Protein AF-A0A7S2C158-F1 (afdb_monomer)

Radius of gyration: 73.84 Å; Cα contacts (8 Å, |Δi|>4): 51; chains: 1; bounding box: 158×81×239 Å

Solvent-accessible surface area (backbone atoms only — not comparable to full-atom values): 31435 Å² total; per-residue (Å²): 136,88,86,86,84,84,80,86,82,83,84,83,87,81,88,75,91,80,86,89,76,99,82,52,76,75,61,51,54,55,52,48,54,51,48,52,54,52,51,57,58,69,71,45,57,68,70,58,49,53,53,50,50,56,47,52,50,51,49,51,52,46,53,51,48,55,53,49,50,53,52,50,47,51,55,48,37,72,73,76,29,61,84,88,45,93,80,37,72,59,42,53,48,46,47,50,54,54,54,54,58,72,64,54,92,64,86,88,48,71,68,57,53,54,50,52,52,52,53,46,51,50,57,47,49,60,71,69,54,87,76,81,83,88,78,93,83,82,88,82,88,82,89,89,88,81,89,84,88,86,88,82,85,91,81,91,81,83,91,73,93,68,91,77,54,72,67,59,52,51,51,49,48,53,48,48,53,52,49,50,49,51,48,51,51,50,52,51,53,52,49,53,50,50,52,51,47,55,52,48,53,50,50,51,51,52,53,51,51,50,56,51,51,53,50,50,52,50,50,52,51,52,51,51,51,51,50,54,50,50,53,49,50,53,49,51,50,51,52,50,50,53,53,49,49,53,51,52,52,52,49,51,52,51,52,49,54,52,50,51,52,51,48,54,50,51,51,51,52,50,50,51,51,52,50,53,50,52,53,51,50,53,51,49,51,52,51,52,50,51,52,50,54,50,51,51,49,52,51,52,50,51,51,52,52,50,49,52,51,54,49,52,50,51,51,50,51,51,51,50,50,48,52,53,48,51,51,51,50,49,50,50,50,50,49,52,49,48,50,48,49,51,47,51,47,49,48,43,49,49,46,45,47,46,45,47,62,33,48,74,62,40,85,72,70,88,77,90,86,87,92,78,68,72,66,62,62,52,53,57,54,51,54,58,50,52,56,55,51,50,54,53,49,54,55,53,51,52,55,46,52,52,50,52,55,49,50,51,54,49,52,52,50,50,54,53,52,52,52,49,52,51,51,54,49,51,52,50,50,51,53,50,50,52,52,49,51,50,50,51,54,50,51,52,49,52,53,53,51,50,52,51,51,50,53,51,49,51,52,51,50,51,49,52,51,50,51,52,51,49,50,53,49,51,50,51,50,48,53,60,63,68,52,52,90,82,58,72,50,76,65,55,45,58,73,41,37,71,59,51,51,49,51,69,73,32,67,73,58,45,54,55,48,51,53,59,72,69,45,79,77,85,83,75,89,81,83,82,87,79,80,83,85,88,81,92,79,133

pLDDT: mean 77.03, std 19.14, range [30.69, 97.31]

Foldseek 3Di:
DDDDDDDDDDDDDDDDDDDDDPDCPVVVVVVVVVVVVVVVQVPDDPVVVVVVVVVVVVVVVVVVLVVVLVVQLVVLCVVQNDPVDPDPPLSVQLSVLSVVLSPDPDDDDPVSVVVSSVVSVVSSVVVVDPDDDDDDDDDDDDDDDDDDDDDDDDDDDDDDDDDDDVVVVVVVVVVVVVVVVVVVVVVVVVVVVVVVVVVVVVVVVVVVVVVVVVVVVVVVVVVVVVVVVVVVVVVVVVVVVVVVVVVVVVVVVVVVVVVVVVVVVVVVVVVVVVVVVVVVVVVVVVVVVVVVVVVVVVVVVVVVVVVVVVVVVVVVVVVVVVVVVVVVVVVVVVVVVVVVVVVVVVVVVVVVVVVVVVVVVPVPDDDDDDDDDVVVVVVVVVVVVVVVVVVVVVVVVVVVVVVVVVVVVVVVVVVVVVVVVVVVVVVVVVVVVVVVVVVVVVVVVVVVVVVVVVVVVVVVVVVVVVVVVVVVVVVVVVVVVVPPPPDDDPVRCVVCVVVVVVCVVDVVVVVVVVVVVPPPDPPPPPDDDDDDDDDDDD

Secondary structure (DSSP, 8-state):
----PPPPPPPP---------TT-HHHHHHHHHHHHHHHHHHSS-HHHHHHHHHHHHHHHHHHHHHHHHHHHHHHHHHHHS-SSSTT-HHHHHHHHHHHHHHTS-S---HHHHHHHHHHHHHHHHHHH----------------------------------PPPHHHHHHHHHHHHHHHHHHHHHHHHHHHHHHHHHHHHHHHHHHHHHHHHHHHHHHHHHHHHHHHHHHHHHHHHHHHHHHHHHHHHHHHHHHHHHHHHHHHHHHHHHHHHHHHHHHHHHHHHHHHHHHHHHHHHHHHHHHHHHHHHHHHHHHHHHHHHHHHHHHHHHHHHHHHHHHHHHHHHHHHHHHHHHHHHHHHH-TT--------SHHHHHHHHHHHHHHHHHHHHHHHHHHHHHHHHHHHHHHHHHHHHHHHHHHHHHHHHHHHHHHHHHHHHHHHHHHHHHHHHHHHHHHHHHHHHHHHHHHHHHHHHHHHHHS-TTSPPHHHHHHTHHHHHHHHH-HHHHHHHHHHHHS--TT--SS-----------

Mean predicted aligned error: 23.45 Å

Structure (mmCIF, N/CA/C/O backbone):
data_AF-A0A7S2C158-F1
#
_entry.id   AF-A0A7S2C158-F1
#
loop_
_atom_site.group_PDB
_atom_site.id
_atom_site.type_symbol
_atom_site.label_atom_id
_atom_site.label_alt_id
_atom_site.label_comp_id
_atom_site.label_asym_id
_atom_site.label_entity_id
_atom_site.label_seq_id
_atom_site.pdbx_PDB_ins_code
_atom_site.Cartn_x
_atom_site.Cartn_y
_atom_site.Cartn_z
_atom_site.occupancy
_atom_site.B_iso_or_equiv
_atom_site.auth_seq_id
_atom_site.auth_comp_id
_atom_site.auth_asym_id
_atom_site.auth_atom_id
_atom_site.pdbx_PDB_model_num
ATOM 1 N N . GLU A 1 1 ? -0.853 4.130 -54.832 1.00 50.16 1 GLU A N 1
ATOM 2 C CA . GLU A 1 1 ? 0.503 3.689 -55.224 1.00 50.16 1 GLU A CA 1
ATOM 3 C C . GLU A 1 1 ? 1.506 4.782 -54.865 1.00 50.16 1 GLU A C 1
ATOM 5 O O . GLU A 1 1 ? 1.085 5.917 -54.698 1.00 50.16 1 GLU A O 1
ATOM 10 N N . THR A 1 2 ? 2.777 4.411 -54.680 1.00 40.62 2 THR A N 1
ATOM 11 C CA . THR A 1 2 ? 3.942 5.224 -54.252 1.00 40.62 2 THR A CA 1
ATOM 12 C C . THR A 1 2 ? 3.972 5.701 -52.792 1.00 40.62 2 THR A C 1
ATOM 14 O O . THR A 1 2 ? 3.671 6.849 -52.480 1.00 40.62 2 THR A O 1
ATOM 17 N N . GLY A 1 3 ? 4.413 4.810 -51.895 1.00 40.56 3 GLY A N 1
ATOM 18 C CA . GLY A 1 3 ? 4.965 5.160 -50.584 1.00 40.56 3 GLY A CA 1
ATOM 19 C C . GLY A 1 3 ? 6.494 5.165 -50.651 1.00 40.56 3 GLY A C 1
ATOM 20 O O . GLY A 1 3 ? 7.101 4.127 -50.903 1.00 40.56 3 GLY A O 1
ATOM 21 N N . LEU A 1 4 ? 7.110 6.333 -50.456 1.00 42.53 4 LEU A N 1
ATOM 22 C CA . LEU A 1 4 ? 8.562 6.508 -50.395 1.00 42.53 4 LEU A CA 1
ATOM 23 C C . LEU A 1 4 ? 9.000 6.602 -48.932 1.00 42.53 4 LEU A C 1
ATOM 25 O O . LEU A 1 4 ? 8.804 7.603 -48.249 1.00 42.53 4 LEU A O 1
ATOM 29 N N . SER A 1 5 ? 9.573 5.499 -48.468 1.00 41.38 5 SER A N 1
ATOM 30 C CA . SER A 1 5 ? 10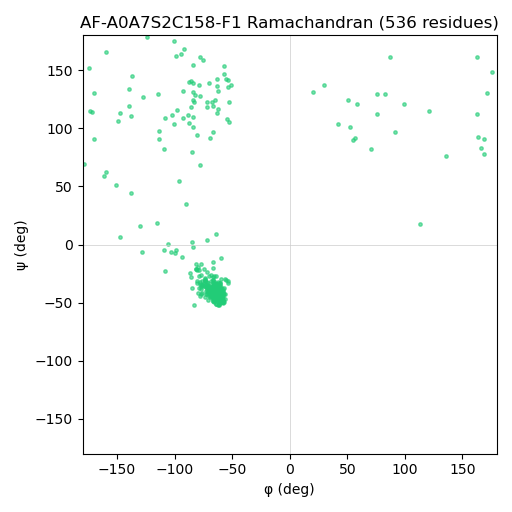.218 5.306 -47.176 1.00 41.38 5 SER A CA 1
ATOM 31 C C . SER A 1 5 ? 11.554 6.052 -47.106 1.00 41.38 5 SER A C 1
ATOM 33 O O . SER A 1 5 ? 12.481 5.747 -47.859 1.00 41.38 5 SER A O 1
ATOM 35 N N . ALA A 1 6 ? 11.657 6.999 -46.174 1.00 42.31 6 ALA A N 1
ATOM 36 C CA . ALA A 1 6 ? 12.897 7.671 -45.807 1.00 42.31 6 ALA A CA 1
ATOM 37 C C . ALA A 1 6 ? 13.753 6.772 -44.893 1.00 42.31 6 ALA A C 1
ATOM 39 O O . ALA A 1 6 ? 13.278 6.265 -43.877 1.00 42.31 6 ALA A O 1
ATOM 40 N N . LEU A 1 7 ? 15.018 6.577 -45.270 1.00 42.84 7 LEU A N 1
ATOM 41 C CA . LEU A 1 7 ? 16.047 5.876 -44.495 1.00 42.84 7 LEU A CA 1
ATOM 42 C C . LEU A 1 7 ? 16.704 6.831 -43.480 1.00 42.84 7 LEU A C 1
ATOM 44 O O . LEU A 1 7 ? 17.030 7.957 -43.860 1.00 42.84 7 LEU A O 1
ATOM 48 N N . PRO A 1 8 ? 16.992 6.402 -42.238 1.00 53.72 8 PRO A N 1
ATOM 49 C CA . PRO A 1 8 ? 17.850 7.154 -41.330 1.00 53.72 8 PRO A CA 1
ATOM 50 C C . PRO A 1 8 ? 19.341 6.809 -41.510 1.00 53.72 8 PRO A C 1
ATOM 52 O O . PRO A 1 8 ? 19.724 5.650 -41.685 1.00 53.72 8 PRO A O 1
ATOM 55 N N . ALA A 1 9 ? 20.172 7.853 -41.444 1.00 43.84 9 ALA A N 1
ATOM 56 C CA . ALA A 1 9 ? 21.632 7.814 -41.345 1.00 43.84 9 ALA A CA 1
ATOM 57 C C . ALA A 1 9 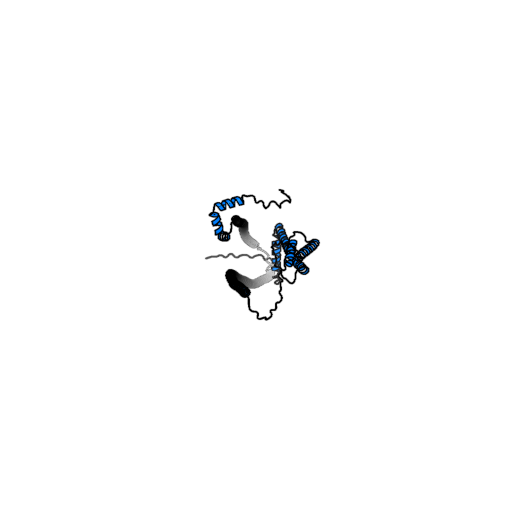? 22.088 7.486 -39.894 1.00 43.84 9 ALA A C 1
ATOM 59 O O . ALA A 1 9 ? 21.283 7.602 -38.968 1.00 43.84 9 ALA A O 1
ATOM 60 N N . PRO A 1 10 ? 23.344 7.040 -39.684 1.00 52.00 10 PRO A N 1
ATOM 61 C CA . PRO A 1 10 ? 23.775 6.306 -38.491 1.00 52.00 10 PRO A CA 1
ATOM 62 C C . PRO A 1 10 ? 24.141 7.224 -37.310 1.00 52.00 10 PRO A C 1
ATOM 64 O O . PRO A 1 10 ? 24.576 8.352 -37.538 1.00 52.00 10 PRO A O 1
ATOM 67 N N . PRO A 1 11 ? 24.043 6.747 -36.054 1.00 53.16 11 PRO A N 1
ATOM 68 C CA . PRO A 1 11 ? 24.626 7.438 -34.914 1.00 53.16 11 PRO A CA 1
ATOM 69 C C . PRO A 1 11 ? 26.101 7.063 -34.701 1.00 53.16 11 PRO A C 1
ATOM 71 O O . PRO A 1 11 ? 26.502 5.903 -34.828 1.00 53.16 11 PRO A O 1
ATOM 74 N N . ASP A 1 12 ? 26.874 8.086 -34.341 1.00 39.44 12 ASP A N 1
ATOM 75 C CA . ASP A 1 12 ? 28.268 8.042 -33.915 1.00 39.44 12 ASP A CA 1
ATOM 76 C C . ASP A 1 12 ? 28.529 7.028 -32.794 1.00 39.44 12 ASP A C 1
ATOM 78 O O . ASP A 1 12 ? 27.804 6.918 -31.802 1.00 39.44 12 ASP A O 1
ATOM 82 N N . VAL A 1 13 ? 29.636 6.308 -32.957 1.00 45.41 13 VAL A N 1
ATOM 83 C CA . VAL A 1 13 ? 30.137 5.282 -32.046 1.00 45.41 13 VAL A CA 1
ATOM 84 C C . VAL A 1 13 ? 30.870 5.956 -30.884 1.00 45.41 13 VAL A C 1
ATOM 86 O O . VAL A 1 13 ? 32.063 6.237 -30.963 1.00 45.41 13 VAL A O 1
ATOM 89 N N . ALA A 1 14 ? 30.167 6.186 -29.775 1.00 40.03 14 ALA A N 1
ATOM 90 C CA . ALA A 1 14 ? 30.796 6.488 -28.492 1.00 40.03 14 ALA A CA 1
ATOM 91 C C . ALA A 1 14 ? 31.186 5.179 -27.788 1.00 40.03 14 ALA A C 1
ATOM 93 O O . ALA A 1 14 ? 30.374 4.470 -27.193 1.00 40.03 14 ALA A O 1
ATOM 94 N N . PHE A 1 15 ? 32.472 4.864 -27.885 1.00 46.97 15 PHE A N 1
ATOM 95 C CA . PHE A 1 15 ? 33.157 3.772 -27.210 1.00 46.97 15 PHE A CA 1
ATOM 96 C C . PHE A 1 15 ? 33.124 3.980 -25.685 1.00 46.97 15 PHE A C 1
ATOM 98 O O . PHE A 1 15 ? 33.775 4.883 -25.169 1.00 46.97 15 PHE A O 1
ATOM 105 N N . THR A 1 16 ? 32.416 3.129 -24.937 1.00 39.41 16 THR A N 1
ATOM 106 C CA . THR A 1 16 ? 32.723 2.893 -23.516 1.00 39.41 16 THR A CA 1
ATOM 107 C C . THR A 1 16 ? 32.619 1.407 -23.198 1.00 39.41 16 THR A C 1
ATOM 109 O O . THR A 1 16 ? 31.556 0.793 -23.205 1.00 39.41 16 THR A O 1
ATOM 112 N N . ALA A 1 17 ? 33.783 0.824 -22.930 1.00 51.47 17 ALA A N 1
ATOM 113 C CA . ALA A 1 17 ? 33.934 -0.497 -22.357 1.00 51.47 17 ALA A CA 1
ATOM 114 C C . ALA A 1 17 ? 33.331 -0.544 -20.946 1.00 51.47 17 ALA A C 1
ATOM 116 O O . ALA A 1 17 ? 33.605 0.341 -20.135 1.00 51.47 17 ALA A O 1
ATOM 117 N N . ARG A 1 18 ? 32.585 -1.613 -20.637 1.00 39.53 18 ARG A N 1
ATOM 118 C CA . ARG A 1 18 ? 32.518 -2.240 -19.303 1.00 39.53 18 ARG A CA 1
ATOM 119 C C . ARG A 1 18 ? 31.767 -3.571 -19.380 1.00 39.53 18 ARG A C 1
ATOM 121 O O . ARG A 1 18 ? 30.556 -3.649 -19.207 1.00 39.53 18 ARG A O 1
ATOM 128 N N . CYS A 1 19 ? 32.530 -4.634 -19.613 1.00 39.84 19 CYS A N 1
ATOM 129 C CA . CYS A 1 19 ? 32.200 -5.951 -19.080 1.00 39.84 19 CYS A CA 1
ATOM 130 C C . CYS A 1 19 ? 32.531 -5.995 -17.578 1.00 39.84 19 CYS A C 1
ATOM 132 O O . CYS A 1 19 ? 33.379 -5.239 -17.107 1.00 39.84 19 CYS A O 1
ATOM 134 N N . CYS A 1 20 ? 31.889 -6.945 -16.891 1.00 43.38 20 CYS A N 1
ATOM 135 C CA . CYS A 1 20 ? 32.029 -7.340 -15.482 1.00 43.38 20 CYS A CA 1
ATOM 136 C C . CYS A 1 20 ? 31.098 -6.620 -14.492 1.00 43.38 20 CYS A C 1
ATOM 138 O O . CYS A 1 20 ? 31.419 -5.557 -13.976 1.00 43.38 20 CYS A O 1
ATOM 140 N N . SER A 1 21 ? 29.972 -7.261 -14.145 1.00 42.16 21 SER A N 1
ATOM 141 C CA . SER A 1 21 ? 29.730 -7.770 -12.778 1.00 42.16 21 SER A CA 1
ATOM 142 C C . SER A 1 21 ? 28.263 -8.198 -12.597 1.00 42.16 21 SER A C 1
ATOM 144 O O . SER A 1 21 ? 27.404 -7.421 -12.189 1.00 42.16 21 SER A O 1
ATOM 146 N N . ALA A 1 22 ? 27.963 -9.469 -12.873 1.00 47.53 22 ALA A N 1
ATOM 147 C CA . ALA A 1 22 ? 26.644 -10.073 -12.649 1.00 47.53 22 ALA A CA 1
ATOM 148 C C . ALA A 1 22 ? 26.499 -10.696 -11.239 1.00 47.53 22 ALA A C 1
ATOM 150 O O . ALA A 1 22 ? 25.841 -11.719 -11.069 1.00 47.53 22 ALA A O 1
ATOM 151 N N . ARG A 1 23 ? 27.123 -10.101 -10.209 1.00 47.44 23 ARG A N 1
ATOM 152 C CA . ARG A 1 23 ? 26.997 -10.536 -8.797 1.00 47.44 23 ARG A CA 1
ATOM 153 C C . ARG A 1 23 ? 26.658 -9.410 -7.802 1.00 47.44 23 ARG A C 1
ATOM 155 O O . ARG A 1 23 ? 26.786 -9.608 -6.602 1.00 47.44 23 ARG A O 1
ATOM 162 N N . GLY A 1 24 ? 26.191 -8.247 -8.273 1.00 45.47 24 GLY A N 1
ATOM 163 C CA . GLY A 1 24 ? 25.880 -7.081 -7.420 1.00 45.47 24 GLY A CA 1
ATOM 164 C C . GLY A 1 24 ? 24.395 -6.729 -7.232 1.00 45.47 24 GLY A C 1
ATOM 165 O O . GLY A 1 24 ? 24.081 -5.817 -6.471 1.00 45.47 24 GLY A O 1
ATOM 166 N N . ALA A 1 25 ? 23.465 -7.415 -7.905 1.00 48.97 25 ALA A N 1
ATOM 167 C CA . ALA A 1 25 ? 22.077 -6.944 -8.008 1.00 48.97 25 ALA A CA 1
ATOM 168 C C . ALA A 1 25 ? 21.251 -7.061 -6.709 1.00 48.97 25 ALA A C 1
ATOM 170 O O . ALA A 1 25 ? 20.304 -6.304 -6.527 1.00 48.97 25 ALA A O 1
ATOM 171 N N . VAL A 1 26 ? 21.619 -7.953 -5.781 1.00 50.72 26 VAL A N 1
ATOM 172 C CA . VAL A 1 26 ? 20.872 -8.132 -4.518 1.00 50.72 26 VAL A CA 1
ATOM 173 C C . VAL A 1 26 ? 21.334 -7.148 -3.432 1.00 50.72 26 VAL A C 1
ATOM 175 O O . VAL A 1 26 ? 20.529 -6.721 -2.614 1.00 50.72 26 VAL A O 1
ATOM 178 N N . VAL A 1 27 ? 22.594 -6.697 -3.464 1.00 50.47 27 VAL A N 1
ATOM 179 C CA . VAL A 1 27 ? 23.130 -5.727 -2.485 1.00 50.47 27 VAL A CA 1
ATOM 180 C C . VAL A 1 27 ? 22.722 -4.286 -2.834 1.00 50.47 27 VAL A C 1
ATOM 182 O O . VAL A 1 27 ? 22.424 -3.491 -1.944 1.00 50.47 27 VAL A O 1
ATOM 185 N N . GLN A 1 28 ? 22.593 -3.956 -4.126 1.00 50.84 28 GLN A N 1
ATOM 186 C CA . GLN A 1 28 ? 22.182 -2.614 -4.563 1.00 50.84 28 GLN A CA 1
ATOM 187 C C . GLN A 1 28 ? 20.726 -2.256 -4.235 1.00 50.84 28 GLN A C 1
ATOM 189 O O . GLN A 1 28 ? 20.417 -1.072 -4.097 1.00 50.84 28 GLN A O 1
ATOM 194 N N . GLU A 1 29 ? 19.814 -3.225 -4.106 1.00 52.69 29 GLU A N 1
ATOM 195 C CA . GLU A 1 29 ? 18.436 -2.917 -3.700 1.00 52.69 29 GLU A CA 1
ATOM 196 C C . GLU A 1 29 ? 18.337 -2.516 -2.228 1.00 52.69 29 GLU A C 1
ATOM 198 O O . GLU A 1 29 ? 17.562 -1.614 -1.896 1.00 52.69 29 GLU A O 1
ATOM 203 N N . ASP A 1 30 ? 19.137 -3.124 -1.354 1.00 52.56 30 ASP A N 1
ATOM 204 C CA . ASP A 1 30 ? 19.142 -2.784 0.068 1.00 52.56 30 ASP A CA 1
ATOM 205 C C . ASP A 1 30 ? 19.923 -1.490 0.341 1.00 52.56 30 ASP A C 1
ATOM 207 O O . ASP A 1 30 ? 19.462 -0.660 1.131 1.00 52.56 30 ASP A O 1
ATOM 211 N N . GLU A 1 31 ? 20.991 -1.209 -0.415 1.00 53.66 31 GLU A N 1
ATOM 212 C CA . GLU A 1 31 ? 21.645 0.108 -0.412 1.00 53.66 31 GLU A CA 1
ATOM 213 C C . GLU A 1 31 ? 20.742 1.212 -0.985 1.00 53.66 31 GLU A C 1
ATOM 215 O O . GLU A 1 31 ? 20.692 2.314 -0.436 1.00 53.66 31 GLU A O 1
ATOM 220 N N . ARG A 1 32 ? 19.947 0.935 -2.032 1.00 57.16 32 ARG A N 1
ATOM 221 C CA . ARG A 1 32 ? 18.949 1.891 -2.551 1.00 57.16 32 ARG A CA 1
ATOM 222 C C . ARG A 1 32 ? 17.812 2.136 -1.564 1.00 57.16 32 ARG A C 1
ATOM 224 O O . ARG A 1 32 ? 17.364 3.276 -1.453 1.00 57.16 32 ARG A O 1
ATOM 231 N N . LYS A 1 33 ? 17.351 1.122 -0.821 1.00 55.66 33 LYS A N 1
ATOM 232 C CA . LYS A 1 33 ? 16.330 1.285 0.233 1.00 55.66 33 LYS A CA 1
ATOM 233 C C . LYS A 1 33 ? 16.873 2.049 1.443 1.00 55.66 33 LYS A C 1
ATOM 235 O O . LYS A 1 33 ? 16.155 2.900 1.974 1.00 55.66 33 LYS A O 1
ATOM 240 N N . MET A 1 34 ? 18.126 1.812 1.845 1.00 53.53 34 MET A N 1
ATOM 241 C CA . MET A 1 34 ? 18.790 2.631 2.865 1.00 53.53 34 MET A CA 1
ATOM 242 C C . MET A 1 34 ? 18.963 4.079 2.391 1.00 53.53 34 MET A C 1
ATOM 244 O O . MET A 1 34 ? 18.558 4.983 3.121 1.00 53.53 34 MET A O 1
ATOM 248 N N . ASN A 1 35 ? 19.422 4.304 1.152 1.00 54.97 35 ASN A N 1
ATOM 249 C CA . ASN A 1 35 ? 19.587 5.646 0.581 1.00 54.97 35 ASN A CA 1
ATOM 250 C C . ASN A 1 35 ? 18.262 6.402 0.394 1.00 54.97 35 ASN A C 1
ATOM 252 O O . ASN A 1 35 ? 18.192 7.605 0.629 1.00 54.97 35 ASN A O 1
ATOM 256 N N . MET A 1 36 ? 17.167 5.721 0.051 1.00 52.84 36 MET A N 1
ATOM 257 C CA . MET A 1 36 ? 15.836 6.340 -0.012 1.00 52.84 36 MET A CA 1
ATOM 258 C C . MET A 1 36 ? 15.327 6.782 1.366 1.00 52.84 36 MET A C 1
ATOM 260 O O . MET A 1 36 ? 14.625 7.789 1.468 1.00 52.84 36 MET A O 1
ATOM 264 N N . ASN A 1 37 ? 15.681 6.065 2.435 1.00 54.00 37 ASN A N 1
ATOM 265 C CA . ASN A 1 37 ? 15.313 6.440 3.799 1.00 54.00 37 ASN A CA 1
ATOM 266 C C . ASN A 1 37 ? 16.172 7.594 4.340 1.00 54.00 37 ASN A C 1
ATOM 268 O O . ASN A 1 37 ? 15.635 8.459 5.035 1.00 54.00 37 ASN A O 1
ATOM 272 N N . THR A 1 38 ? 17.456 7.678 3.977 1.00 53.84 38 THR A N 1
ATOM 273 C CA . THR A 1 38 ? 18.308 8.842 4.288 1.00 53.84 38 THR A CA 1
ATOM 274 C C . THR A 1 38 ? 17.919 10.077 3.476 1.00 53.84 38 THR A C 1
ATOM 276 O O . THR A 1 38 ? 17.818 11.153 4.060 1.00 53.84 38 THR A O 1
ATOM 279 N N . ILE A 1 39 ? 17.571 9.941 2.190 1.00 55.06 39 ILE A N 1
ATOM 280 C CA . ILE A 1 39 ? 17.100 11.062 1.350 1.00 55.06 39 ILE A CA 1
ATOM 281 C C . ILE A 1 39 ? 15.727 11.582 1.817 1.00 55.06 39 ILE A C 1
ATOM 283 O O . ILE A 1 39 ? 15.486 12.789 1.869 1.00 55.06 39 ILE A O 1
ATOM 287 N N . LYS A 1 40 ? 14.818 10.698 2.253 1.00 55.66 40 LYS A N 1
ATOM 288 C CA . LYS A 1 40 ? 13.553 11.112 2.892 1.00 55.66 40 LYS A CA 1
ATOM 289 C C . LYS A 1 40 ? 13.771 11.799 4.241 1.00 55.66 40 LYS A C 1
ATOM 291 O O . LYS A 1 40 ? 12.961 12.639 4.627 1.00 55.66 40 LYS A O 1
ATOM 296 N N . ALA A 1 41 ? 14.849 11.472 4.954 1.00 51.72 41 ALA A N 1
ATOM 297 C CA . ALA A 1 41 ? 15.211 12.143 6.197 1.00 51.72 41 ALA A CA 1
ATOM 298 C C . ALA A 1 41 ? 15.841 13.526 5.957 1.00 51.72 41 ALA A C 1
ATOM 300 O O . ALA A 1 41 ? 15.649 14.411 6.793 1.00 51.72 41 ALA A O 1
ATOM 301 N N . THR A 1 42 ? 16.566 13.743 4.854 1.00 56.16 42 THR A N 1
ATOM 302 C CA . THR A 1 42 ? 17.133 15.056 4.473 1.00 56.16 42 THR A CA 1
ATOM 303 C C . THR A 1 42 ? 16.120 15.978 3.789 1.00 56.16 42 THR A C 1
ATOM 305 O O . THR A 1 42 ? 16.288 17.189 3.830 1.00 56.16 42 THR A O 1
ATOM 308 N N . ALA A 1 43 ? 15.034 15.438 3.225 1.00 55.03 43 ALA A N 1
ATOM 309 C CA . ALA A 1 43 ? 13.947 16.218 2.620 1.00 55.03 43 ALA A CA 1
ATOM 310 C C . ALA A 1 43 ? 12.882 16.724 3.622 1.00 55.03 43 ALA A C 1
ATOM 312 O O . ALA A 1 43 ? 11.930 17.402 3.232 1.00 55.03 43 ALA A O 1
ATOM 313 N N . MET A 1 44 ? 12.990 16.390 4.914 1.00 58.62 44 MET A N 1
ATOM 314 C CA . MET A 1 44 ? 12.110 16.941 5.949 1.00 58.62 44 MET A CA 1
ATOM 315 C C . MET A 1 44 ? 12.743 18.179 6.579 1.00 58.62 44 MET A C 1
ATOM 317 O O . MET A 1 44 ? 13.893 18.127 6.996 1.00 58.62 44 MET A O 1
ATOM 321 N N . SER A 1 45 ? 11.972 19.266 6.710 1.00 73.06 45 SER A N 1
ATOM 322 C CA . SER A 1 45 ? 12.429 20.476 7.401 1.00 73.06 45 SER A CA 1
ATOM 323 C C . SER A 1 45 ? 12.942 20.154 8.810 1.00 73.06 45 SER A C 1
ATOM 325 O O . SER A 1 45 ? 12.342 19.339 9.520 1.00 73.06 45 SER A O 1
ATOM 327 N N . ASP A 1 46 ? 14.016 20.818 9.245 1.00 70.81 46 ASP A N 1
ATOM 328 C CA . ASP A 1 46 ? 14.648 20.582 10.555 1.00 70.81 46 ASP A CA 1
ATOM 329 C C . ASP A 1 46 ? 13.657 20.679 11.723 1.00 70.81 46 ASP A C 1
ATOM 331 O O . ASP A 1 46 ? 13.744 19.936 12.701 1.00 70.81 46 ASP A O 1
ATOM 335 N N . SER A 1 47 ? 12.636 21.529 11.589 1.00 72.19 47 SER A N 1
ATOM 336 C CA . SER A 1 47 ? 11.529 21.643 12.545 1.00 72.19 47 SER A CA 1
ATOM 337 C C . SER A 1 47 ? 10.708 20.349 12.658 1.00 72.19 47 SER A C 1
ATOM 339 O O . SER A 1 47 ? 10.371 19.898 13.757 1.00 72.19 47 SER A O 1
ATOM 341 N N . ARG A 1 48 ? 10.426 19.686 11.529 1.00 75.19 48 ARG A N 1
ATOM 342 C CA . ARG A 1 48 ? 9.728 18.394 11.506 1.00 75.19 48 ARG A CA 1
ATOM 343 C C . ARG A 1 48 ? 10.619 17.271 12.035 1.00 75.19 48 ARG A C 1
ATOM 345 O O . ARG A 1 48 ? 10.110 16.418 12.762 1.00 75.19 48 ARG A O 1
ATOM 352 N N . ARG A 1 49 ? 11.923 17.296 11.734 1.00 77.12 49 ARG A N 1
ATOM 353 C CA . ARG A 1 49 ? 12.898 16.333 12.269 1.00 77.12 49 ARG A CA 1
ATOM 354 C C . ARG A 1 49 ? 12.985 16.421 13.797 1.00 77.12 49 ARG A C 1
ATOM 356 O O . ARG A 1 49 ? 12.702 15.425 14.459 1.00 77.12 49 ARG A O 1
ATOM 363 N N . ARG A 1 50 ? 13.201 17.619 14.356 1.00 81.12 50 ARG A N 1
ATOM 364 C CA . ARG A 1 50 ? 13.207 17.858 15.815 1.00 81.12 50 ARG A CA 1
ATOM 365 C C . ARG A 1 50 ? 11.895 17.445 16.483 1.00 81.12 50 ARG A C 1
ATOM 367 O O . ARG A 1 50 ? 11.898 16.894 17.580 1.00 81.12 50 ARG A O 1
ATOM 374 N N . LYS A 1 51 ? 10.750 17.662 15.824 1.00 83.75 51 LYS A N 1
ATOM 375 C CA . LYS A 1 51 ? 9.441 17.250 16.358 1.00 83.75 51 LYS A CA 1
ATOM 376 C C . LYS A 1 51 ? 9.277 15.729 16.410 1.00 83.75 51 LYS A C 1
ATOM 378 O O . LYS A 1 51 ? 8.682 15.228 17.361 1.00 83.75 51 LYS A O 1
ATOM 383 N N . ILE A 1 52 ? 9.780 15.003 15.410 1.00 78.31 52 ILE A N 1
ATOM 384 C CA . ILE A 1 52 ? 9.752 13.533 15.379 1.00 78.31 52 ILE A CA 1
ATOM 385 C C . ILE A 1 52 ? 10.742 12.956 16.392 1.00 78.31 52 ILE A C 1
ATOM 387 O O . ILE A 1 52 ? 10.381 12.040 17.127 1.00 78.31 52 ILE A O 1
ATOM 391 N N . GLU A 1 53 ? 11.947 13.513 16.488 1.00 83.19 53 GLU A N 1
ATOM 392 C CA . GLU A 1 53 ? 12.933 13.129 17.505 1.00 83.19 53 GLU A CA 1
ATOM 393 C C . GLU A 1 53 ? 12.391 13.370 18.917 1.00 83.19 53 GLU A C 1
ATOM 395 O O . GLU A 1 53 ? 12.375 12.445 19.723 1.00 83.19 53 GLU A O 1
ATOM 400 N N . GLY A 1 54 ? 11.786 14.531 19.179 1.00 84.94 54 GLY A N 1
ATOM 401 C CA . GLY A 1 54 ? 11.139 14.813 20.462 1.00 84.94 54 GLY A CA 1
ATOM 402 C C . GLY A 1 54 ? 9.892 13.961 20.744 1.00 84.94 54 GLY A C 1
ATOM 403 O O . GLY A 1 54 ? 9.472 13.840 21.894 1.00 84.94 54 GLY A O 1
ATOM 404 N N . LEU A 1 55 ? 9.247 13.367 19.733 1.00 81.75 55 LEU A N 1
ATOM 405 C CA . LEU A 1 55 ? 8.198 12.358 19.947 1.00 81.75 55 LEU A CA 1
ATOM 406 C C . LEU A 1 55 ? 8.803 10.995 20.290 1.00 81.75 55 LEU A C 1
ATOM 408 O O . LEU A 1 55 ? 8.367 10.384 21.262 1.00 81.75 55 LEU A O 1
ATOM 412 N N . ARG A 1 56 ? 9.846 10.570 19.568 1.00 82.19 56 ARG A N 1
ATOM 413 C CA . ARG A 1 56 ? 10.582 9.328 19.847 1.00 82.19 56 ARG A CA 1
ATOM 414 C C . ARG A 1 56 ? 11.223 9.338 21.230 1.00 82.19 56 ARG A C 1
ATOM 416 O O . ARG A 1 56 ? 11.182 8.337 21.933 1.00 82.19 56 ARG A O 1
ATOM 423 N N . GLU A 1 57 ? 11.783 10.465 21.649 1.00 83.69 57 GLU A N 1
ATOM 424 C CA . GLU A 1 57 ? 12.367 10.620 22.979 1.00 83.69 57 GLU A CA 1
ATOM 425 C C . GLU A 1 57 ? 11.295 10.566 24.076 1.00 83.69 57 GLU A C 1
ATOM 427 O O . GLU A 1 57 ? 11.469 9.883 25.084 1.00 83.69 57 GLU A O 1
ATOM 432 N N . ARG A 1 58 ? 10.122 11.172 23.844 1.00 81.81 58 ARG A N 1
ATOM 433 C CA . ARG A 1 58 ? 8.967 11.035 24.747 1.00 81.81 58 ARG A CA 1
ATOM 434 C C . ARG A 1 58 ? 8.442 9.602 24.824 1.00 81.81 58 ARG A C 1
ATOM 436 O O . ARG A 1 58 ? 8.042 9.180 25.906 1.00 81.81 58 ARG A O 1
ATOM 443 N N . GLU A 1 59 ? 8.437 8.860 23.721 1.00 84.06 59 GLU A N 1
ATOM 444 C CA . GLU A 1 59 ? 8.073 7.437 23.707 1.00 84.06 59 GLU A CA 1
ATOM 445 C C . GLU A 1 59 ? 9.095 6.588 24.464 1.00 84.06 59 GLU A C 1
ATOM 447 O O . GLU A 1 59 ? 8.701 5.845 25.360 1.00 84.06 59 GLU A O 1
ATOM 452 N N . ARG A 1 60 ? 10.398 6.785 24.224 1.00 84.56 60 ARG A N 1
ATOM 453 C CA . ARG A 1 60 ? 11.468 6.117 24.983 1.00 84.56 60 ARG A CA 1
ATOM 454 C C . ARG A 1 60 ? 11.372 6.396 26.482 1.00 84.56 60 ARG A C 1
ATOM 456 O O . ARG A 1 60 ? 11.497 5.478 27.286 1.00 84.56 60 ARG A O 1
ATOM 463 N N . LEU A 1 61 ? 11.097 7.641 26.875 1.00 84.75 61 LEU A N 1
ATOM 464 C CA . LEU A 1 61 ? 10.898 8.004 28.281 1.00 84.75 61 LEU A CA 1
ATOM 465 C C . LEU A 1 61 ? 9.631 7.373 28.871 1.00 84.75 61 LEU A C 1
ATOM 467 O O . LEU A 1 61 ? 9.630 7.002 30.045 1.00 84.75 61 LEU A O 1
ATOM 471 N N . ARG A 1 62 ? 8.557 7.221 28.084 1.00 86.44 62 ARG A N 1
ATOM 472 C CA . ARG A 1 62 ? 7.351 6.498 28.517 1.00 86.44 62 ARG A CA 1
ATOM 473 C C . ARG A 1 62 ? 7.645 5.022 28.729 1.00 86.44 62 ARG A C 1
ATOM 475 O O . ARG A 1 62 ? 7.326 4.533 29.804 1.00 86.44 62 ARG A O 1
ATOM 482 N N . GLU A 1 63 ? 8.281 4.357 27.767 1.00 88.12 63 GLU A N 1
ATOM 483 C CA . GLU A 1 63 ? 8.676 2.945 27.859 1.00 88.12 63 GLU A CA 1
ATOM 484 C C . GLU A 1 63 ? 9.613 2.687 29.041 1.00 88.12 63 GLU A C 1
ATOM 486 O O . GLU A 1 63 ? 9.412 1.749 29.815 1.00 88.12 63 GLU A O 1
ATOM 491 N N . TYR A 1 64 ? 10.607 3.559 29.228 1.00 89.25 64 TYR A N 1
ATOM 492 C CA . TYR A 1 64 ? 11.500 3.513 30.378 1.00 89.25 64 TYR A CA 1
ATOM 493 C C . TYR A 1 64 ? 10.724 3.642 31.696 1.00 89.25 64 TYR A C 1
ATOM 495 O O . TYR A 1 64 ? 10.933 2.848 32.615 1.00 89.25 64 TYR A O 1
ATOM 503 N N . ARG A 1 65 ? 9.765 4.577 31.781 1.00 88.81 65 ARG A N 1
ATOM 504 C CA . ARG A 1 65 ? 8.907 4.743 32.965 1.00 88.81 65 ARG A CA 1
ATOM 505 C C . ARG A 1 65 ? 8.015 3.528 33.220 1.00 88.81 65 ARG A C 1
ATOM 507 O O . ARG A 1 65 ? 7.939 3.096 34.365 1.00 88.81 65 ARG A O 1
ATOM 514 N N . THR A 1 66 ? 7.377 2.937 32.209 1.00 90.06 66 THR A N 1
ATOM 515 C CA . THR A 1 66 ? 6.571 1.715 32.404 1.00 90.06 66 THR A CA 1
ATOM 516 C C . THR A 1 66 ? 7.432 0.537 32.847 1.00 90.06 66 THR A C 1
ATOM 518 O O . THR A 1 66 ? 7.030 -0.212 33.741 1.00 90.06 66 THR A O 1
ATOM 521 N N . ARG A 1 67 ? 8.639 0.386 32.285 1.00 92.75 67 ARG A N 1
ATOM 522 C CA . ARG A 1 67 ? 9.583 -0.662 32.697 1.00 92.75 67 ARG A CA 1
ATOM 523 C C . ARG A 1 67 ? 10.039 -0.472 34.144 1.00 92.75 67 ARG A C 1
ATOM 525 O O . ARG A 1 67 ? 10.023 -1.430 34.916 1.00 92.75 67 ARG A O 1
ATOM 532 N N . LEU A 1 68 ? 10.381 0.758 34.528 1.00 91.69 68 LEU A N 1
ATOM 533 C CA . LEU A 1 68 ? 10.756 1.105 35.898 1.00 91.69 68 LEU A CA 1
ATOM 534 C C . LEU A 1 68 ? 9.598 0.868 36.878 1.00 91.69 68 LEU A C 1
ATOM 536 O O . LEU A 1 68 ? 9.801 0.261 37.925 1.00 91.69 68 LEU A O 1
ATOM 540 N N . GLN A 1 69 ? 8.374 1.256 36.513 1.00 94.31 69 GLN A N 1
ATOM 541 C CA . GLN A 1 69 ? 7.174 1.002 37.311 1.00 94.31 69 GLN A CA 1
ATOM 542 C C . GLN A 1 69 ? 6.964 -0.498 37.554 1.00 94.31 69 GLN A C 1
ATOM 544 O O . GLN A 1 69 ? 6.679 -0.911 38.677 1.00 94.31 69 GLN A O 1
ATOM 549 N N . SER A 1 70 ? 7.120 -1.324 36.515 1.00 94.19 70 SER A N 1
ATOM 550 C CA . SER A 1 70 ? 7.019 -2.781 36.638 1.00 94.19 70 SER A CA 1
ATOM 551 C C . SER A 1 70 ? 8.090 -3.344 37.575 1.00 94.19 70 SER A C 1
ATOM 553 O O . SER A 1 70 ? 7.780 -4.171 38.431 1.00 94.19 70 SER A O 1
ATOM 555 N N . MET A 1 71 ? 9.333 -2.870 37.450 1.00 96.12 71 MET A N 1
ATOM 556 C CA . MET A 1 71 ? 10.450 -3.304 38.292 1.00 96.12 71 MET A CA 1
ATOM 557 C C . MET A 1 71 ? 10.251 -2.912 39.765 1.00 96.12 71 MET A C 1
ATOM 559 O O . MET A 1 71 ? 10.449 -3.742 40.652 1.00 96.12 71 MET A O 1
ATOM 563 N N . LEU A 1 72 ? 9.813 -1.677 40.035 1.00 94.50 72 LEU A N 1
ATOM 564 C CA . LEU A 1 72 ? 9.523 -1.197 41.389 1.00 94.50 72 LEU A CA 1
ATOM 565 C C . LEU A 1 72 ? 8.359 -1.961 42.017 1.00 94.50 72 LEU A C 1
ATOM 567 O O . LEU A 1 72 ? 8.472 -2.404 43.158 1.00 94.50 72 LEU A O 1
ATOM 571 N N . ASN A 1 73 ? 7.279 -2.186 41.261 1.00 95.44 73 ASN A N 1
ATOM 572 C CA . ASN A 1 73 ? 6.167 -3.019 41.711 1.00 95.44 73 ASN A CA 1
ATOM 573 C C . ASN A 1 73 ? 6.649 -4.419 42.091 1.00 95.44 73 ASN A C 1
ATOM 575 O O . ASN A 1 73 ? 6.298 -4.906 43.157 1.00 95.44 73 ASN A O 1
ATOM 579 N N . GLN A 1 74 ? 7.475 -5.055 41.258 1.00 95.94 74 GLN A N 1
ATOM 580 C CA . GLN A 1 74 ? 8.003 -6.383 41.553 1.00 95.94 74 GLN A CA 1
ATOM 581 C C . GLN A 1 74 ? 8.847 -6.381 42.834 1.00 95.94 74 GLN A C 1
ATOM 583 O O . GLN A 1 74 ? 8.572 -7.166 43.735 1.00 95.94 74 GLN A O 1
ATOM 588 N N . LYS A 1 75 ? 9.826 -5.474 42.963 1.00 96.12 75 LYS A N 1
ATOM 589 C CA . LYS A 1 75 ? 10.707 -5.422 44.142 1.00 96.12 75 LYS A CA 1
ATOM 590 C C . LYS A 1 75 ? 9.949 -5.114 45.437 1.00 96.12 75 LYS A C 1
ATOM 592 O O . LYS A 1 75 ? 10.193 -5.765 46.450 1.00 96.12 75 LYS A O 1
ATOM 597 N N . LEU A 1 76 ? 9.024 -4.154 45.414 1.00 95.69 76 LEU A N 1
ATOM 598 C CA . LEU A 1 76 ? 8.271 -3.742 46.603 1.00 95.69 76 LEU A CA 1
ATOM 599 C C . LEU A 1 76 ? 7.192 -4.757 46.991 1.00 95.69 76 LEU A C 1
ATOM 601 O O . LEU A 1 76 ? 6.988 -4.983 48.181 1.00 95.69 76 LEU A O 1
ATOM 605 N N . LEU A 1 77 ? 6.550 -5.420 46.022 1.00 95.12 77 LEU A N 1
ATOM 606 C CA . LEU A 1 77 ? 5.627 -6.523 46.308 1.00 95.12 77 LEU A CA 1
ATOM 607 C C . LEU A 1 77 ? 6.359 -7.737 46.881 1.00 95.12 77 LEU A C 1
ATOM 609 O O . LEU A 1 77 ? 5.843 -8.353 47.804 1.00 95.12 77 LEU A O 1
ATOM 613 N N . THR A 1 78 ? 7.560 -8.057 46.392 1.00 94.75 78 THR A N 1
ATOM 614 C CA . THR A 1 78 ? 8.371 -9.140 46.969 1.00 94.75 78 THR A CA 1
ATOM 615 C C . THR A 1 78 ? 8.827 -8.815 48.394 1.00 94.75 78 THR A C 1
ATOM 617 O O . THR A 1 78 ? 8.904 -9.717 49.221 1.00 94.75 78 THR A O 1
ATOM 620 N N . LYS A 1 79 ? 9.124 -7.542 48.698 1.00 95.88 79 LYS A N 1
ATOM 621 C CA . LYS A 1 79 ? 9.660 -7.126 50.005 1.00 95.88 79 LYS A CA 1
ATOM 622 C C . LYS A 1 79 ? 8.586 -6.868 51.071 1.00 95.88 79 LYS A C 1
ATOM 624 O O . LYS A 1 79 ? 8.819 -7.177 52.233 1.00 95.88 79 LYS A O 1
ATOM 629 N N . TYR A 1 80 ? 7.439 -6.296 50.695 1.00 95.19 80 TYR A N 1
ATOM 630 C CA . TYR A 1 80 ? 6.397 -5.839 51.634 1.00 95.19 80 TYR A CA 1
ATOM 631 C C . TYR A 1 80 ? 4.984 -6.361 51.323 1.00 95.19 80 TYR A C 1
ATOM 633 O O . TYR A 1 80 ? 4.055 -6.098 52.086 1.00 95.19 80 TYR A O 1
ATOM 641 N N . GLY A 1 81 ? 4.790 -7.044 50.193 1.00 90.50 81 GLY A N 1
ATOM 642 C CA . GLY A 1 81 ? 3.490 -7.558 49.763 1.00 90.50 81 GLY A CA 1
ATOM 643 C C . GLY A 1 81 ? 3.213 -8.993 50.217 1.00 90.50 81 GLY A C 1
ATOM 644 O O . GLY A 1 81 ? 4.102 -9.726 50.643 1.00 90.50 81 GLY A O 1
ATOM 645 N N . ASP A 1 82 ? 1.959 -9.421 50.067 1.00 89.44 82 ASP A N 1
ATOM 646 C CA . ASP A 1 82 ? 1.552 -10.808 50.303 1.00 89.44 82 ASP A CA 1
ATOM 647 C C . ASP A 1 82 ? 1.741 -11.633 49.023 1.00 89.44 82 ASP A C 1
ATOM 649 O O . ASP A 1 82 ? 0.936 -11.545 48.089 1.00 89.44 82 ASP A O 1
ATOM 653 N N . ILE A 1 83 ? 2.787 -12.463 48.983 1.00 85.38 83 ILE A N 1
ATOM 654 C CA . ILE A 1 83 ? 3.132 -13.305 47.819 1.00 85.38 83 ILE A CA 1
ATOM 655 C C . ILE A 1 83 ? 2.044 -14.358 47.535 1.00 85.38 83 ILE A C 1
ATOM 657 O O . ILE A 1 83 ? 1.795 -14.703 46.381 1.00 85.38 83 ILE A O 1
ATOM 661 N N . LYS A 1 84 ? 1.360 -14.851 48.577 1.00 85.00 84 LYS A N 1
ATOM 662 C CA . LYS A 1 84 ? 0.397 -15.965 48.476 1.00 85.00 84 LYS A CA 1
ATOM 663 C C . LYS A 1 84 ? -0.970 -15.557 47.918 1.00 85.00 84 LYS A C 1
ATOM 665 O O . LYS A 1 84 ? -1.659 -16.377 47.321 1.00 85.00 84 LYS A O 1
ATOM 670 N N . THR A 1 85 ? -1.369 -14.299 48.085 1.00 84.38 85 THR A N 1
ATOM 671 C CA . THR A 1 85 ? -2.703 -13.808 47.704 1.00 84.38 85 THR A CA 1
ATOM 672 C C . THR A 1 85 ? -2.606 -12.806 46.563 1.00 84.38 85 THR A C 1
ATOM 674 O O . THR A 1 85 ? -2.363 -11.608 46.754 1.00 84.38 85 THR A O 1
ATOM 677 N N . ARG A 1 86 ? -2.825 -13.305 45.343 1.00 78.75 86 ARG A N 1
ATOM 678 C CA . ARG A 1 86 ? -2.883 -12.497 44.121 1.00 78.75 86 ARG A CA 1
ATOM 679 C C . ARG A 1 86 ? -4.118 -11.581 44.201 1.00 78.75 86 ARG A C 1
ATOM 681 O O . ARG A 1 86 ? -5.226 -12.020 43.935 1.00 78.75 86 ARG A O 1
ATOM 688 N N . GLY A 1 87 ? -3.920 -10.327 44.622 1.00 82.94 87 GLY A N 1
ATOM 689 C CA . GLY A 1 87 ? -4.998 -9.344 44.842 1.00 82.94 87 GLY A CA 1
ATOM 690 C C . GLY A 1 87 ? -5.236 -8.922 46.301 1.00 82.94 87 GLY A C 1
ATOM 691 O O . GLY A 1 87 ? -6.295 -8.386 46.606 1.00 82.94 87 GLY A O 1
ATOM 692 N N . SER A 1 88 ? -4.288 -9.157 47.221 1.00 91.19 88 SER A N 1
ATOM 693 C CA . SER A 1 88 ? -4.364 -8.591 48.582 1.00 91.19 88 SER A CA 1
ATOM 694 C C . SER A 1 88 ? -4.517 -7.064 48.544 1.00 91.19 88 SER A C 1
ATOM 696 O O . SER A 1 88 ? -3.860 -6.386 47.748 1.00 91.19 88 SER A O 1
ATOM 698 N N . ARG A 1 89 ? -5.324 -6.508 49.462 1.00 91.44 89 ARG A N 1
ATOM 699 C CA . ARG A 1 89 ? -5.476 -5.050 49.640 1.00 91.44 89 ARG A CA 1
ATOM 700 C C . ARG A 1 89 ? -4.124 -4.356 49.841 1.00 91.44 89 ARG A C 1
ATOM 702 O O . ARG A 1 89 ? -3.942 -3.244 49.352 1.00 91.44 89 ARG A O 1
ATOM 709 N N . LYS A 1 90 ? -3.164 -5.030 50.490 1.00 92.25 90 LYS A N 1
ATOM 710 C CA . LYS A 1 90 ? -1.781 -4.552 50.645 1.00 92.25 90 LYS A CA 1
ATOM 711 C C . LYS A 1 90 ? -1.071 -4.434 49.296 1.00 92.25 90 LYS A C 1
ATOM 713 O O . LYS A 1 90 ? -0.493 -3.396 48.993 1.00 92.25 90 LYS A O 1
ATOM 718 N N . ASN A 1 91 ? -1.185 -5.454 48.445 1.00 94.44 91 ASN A N 1
ATOM 719 C CA . ASN A 1 91 ? -0.568 -5.464 47.116 1.00 94.44 91 ASN A CA 1
ATOM 720 C C . ASN A 1 91 ? -1.135 -4.356 46.216 1.00 94.44 91 ASN A C 1
ATOM 722 O O . ASN A 1 91 ? -0.393 -3.731 45.458 1.00 94.44 91 ASN A O 1
ATOM 726 N N . ASP A 1 92 ? -2.436 -4.083 46.315 1.00 94.44 92 ASP A N 1
ATOM 727 C CA . ASP A 1 92 ? -3.072 -3.003 45.558 1.00 94.44 92 ASP A CA 1
ATOM 728 C C . ASP A 1 92 ? -2.698 -1.616 46.087 1.00 94.44 92 ASP A C 1
ATOM 730 O O . ASP A 1 92 ? -2.499 -0.693 45.293 1.00 94.44 92 ASP A O 1
ATOM 734 N N . ALA A 1 93 ? -2.546 -1.463 47.404 1.00 93.75 93 ALA A N 1
ATOM 735 C CA . ALA A 1 93 ? -2.057 -0.228 48.007 1.00 93.75 93 ALA A CA 1
ATOM 736 C C . ALA A 1 93 ? -0.614 0.079 47.568 1.00 93.75 93 ALA A C 1
ATOM 738 O O . ALA A 1 93 ? -0.351 1.183 47.098 1.00 93.75 93 ALA A O 1
ATOM 739 N N . ILE A 1 94 ? 0.283 -0.918 47.583 1.00 94.19 94 ILE A N 1
ATOM 740 C CA . ILE A 1 94 ? 1.669 -0.788 47.093 1.00 94.19 94 ILE A CA 1
ATOM 741 C C . ILE A 1 94 ? 1.688 -0.334 45.626 1.00 94.19 94 ILE A C 1
ATOM 743 O O . ILE A 1 94 ? 2.344 0.652 45.286 1.00 94.19 94 ILE A O 1
ATOM 747 N N . LYS A 1 95 ? 0.919 -0.998 44.751 1.00 96.00 95 LYS A N 1
ATOM 748 C CA . LYS A 1 95 ? 0.834 -0.629 43.326 1.00 96.00 95 LYS A CA 1
ATOM 749 C C . LYS A 1 95 ? 0.313 0.794 43.118 1.00 96.00 95 LYS A C 1
ATOM 751 O O . LYS A 1 95 ? 0.783 1.482 42.212 1.00 96.00 95 LYS A O 1
ATOM 756 N N . LYS A 1 96 ? -0.654 1.243 43.929 1.00 96.06 96 LYS A N 1
ATOM 757 C CA . LYS A 1 96 ? -1.187 2.615 43.873 1.00 96.06 96 LYS A CA 1
ATOM 758 C C . LYS A 1 96 ? -0.133 3.644 44.275 1.00 96.06 96 LYS A C 1
ATOM 760 O O . LYS A 1 96 ? 0.012 4.632 43.560 1.00 96.06 96 LYS A O 1
ATOM 765 N N . THR A 1 97 ? 0.626 3.397 45.342 1.00 95.62 97 THR A N 1
ATOM 766 C CA . THR A 1 97 ? 1.706 4.294 45.786 1.00 95.62 97 THR A CA 1
ATOM 767 C C . THR A 1 97 ? 2.807 4.399 44.729 1.00 95.62 97 THR A C 1
ATOM 769 O O . THR A 1 97 ? 3.192 5.503 44.350 1.00 95.62 97 THR A O 1
ATOM 772 N N . VAL A 1 98 ? 3.229 3.272 44.140 1.00 95.75 98 VAL A N 1
ATOM 773 C CA . VAL A 1 98 ? 4.200 3.262 43.029 1.00 95.75 98 VAL A CA 1
ATOM 774 C C . VAL A 1 98 ? 3.646 3.986 41.794 1.00 95.75 98 VAL A C 1
ATOM 776 O O . VAL A 1 98 ? 4.353 4.764 41.159 1.00 95.75 98 VAL A O 1
ATOM 779 N N . ALA A 1 99 ? 2.370 3.794 41.446 1.00 95.12 99 ALA A N 1
ATOM 780 C CA . ALA A 1 99 ? 1.749 4.502 40.324 1.00 95.12 99 ALA A CA 1
ATOM 781 C C . ALA A 1 99 ? 1.631 6.019 40.562 1.00 95.12 99 ALA A C 1
ATOM 783 O O . ALA A 1 99 ? 1.765 6.792 39.614 1.00 95.12 99 ALA A O 1
ATOM 784 N N . ALA A 1 100 ? 1.380 6.453 41.801 1.00 93.75 100 ALA A N 1
ATOM 785 C CA . ALA A 1 100 ? 1.356 7.866 42.175 1.00 93.75 100 ALA A CA 1
ATOM 786 C C . ALA A 1 100 ? 2.755 8.493 42.092 1.00 93.75 100 ALA A C 1
ATOM 788 O O . ALA A 1 100 ? 2.904 9.574 41.526 1.00 93.75 100 ALA A O 1
ATOM 789 N N . PHE A 1 101 ? 3.781 7.775 42.550 1.00 95.44 101 PHE A N 1
ATOM 790 C CA . PHE A 1 101 ? 5.179 8.183 42.429 1.00 95.44 101 PHE A CA 1
ATOM 791 C C . PHE A 1 101 ? 5.606 8.375 40.968 1.00 95.44 101 PHE A C 1
ATOM 793 O O . PHE A 1 101 ? 6.136 9.419 40.603 1.00 95.44 101 PHE A O 1
ATOM 800 N N . MET A 1 102 ? 5.267 7.431 40.083 1.00 93.62 102 MET A N 1
ATOM 801 C CA . M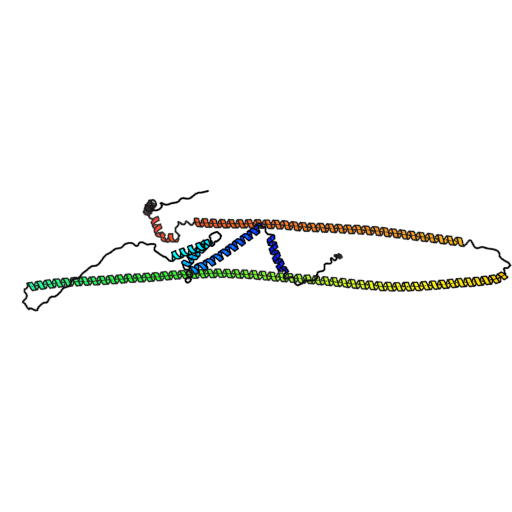ET A 1 102 ? 5.610 7.517 38.654 1.00 93.62 102 MET A CA 1
ATOM 802 C C . MET A 1 102 ? 4.894 8.653 37.898 1.00 93.62 102 MET A C 1
ATOM 804 O O . MET A 1 102 ? 5.295 8.994 36.781 1.00 93.62 102 MET A O 1
ATOM 808 N N . LYS A 1 103 ? 3.834 9.240 38.476 1.00 91.12 103 LYS A N 1
ATOM 809 C CA . LYS A 1 103 ? 3.148 10.420 37.925 1.00 91.12 103 LYS A CA 1
ATOM 810 C C . LYS A 1 103 ? 3.856 11.734 38.258 1.00 91.12 103 LYS A C 1
ATOM 812 O O . LYS A 1 103 ? 3.565 12.727 37.595 1.00 91.12 103 LYS A O 1
ATOM 817 N N . GLN A 1 104 ? 4.768 11.759 39.232 1.00 89.38 104 GLN A N 1
ATOM 818 C CA . GLN A 1 104 ? 5.527 12.966 39.553 1.00 89.38 104 GLN A CA 1
ATOM 819 C C . GLN A 1 104 ? 6.434 13.339 38.369 1.00 89.38 104 GLN A C 1
ATOM 821 O O . GLN A 1 104 ? 7.207 12.531 37.849 1.00 89.38 104 GLN A O 1
ATOM 826 N N . THR A 1 105 ? 6.296 14.570 37.879 1.00 69.75 105 THR A N 1
ATOM 827 C CA . THR A 1 105 ? 7.043 15.087 36.728 1.00 69.75 105 THR A CA 1
ATOM 828 C C . THR A 1 105 ? 8.394 15.632 37.180 1.00 69.75 105 THR A C 1
ATOM 830 O O . THR A 1 105 ? 8.556 16.837 37.324 1.00 69.75 105 THR A O 1
ATOM 833 N N . GLY A 1 106 ? 9.365 14.742 37.399 1.00 81.88 106 GLY A N 1
ATOM 834 C CA . GLY A 1 106 ? 10.749 15.112 37.707 1.00 81.88 106 GLY A CA 1
ATOM 835 C C . GLY A 1 106 ? 11.747 13.981 37.424 1.00 81.88 106 GLY A C 1
ATOM 836 O O . GLY A 1 106 ? 11.327 12.839 37.204 1.00 81.88 106 GLY A O 1
ATOM 837 N N . PRO A 1 107 ? 13.060 14.277 37.376 1.00 85.00 107 PRO A N 1
ATOM 838 C CA . PRO A 1 107 ? 14.097 13.250 37.382 1.00 85.00 107 PRO A CA 1
ATOM 839 C C . PRO A 1 107 ? 14.023 12.452 38.693 1.00 85.00 107 PRO A C 1
ATOM 841 O O . PRO A 1 107 ? 13.895 13.016 39.780 1.00 85.00 107 PRO A O 1
ATOM 844 N N . ILE A 1 108 ? 14.054 11.125 38.587 1.00 88.62 108 ILE A N 1
ATOM 845 C CA . ILE A 1 108 ? 13.992 10.224 39.743 1.00 88.62 108 ILE A CA 1
ATOM 846 C C . ILE A 1 108 ? 15.412 10.097 40.295 1.00 88.62 108 ILE A C 1
ATOM 848 O O . ILE A 1 108 ? 16.270 9.518 39.635 1.00 88.62 108 ILE A O 1
ATOM 852 N N . THR A 1 109 ? 15.654 10.667 41.473 1.00 92.94 109 THR A N 1
ATOM 853 C CA . THR A 1 109 ? 16.915 10.539 42.212 1.00 92.94 109 THR A CA 1
ATOM 854 C C . THR A 1 109 ? 16.825 9.393 43.220 1.00 92.94 109 THR A C 1
ATOM 856 O O . THR A 1 109 ? 15.729 8.948 43.577 1.00 92.94 109 THR A O 1
ATOM 859 N N . ASP A 1 110 ? 17.965 8.935 43.733 1.00 90.12 110 ASP A N 1
ATOM 860 C CA . ASP A 1 110 ? 18.000 7.870 44.745 1.00 90.12 110 ASP A CA 1
ATOM 861 C C . ASP A 1 110 ? 17.250 8.258 46.029 1.00 90.12 110 ASP A C 1
ATOM 863 O O . ASP A 1 110 ? 16.576 7.427 46.637 1.00 90.12 110 ASP A O 1
ATOM 867 N N . GLN A 1 111 ? 17.260 9.544 46.396 1.00 91.62 111 GLN A N 1
ATOM 868 C CA . GLN A 1 111 ? 16.484 10.057 47.529 1.00 91.62 111 GLN A CA 1
ATOM 869 C C . GLN A 1 111 ? 14.976 9.841 47.345 1.00 91.62 111 GLN A C 1
ATOM 871 O O . GLN A 1 111 ? 14.285 9.459 48.290 1.00 91.62 111 GLN A O 1
ATOM 876 N N . HIS A 1 112 ? 14.460 10.019 46.125 1.00 92.12 112 HIS A N 1
ATOM 877 C CA . HIS A 1 112 ? 13.049 9.778 45.821 1.00 92.12 112 HIS A CA 1
ATOM 878 C C . HIS A 1 112 ? 12.683 8.291 45.959 1.00 92.12 112 HIS A C 1
ATOM 880 O O . HIS A 1 112 ? 11.582 7.965 46.401 1.00 92.12 112 HIS A O 1
ATOM 886 N N . LEU A 1 113 ? 13.606 7.376 45.637 1.00 93.25 113 LEU A N 1
ATOM 887 C CA . LEU A 1 113 ? 13.397 5.936 45.822 1.00 93.25 113 LEU A CA 1
ATOM 888 C C . LEU A 1 113 ? 13.352 5.545 47.306 1.00 93.25 113 LEU A C 1
ATOM 890 O O . LEU A 1 113 ? 12.516 4.729 47.695 1.00 93.25 113 LEU A O 1
ATOM 894 N N . VAL A 1 114 ? 14.192 6.164 48.142 1.00 93.56 114 VAL A N 1
ATOM 895 C CA . VAL A 1 114 ? 14.162 5.970 49.602 1.00 93.56 114 VAL A CA 1
ATOM 896 C C . VAL A 1 114 ? 12.845 6.481 50.195 1.00 93.56 114 VAL A C 1
ATOM 898 O O . VAL A 1 114 ? 12.220 5.789 51.001 1.00 93.56 114 VAL A O 1
ATOM 901 N N . GLN A 1 115 ? 12.373 7.653 49.760 1.00 94.31 115 GLN A N 1
ATOM 902 C CA . GLN A 1 115 ? 11.081 8.201 50.188 1.00 94.31 115 GLN A CA 1
ATOM 903 C C . GLN A 1 115 ? 9.908 7.311 49.760 1.00 94.31 115 GLN A C 1
ATOM 905 O O . GLN A 1 115 ? 9.003 7.062 50.558 1.00 94.31 115 GLN A O 1
ATOM 910 N N . LEU A 1 116 ? 9.933 6.781 48.532 1.00 95.94 116 LEU A N 1
ATOM 911 C CA . LEU A 1 116 ? 8.931 5.825 48.059 1.00 95.94 116 LEU A CA 1
ATOM 912 C C . LEU A 1 116 ? 8.892 4.575 48.946 1.00 95.94 116 LEU A C 1
ATOM 914 O O . LEU A 1 116 ? 7.813 4.108 49.311 1.00 95.94 116 LEU A O 1
ATOM 918 N N . GLU A 1 117 ? 10.054 4.034 49.312 1.00 95.88 117 GLU A N 1
ATOM 919 C CA . GLU A 1 117 ? 10.122 2.873 50.197 1.00 95.88 117 GLU A CA 1
ATOM 920 C C . GLU A 1 117 ? 9.537 3.177 51.586 1.00 95.88 117 GLU A C 1
ATOM 922 O O . GLU A 1 117 ? 8.781 2.363 52.118 1.00 95.88 117 GLU A O 1
ATOM 927 N N . GLN A 1 118 ? 9.818 4.352 52.155 1.00 96.06 118 GLN A N 1
ATOM 928 C CA . GLN A 1 118 ? 9.231 4.787 53.428 1.00 96.06 118 GLN A CA 1
ATOM 929 C C . GLN A 1 118 ? 7.707 4.946 53.341 1.00 96.06 118 GLN A C 1
ATOM 931 O O . GLN A 1 118 ? 6.991 4.455 54.213 1.00 96.06 118 GLN A O 1
ATOM 936 N N . GLN A 1 119 ? 7.193 5.553 52.267 1.00 94.81 119 GLN A N 1
ATOM 937 C CA . GLN A 1 119 ? 5.750 5.682 52.035 1.00 94.81 119 GLN A CA 1
ATOM 938 C C . GLN A 1 119 ? 5.070 4.317 51.913 1.00 94.81 119 GLN A C 1
ATOM 940 O O . GLN A 1 119 ? 3.990 4.103 52.460 1.00 94.81 119 GLN A O 1
ATOM 945 N N . VAL A 1 120 ? 5.707 3.368 51.224 1.00 96.25 120 VAL A N 1
ATOM 946 C CA . VAL A 1 120 ? 5.199 1.998 51.112 1.00 96.25 120 VAL A CA 1
ATOM 947 C C . VAL A 1 120 ? 5.192 1.297 52.470 1.00 96.25 120 VAL A C 1
ATOM 949 O O . VAL A 1 120 ? 4.190 0.667 52.804 1.00 96.25 120 VAL A O 1
ATOM 952 N N . LYS A 1 121 ? 6.248 1.445 53.282 1.00 95.50 121 LYS A N 1
ATOM 953 C CA . LYS A 1 121 ? 6.279 0.912 54.655 1.00 95.50 121 LYS A CA 1
ATOM 954 C C . LYS A 1 121 ? 5.143 1.469 55.511 1.00 95.50 121 LYS A C 1
ATOM 956 O O . LYS A 1 121 ? 4.474 0.685 56.176 1.00 95.50 121 LYS A O 1
ATOM 961 N N . GLN A 1 122 ? 4.899 2.780 55.454 1.00 94.44 122 GLN A N 1
ATOM 962 C CA . GLN A 1 122 ? 3.825 3.425 56.213 1.00 94.44 122 GLN A CA 1
ATOM 963 C C . GLN A 1 122 ? 2.453 2.876 55.811 1.00 94.44 122 GLN A C 1
ATOM 965 O O . GLN A 1 122 ? 1.711 2.391 56.656 1.00 94.44 122 GLN A O 1
ATOM 970 N N . VAL A 1 123 ? 2.153 2.846 54.509 1.00 93.69 123 VAL A N 1
ATOM 971 C CA . VAL A 1 123 ? 0.863 2.353 53.997 1.00 93.69 123 VAL A CA 1
ATOM 972 C C . VAL A 1 123 ? 0.638 0.877 54.344 1.00 93.69 123 VAL A C 1
ATOM 974 O O . VAL A 1 123 ? -0.484 0.466 54.637 1.00 93.69 123 VAL A O 1
ATOM 977 N N . VAL A 1 124 ? 1.691 0.056 54.317 1.00 93.88 124 VAL A N 1
ATOM 978 C CA . VAL A 1 124 ? 1.597 -1.356 54.713 1.00 93.88 124 VAL A CA 1
ATOM 979 C C . VAL A 1 124 ? 1.396 -1.501 56.226 1.00 93.88 124 VAL A C 1
ATOM 981 O O . VAL A 1 124 ? 0.617 -2.363 56.633 1.00 93.88 124 VAL A O 1
ATOM 984 N N . ALA A 1 125 ? 2.039 -0.662 57.045 1.00 91.94 125 ALA A N 1
ATOM 985 C CA . ALA A 1 125 ? 1.862 -0.639 58.498 1.00 91.94 125 ALA A CA 1
ATOM 986 C C . ALA A 1 125 ? 0.444 -0.198 58.901 1.00 91.94 125 ALA A C 1
ATOM 988 O O . ALA A 1 125 ? -0.189 -0.868 59.717 1.00 91.94 125 ALA A O 1
ATOM 989 N N . ASP A 1 126 ? -0.096 0.839 58.256 1.00 89.00 126 ASP A N 1
ATOM 990 C CA . ASP A 1 126 ? -1.466 1.323 58.474 1.00 89.00 126 ASP A CA 1
ATOM 991 C C . ASP A 1 126 ? -2.508 0.234 58.152 1.00 89.00 126 ASP A C 1
ATOM 993 O O . ASP A 1 126 ? -3.526 0.100 58.827 1.00 89.00 126 ASP A O 1
ATOM 997 N N . LEU A 1 127 ? -2.239 -0.600 57.139 1.00 87.88 127 LEU A N 1
ATOM 998 C CA . LEU A 1 127 ? -3.088 -1.744 56.785 1.00 87.88 127 LEU A CA 1
ATOM 999 C C . LEU A 1 127 ? -2.878 -2.972 57.685 1.00 87.88 127 LEU A C 1
ATOM 1001 O O . LEU A 1 127 ? -3.727 -3.864 57.692 1.00 87.88 127 LEU A O 1
ATOM 1005 N N . ALA A 1 128 ? -1.749 -3.061 58.390 1.00 84.06 128 ALA A N 1
ATOM 1006 C CA . ALA A 1 128 ? -1.443 -4.153 59.311 1.00 84.06 128 ALA A CA 1
ATOM 1007 C C . ALA A 1 128 ? -2.003 -3.913 60.724 1.00 84.06 128 ALA A C 1
ATOM 1009 O O . ALA A 1 128 ? -2.278 -4.891 61.416 1.00 84.06 128 ALA A O 1
ATOM 1010 N N . ASN A 1 129 ? -2.230 -2.654 61.118 1.00 76.00 129 ASN A N 1
ATOM 1011 C CA . ASN A 1 129 ? -2.821 -2.268 62.402 1.00 76.00 129 ASN A CA 1
ATOM 1012 C C . ASN A 1 129 ? -4.254 -1.719 62.237 1.00 76.00 129 ASN A C 1
ATOM 1014 O O . ASN A 1 129 ? -4.464 -0.506 62.244 1.00 76.00 129 ASN A O 1
ATOM 1018 N N . PRO A 1 130 ? -5.284 -2.581 62.143 1.00 57.91 130 PRO A N 1
ATOM 1019 C CA . PRO A 1 130 ? -6.672 -2.145 62.222 1.00 57.91 130 PRO A CA 1
ATOM 1020 C C . PRO A 1 130 ? -7.066 -1.871 63.687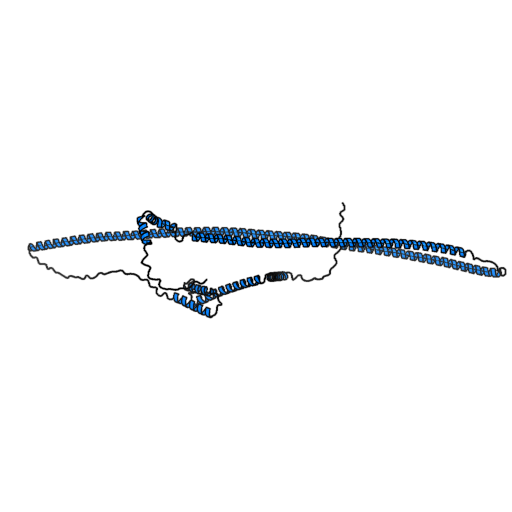 1.00 57.91 130 PRO A C 1
ATOM 1022 O O . PRO A 1 130 ? -7.865 -2.606 64.264 1.00 57.91 130 PRO A O 1
ATOM 1025 N N . GLN A 1 131 ? -6.516 -0.830 64.322 1.00 46.62 131 GLN A N 1
ATOM 1026 C CA . GLN A 1 131 ? -7.002 -0.368 65.629 1.00 46.62 131 GLN A CA 1
ATOM 1027 C C . GLN A 1 131 ? -8.053 0.745 65.481 1.00 46.62 131 GLN A C 1
ATOM 1029 O O . GLN A 1 131 ? -7.764 1.882 65.127 1.00 46.62 131 GLN A O 1
ATOM 1034 N N . THR A 1 132 ? -9.293 0.354 65.800 1.00 46.03 132 THR A N 1
ATOM 1035 C CA . THR A 1 132 ? -10.321 1.128 66.521 1.00 46.03 132 THR A CA 1
ATOM 1036 C C . THR A 1 132 ? -10.721 2.505 65.974 1.00 46.03 132 THR A C 1
ATOM 1038 O O . THR A 1 132 ? -10.273 3.536 66.465 1.00 46.03 132 THR A O 1
ATOM 1041 N N . SER A 1 133 ? -11.732 2.532 65.096 1.00 42.22 133 SER A N 1
ATOM 1042 C CA . SER A 1 133 ? -12.712 3.629 65.095 1.00 42.22 133 SER A CA 1
ATOM 1043 C C . SER A 1 133 ? -13.999 3.146 65.768 1.00 42.22 133 SER A C 1
ATOM 1045 O O . SER A 1 133 ? -14.694 2.269 65.251 1.00 42.22 133 SER A O 1
ATOM 1047 N N . ALA A 1 134 ? -14.269 3.704 66.944 1.00 40.66 134 ALA A N 1
ATOM 1048 C CA . ALA A 1 134 ? -15.404 3.421 67.807 1.00 40.66 134 ALA A CA 1
ATOM 1049 C C . ALA A 1 134 ? -16.767 3.629 67.123 1.00 40.66 134 ALA A C 1
ATOM 1051 O O . ALA A 1 134 ? -16.961 4.552 66.331 1.00 40.66 134 ALA A O 1
ATOM 1052 N N . ARG A 1 135 ? -17.738 2.798 67.511 1.00 34.16 135 ARG A N 1
ATOM 1053 C CA . ARG A 1 135 ? -19.166 2.962 67.223 1.00 34.16 135 ARG A CA 1
ATOM 1054 C C . ARG A 1 135 ? -19.912 2.866 68.565 1.00 34.16 135 ARG A C 1
ATOM 1056 O O . ARG A 1 135 ? -19.665 1.898 69.282 1.00 34.16 135 ARG A O 1
ATOM 1063 N N . PRO A 1 136 ? -20.768 3.832 68.950 1.00 43.34 136 PRO A N 1
ATOM 1064 C CA . PRO A 1 136 ? -21.499 3.767 70.210 1.00 43.34 136 PRO A CA 1
ATOM 1065 C C . PRO A 1 136 ? -22.759 2.914 70.021 1.00 43.34 136 PRO A C 1
ATOM 1067 O O . PRO A 1 136 ? -23.504 3.116 69.061 1.00 43.34 136 PRO A O 1
ATOM 1070 N N . ALA A 1 137 ? -22.996 1.964 70.924 1.00 39.31 137 ALA A N 1
ATOM 1071 C CA . ALA A 1 137 ? -24.251 1.226 71.010 1.00 39.31 137 ALA A CA 1
ATOM 1072 C C . ALA A 1 137 ? -24.948 1.572 72.330 1.00 39.31 137 ALA A C 1
ATOM 1074 O O . ALA A 1 137 ? -24.345 1.574 73.401 1.00 39.31 137 ALA A O 1
ATOM 1075 N N . SER A 1 138 ? -26.217 1.929 72.193 1.00 34.97 138 SER A N 1
ATOM 1076 C CA . SER A 1 138 ? -27.133 2.417 73.211 1.00 34.97 138 SER A CA 1
ATOM 1077 C C . SER A 1 138 ? -27.711 1.305 74.095 1.00 34.97 138 SER A C 1
ATOM 1079 O O . SER A 1 138 ? -28.156 0.285 73.583 1.00 34.97 138 SER A O 1
ATOM 1081 N N . SER A 1 139 ? -27.755 1.583 75.400 1.00 36.56 139 SER A N 1
ATOM 1082 C CA . SER A 1 139 ? -28.852 1.395 76.375 1.00 36.56 139 SER A CA 1
ATOM 1083 C C . SER A 1 139 ? -30.016 0.413 76.101 1.00 36.56 139 SER A C 1
ATOM 1085 O O . SER A 1 139 ? -30.727 0.543 75.106 1.00 36.56 139 SER A O 1
ATOM 1087 N N . GLY A 1 140 ? -30.299 -0.423 77.117 1.00 33.16 140 GLY A N 1
ATOM 1088 C CA . GLY A 1 140 ? -31.594 -1.061 77.448 1.00 33.16 140 GLY A CA 1
ATOM 1089 C C . GLY A 1 140 ? -31.386 -2.242 78.421 1.00 33.16 140 GLY A C 1
ATOM 1090 O O . GLY A 1 140 ? -30.877 -3.268 77.993 1.00 33.16 140 GLY A O 1
ATOM 1091 N N . SER A 1 141 ? -31.466 -2.089 79.757 1.00 37.00 141 SER A N 1
ATOM 1092 C CA . SER A 1 141 ? -32.658 -2.192 80.646 1.00 37.00 141 SER A CA 1
ATOM 1093 C C . SER A 1 141 ? -33.474 -3.486 80.427 1.00 37.00 141 SER A C 1
ATOM 1095 O O . SER A 1 141 ? -33.889 -3.720 79.303 1.00 37.00 141 SER A O 1
ATOM 1097 N N . GLY A 1 142 ? -33.781 -4.372 81.388 1.00 32.06 142 GLY A N 1
ATOM 1098 C CA . GLY A 1 142 ? -33.608 -4.411 82.845 1.00 32.06 142 GLY A CA 1
ATOM 1099 C C . GLY A 1 142 ? -34.039 -5.790 83.416 1.00 32.06 142 GLY A C 1
ATOM 1100 O O . GLY A 1 142 ? -34.806 -6.506 82.785 1.00 32.06 142 GLY A O 1
ATOM 1101 N N . MET A 1 143 ? -33.449 -6.206 84.545 1.00 41.84 143 MET A N 1
ATOM 1102 C CA . MET A 1 143 ? -34.111 -6.497 85.841 1.00 41.84 143 MET A CA 1
ATOM 1103 C C . MET A 1 143 ? -34.672 -7.940 86.054 1.00 41.84 143 MET A C 1
ATOM 1105 O O . MET A 1 143 ? -34.692 -8.714 85.103 1.00 41.84 143 MET A O 1
ATOM 1109 N N . PRO A 1 144 ? -34.946 -8.387 87.309 1.00 51.56 144 PRO A N 1
ATOM 1110 C CA . PRO A 1 144 ? -34.379 -9.622 87.878 1.00 51.56 144 PRO A CA 1
ATOM 1111 C C . PRO A 1 144 ? -35.448 -10.623 88.369 1.00 51.56 144 PRO A C 1
ATOM 1113 O O . PRO A 1 144 ? -36.638 -10.329 88.366 1.00 51.56 144 PRO A O 1
ATOM 1116 N N . SER A 1 145 ? -35.040 -11.794 88.870 1.00 36.59 145 SER A N 1
ATOM 1117 C CA . SER A 1 145 ? -35.942 -12.652 89.653 1.00 36.59 145 SER A CA 1
ATOM 1118 C C . SER A 1 145 ? -35.207 -13.269 90.838 1.00 36.59 145 SER A C 1
ATOM 1120 O O . SER A 1 145 ? -34.208 -13.966 90.667 1.00 36.59 145 SER A O 1
ATOM 1122 N N . GLY A 1 146 ? -35.695 -12.959 92.040 1.00 35.09 146 GLY A N 1
ATOM 1123 C CA . GLY A 1 146 ? -35.178 -13.429 93.320 1.00 35.09 146 GLY A CA 1
ATOM 1124 C C . GLY A 1 146 ? -35.960 -14.606 93.914 1.00 35.09 146 GLY A C 1
ATOM 1125 O O . GLY A 1 146 ? -37.094 -14.869 93.530 1.00 35.09 146 GLY A O 1
ATOM 1126 N N . ASN A 1 147 ? -35.278 -15.268 94.855 1.00 36.38 147 ASN A N 1
ATOM 1127 C CA . ASN A 1 147 ? -35.701 -15.958 96.083 1.00 36.38 147 ASN A CA 1
ATOM 1128 C C . ASN A 1 147 ? -37.088 -16.616 96.224 1.00 36.38 147 ASN A C 1
ATOM 1130 O O . ASN A 1 147 ? -38.127 -15.994 96.045 1.00 36.38 147 ASN A O 1
ATOM 1134 N N . GLY A 1 148 ? -37.070 -17.821 96.814 1.00 30.69 148 GLY A N 1
ATOM 1135 C CA . GLY A 1 148 ? -38.238 -18.430 97.461 1.00 30.69 148 GLY A CA 1
ATOM 1136 C C . GLY A 1 148 ? -37.982 -19.805 98.092 1.00 30.69 148 GLY A C 1
ATOM 1137 O O . GLY A 1 148 ? -38.485 -20.809 97.606 1.00 30.69 148 GLY A O 1
ATOM 1138 N N . MET A 1 149 ? -37.199 -19.848 99.174 1.00 37.62 149 MET A N 1
ATOM 1139 C CA . MET A 1 149 ? -37.182 -20.916 100.192 1.00 37.62 149 MET A CA 1
ATOM 1140 C C . MET A 1 149 ? -38.552 -20.974 100.899 1.00 37.62 149 MET A C 1
ATOM 1142 O O . MET A 1 149 ? -39.048 -19.895 101.182 1.00 37.62 149 MET A O 1
ATOM 1146 N N . VAL A 1 150 ? -39.099 -22.150 101.257 1.00 37.47 150 VAL A N 1
ATOM 1147 C CA . VAL A 1 150 ? -39.791 -22.468 102.542 1.00 37.47 150 VAL A CA 1
ATOM 1148 C C . VAL A 1 150 ? -40.032 -23.990 102.606 1.00 37.47 150 VAL A C 1
ATOM 1150 O O . VAL A 1 150 ? -40.565 -24.578 101.668 1.00 37.47 150 VAL A O 1
ATOM 1153 N N . GLY A 1 151 ? -39.656 -24.624 103.724 1.00 36.25 151 GLY A N 1
ATOM 1154 C CA . GLY A 1 151 ? -39.981 -26.015 104.065 1.00 36.25 151 GLY A CA 1
ATOM 1155 C C . GLY A 1 151 ? -41.146 -26.167 105.058 1.00 36.25 151 GLY A C 1
ATOM 1156 O O . GLY A 1 151 ? -41.641 -25.185 105.600 1.00 36.25 151 GLY A O 1
ATOM 1157 N N . LYS A 1 152 ? -41.549 -27.419 105.321 1.00 38.12 152 LYS A N 1
ATOM 1158 C CA . LYS A 1 152 ? -42.290 -27.910 106.512 1.00 38.12 152 LYS A CA 1
ATOM 1159 C C . LYS A 1 152 ? -42.317 -29.449 106.419 1.00 38.12 152 LYS A C 1
ATOM 1161 O O . LYS A 1 152 ? -42.710 -29.963 105.382 1.00 38.12 152 LYS A O 1
ATOM 1166 N N . LEU A 1 153 ? -41.695 -30.254 107.290 1.00 32.44 153 LEU A N 1
ATOM 1167 C CA . LEU A 1 153 ? -41.964 -30.564 108.709 1.00 32.44 153 LEU A CA 1
ATOM 1168 C C . LEU A 1 153 ? -43.410 -31.016 109.022 1.00 32.44 153 LEU A C 1
ATOM 1170 O O . LEU A 1 153 ? -44.299 -30.191 109.175 1.00 32.44 153 LEU A O 1
ATOM 1174 N N . ARG A 1 154 ? -43.548 -32.347 109.179 1.00 36.97 154 ARG A N 1
ATOM 1175 C CA . ARG A 1 154 ? -44.024 -33.093 110.373 1.00 36.97 154 ARG A CA 1
ATOM 1176 C C . ARG A 1 154 ? -45.430 -32.821 110.951 1.00 36.97 154 ARG A C 1
ATOM 1178 O O . ARG A 1 154 ? -45.649 -31.774 111.538 1.00 36.97 154 ARG A O 1
ATOM 1185 N N . ALA A 1 155 ? -46.257 -33.877 110.986 1.00 34.75 155 ALA A N 1
ATOM 1186 C CA . ALA A 1 155 ? -47.148 -34.323 112.089 1.00 34.75 155 ALA A CA 1
ATOM 1187 C C . ALA A 1 155 ? -47.763 -35.682 111.658 1.00 34.75 155 ALA A C 1
ATOM 1189 O O . ALA A 1 155 ? -48.281 -35.768 110.555 1.00 34.75 155 ALA A O 1
ATOM 1190 N N . GLN A 1 156 ? -47.515 -36.843 112.280 1.00 43.22 156 GLN A N 1
ATOM 1191 C CA . GLN A 1 156 ? -48.043 -37.366 113.555 1.00 43.22 156 GLN A CA 1
ATOM 1192 C C . GLN A 1 156 ? -49.544 -37.131 113.801 1.00 43.22 156 GLN A C 1
ATOM 1194 O O . GLN A 1 156 ? -49.910 -36.062 114.267 1.00 43.22 156 GLN A O 1
ATOM 1199 N N . THR A 1 157 ? -50.347 -38.188 113.630 1.00 35.81 157 THR A N 1
ATOM 1200 C CA . THR A 1 157 ? -51.544 -38.537 114.430 1.00 35.81 157 THR A CA 1
ATOM 1201 C C . THR A 1 157 ? -51.640 -40.078 114.412 1.00 35.81 157 THR A C 1
ATOM 1203 O O . THR A 1 157 ? -51.686 -40.689 113.353 1.00 35.81 157 THR A O 1
ATOM 1206 N N . ALA A 1 158 ? -51.330 -40.814 115.484 1.00 34.84 158 ALA A N 1
ATOM 1207 C CA . ALA A 1 158 ? -52.047 -40.964 116.754 1.00 34.84 158 ALA A CA 1
ATOM 1208 C C . ALA A 1 158 ? -53.490 -41.455 116.551 1.00 34.84 158 ALA A C 1
ATOM 1210 O O . ALA A 1 158 ? -54.414 -40.668 116.377 1.00 34.84 158 ALA A O 1
ATOM 1211 N N . GLY A 1 159 ? -53.659 -42.779 116.586 1.00 47.31 159 GLY A N 1
ATOM 1212 C CA . GLY A 1 159 ? -54.956 -43.410 116.764 1.00 47.31 159 GLY A CA 1
ATOM 1213 C C . GLY A 1 159 ? -55.436 -43.221 118.198 1.00 47.31 159 GLY A C 1
ATOM 1214 O O . GLY A 1 159 ? -54.756 -43.632 119.131 1.00 47.31 159 GLY A O 1
ATOM 1215 N N . VAL A 1 160 ? -56.612 -42.621 118.359 1.00 39.28 160 VAL A N 1
ATOM 1216 C CA . VAL A 1 160 ? -57.427 -42.677 119.576 1.00 39.28 160 VAL A CA 1
ATOM 1217 C C . VAL A 1 160 ? -58.884 -42.614 119.120 1.00 39.28 160 VAL A C 1
ATOM 1219 O O . VAL A 1 160 ? -59.319 -41.604 118.574 1.00 39.28 160 VAL A O 1
ATOM 1222 N N . LYS A 1 161 ? -59.636 -43.700 119.321 1.00 47.72 161 LYS A N 1
ATOM 1223 C CA . LYS A 1 161 ? -61.102 -43.678 119.248 1.00 47.72 161 LYS A CA 1
ATOM 1224 C C . LYS A 1 161 ? -61.605 -42.819 120.411 1.00 47.72 161 LYS A C 1
ATOM 1226 O O . LYS A 1 161 ? -61.332 -43.153 121.562 1.00 47.72 161 LYS A O 1
ATOM 1231 N N . LYS A 1 162 ? -62.301 -41.724 120.116 1.00 45.47 162 LYS A N 1
ATOM 1232 C CA . LYS A 1 162 ? -63.044 -40.918 121.089 1.00 45.47 162 LYS A CA 1
ATOM 1233 C C . LYS A 1 162 ? -64.358 -40.495 120.455 1.00 45.47 162 LYS A C 1
ATOM 1235 O O . LYS A 1 162 ? -64.360 -40.053 119.310 1.00 45.47 162 LYS A O 1
ATOM 1240 N N . ASP A 1 163 ? -65.433 -40.655 121.211 1.00 54.03 163 ASP A N 1
ATOM 1241 C CA . ASP A 1 163 ? -66.768 -40.188 120.862 1.00 54.03 163 ASP A CA 1
ATOM 1242 C C . ASP A 1 163 ? -66.713 -38.693 120.517 1.00 54.03 163 ASP A C 1
ATOM 1244 O O . ASP A 1 163 ? -66.194 -37.877 121.285 1.00 54.03 163 ASP A O 1
ATOM 1248 N N . TYR A 1 164 ? -67.151 -38.357 119.303 1.00 45.75 164 TYR A N 1
ATOM 1249 C CA . TYR A 1 164 ? -67.008 -37.020 118.736 1.00 45.75 164 TYR A CA 1
ATOM 1250 C C . TYR A 1 164 ? -68.117 -36.096 119.243 1.00 45.75 164 TYR A C 1
ATOM 1252 O O . TYR A 1 164 ? -69.300 -36.410 119.149 1.00 45.75 164 TYR A O 1
ATOM 1260 N N . ASN A 1 165 ? -67.712 -34.932 119.749 1.00 55.06 165 ASN A N 1
ATOM 1261 C CA . ASN A 1 165 ? -68.590 -33.809 120.062 1.00 55.06 165 ASN A CA 1
ATOM 1262 C C . ASN A 1 165 ? -69.115 -33.195 118.746 1.00 55.06 165 ASN A C 1
ATOM 1264 O O . ASN A 1 165 ? -68.345 -33.048 117.794 1.00 55.06 165 ASN A O 1
ATOM 1268 N N . GLU A 1 166 ? -70.394 -32.818 118.680 1.00 55.69 166 GLU A N 1
ATOM 1269 C CA . GLU A 1 166 ? -71.072 -32.304 117.471 1.00 55.69 166 GLU A CA 1
ATOM 1270 C C . GLU A 1 166 ? -70.353 -31.087 116.854 1.00 55.69 166 GLU A C 1
ATOM 1272 O O . GLU A 1 166 ? -70.290 -30.934 115.635 1.00 55.69 166 GLU A O 1
ATOM 1277 N N . TRP A 1 167 ? -69.693 -30.279 117.686 1.00 57.81 167 TRP A N 1
ATOM 1278 C CA . TRP A 1 167 ? -68.843 -29.165 117.252 1.00 57.81 167 TRP A CA 1
ATOM 1279 C C . TRP A 1 167 ? -67.580 -29.600 116.500 1.00 57.81 167 TRP A C 1
ATOM 1281 O O . TRP A 1 167 ? -67.152 -28.926 115.571 1.00 57.81 167 TRP A O 1
ATOM 1291 N N . THR A 1 168 ? -66.995 -30.747 116.846 1.00 62.25 168 THR A N 1
ATOM 1292 C CA . THR A 1 168 ? -65.827 -31.305 116.144 1.00 62.25 168 THR A CA 1
ATOM 1293 C C . THR A 1 168 ? -66.218 -31.884 114.783 1.00 62.25 168 THR A C 1
ATOM 1295 O O . THR A 1 168 ? -65.414 -31.870 113.855 1.00 62.25 168 THR A O 1
ATOM 1298 N N . ILE A 1 169 ? -67.461 -32.357 114.645 1.00 64.25 169 ILE A N 1
ATOM 1299 C CA . ILE A 1 169 ? -68.027 -32.802 113.365 1.00 64.25 169 ILE A CA 1
ATOM 1300 C C . ILE A 1 169 ? -68.287 -31.594 112.455 1.00 64.25 169 ILE A C 1
ATOM 1302 O O . ILE A 1 169 ? -67.959 -31.659 111.274 1.00 64.25 169 ILE A O 1
ATOM 1306 N N . LEU A 1 170 ? -68.797 -30.481 112.994 1.00 67.38 170 LEU A N 1
ATOM 1307 C CA . LEU A 1 170 ? -68.965 -29.228 112.244 1.00 67.38 170 LEU A CA 1
ATOM 1308 C C . LEU A 1 170 ? -67.626 -28.606 111.819 1.00 67.38 170 LEU A C 1
ATOM 1310 O O . LEU A 1 170 ? -67.504 -28.165 110.680 1.00 67.38 170 LEU A O 1
ATOM 1314 N N . ASP A 1 171 ? -66.603 -28.624 112.677 1.00 68.56 171 ASP A N 1
ATOM 1315 C CA . ASP A 1 171 ? -65.254 -28.175 112.301 1.00 68.56 171 ASP A CA 1
ATOM 1316 C C . ASP A 1 171 ? -64.622 -29.083 111.238 1.00 68.56 171 ASP A C 1
ATOM 1318 O O . ASP A 1 171 ? -64.005 -28.590 110.296 1.00 68.56 171 ASP A O 1
ATOM 1322 N N . ALA A 1 172 ? -64.811 -30.404 111.338 1.00 72.62 172 ALA A N 1
ATOM 1323 C CA . ALA A 1 172 ? -64.376 -31.338 110.304 1.00 72.62 172 ALA A CA 1
ATOM 1324 C C . ALA A 1 172 ? -65.133 -31.115 108.985 1.00 72.62 172 ALA A C 1
ATOM 1326 O O . ALA A 1 172 ? -64.521 -31.159 107.924 1.00 72.62 172 ALA A O 1
ATOM 1327 N N . TYR A 1 173 ? -66.435 -30.822 109.040 1.00 75.75 173 TYR A N 1
ATOM 1328 C CA . TYR A 1 173 ? -67.239 -30.494 107.865 1.00 75.75 173 TYR A CA 1
ATOM 1329 C C . TYR A 1 173 ? -66.777 -29.187 107.206 1.00 75.75 173 TYR A C 1
ATOM 1331 O O . TYR A 1 173 ? -66.516 -29.179 106.008 1.00 75.75 173 TYR A O 1
ATOM 1339 N N . ASN A 1 174 ? -66.570 -28.115 107.977 1.00 79.62 174 ASN A N 1
ATOM 1340 C CA . ASN A 1 174 ? -66.038 -26.845 107.468 1.00 79.62 174 ASN A CA 1
ATOM 1341 C C . ASN A 1 174 ? -64.611 -26.999 106.918 1.00 79.62 174 ASN A C 1
ATOM 1343 O O . ASN A 1 174 ? -64.255 -26.366 105.924 1.00 79.62 174 ASN A O 1
ATOM 1347 N N . ALA A 1 175 ? -63.786 -27.849 107.539 1.00 78.12 175 ALA A N 1
ATOM 1348 C CA . ALA A 1 175 ? -62.456 -28.176 107.037 1.00 78.12 175 ALA A CA 1
ATOM 1349 C C . ALA A 1 175 ? -62.525 -28.942 105.708 1.00 78.12 175 ALA A C 1
ATOM 1351 O O . ALA A 1 175 ? -61.778 -28.608 104.792 1.00 78.12 175 ALA A O 1
ATOM 1352 N N . ILE A 1 176 ? -63.447 -29.903 105.574 1.00 78.62 176 ILE A N 1
ATOM 1353 C CA . ILE A 1 176 ? -63.695 -30.629 104.321 1.00 78.62 176 ILE A CA 1
ATOM 1354 C C . ILE A 1 176 ? -64.225 -29.674 103.248 1.00 78.62 176 ILE A C 1
ATOM 1356 O O . ILE A 1 176 ? -63.713 -29.686 102.136 1.00 78.62 176 ILE A O 1
ATOM 1360 N N . GLU A 1 177 ? -65.175 -28.793 103.562 1.00 79.81 177 GLU A N 1
ATOM 1361 C CA . GLU A 1 177 ? -65.724 -27.825 102.603 1.00 79.81 177 GLU A CA 1
ATOM 1362 C C . GLU A 1 177 ? -64.655 -26.816 102.142 1.00 79.81 177 GLU A C 1
ATOM 1364 O O . GLU A 1 177 ? -64.545 -26.503 100.952 1.00 79.81 177 GLU A O 1
ATOM 1369 N N . ALA A 1 178 ? -63.790 -26.360 103.053 1.00 80.62 178 ALA A N 1
ATOM 1370 C CA . ALA A 1 178 ? -62.641 -25.525 102.713 1.00 80.62 178 ALA A CA 1
ATOM 1371 C C . ALA A 1 178 ? -61.603 -26.281 101.863 1.00 80.62 178 ALA A C 1
ATOM 1373 O O . ALA A 1 178 ? -61.037 -25.708 100.927 1.00 80.62 178 ALA A O 1
ATOM 1374 N N . GLU A 1 179 ? -61.363 -27.562 102.147 1.00 80.25 179 GLU A N 1
ATOM 1375 C CA . GLU A 1 179 ? -60.439 -28.415 101.398 1.00 80.25 179 GLU A CA 1
ATOM 1376 C C . GLU A 1 179 ? -60.984 -28.749 99.999 1.00 80.25 179 GLU A C 1
ATOM 1378 O O . GLU A 1 179 ? -60.249 -28.674 99.012 1.00 80.25 179 GLU A O 1
ATOM 1383 N N . GLU A 1 180 ? -62.285 -29.006 99.868 1.00 82.44 180 GLU A N 1
ATOM 1384 C CA . GLU A 1 180 ? -62.978 -29.178 98.591 1.00 82.44 180 GLU A CA 1
ATOM 1385 C C . GLU A 1 180 ? -63.013 -27.874 97.785 1.00 82.44 180 GLU A C 1
ATOM 1387 O O . GLU A 1 180 ? -62.744 -27.887 96.579 1.00 82.44 180 GLU A O 1
ATOM 1392 N N . GLY A 1 181 ? -63.237 -26.729 98.435 1.00 82.94 181 GLY A N 1
ATOM 1393 C CA . GLY A 1 181 ? -63.119 -25.402 97.828 1.00 82.94 181 GLY A CA 1
ATOM 1394 C C . GLY A 1 181 ? -61.698 -25.107 97.329 1.00 82.94 181 GLY A C 1
ATOM 1395 O O . GLY A 1 181 ? -61.504 -24.632 96.201 1.00 82.94 181 GLY A O 1
ATOM 1396 N N . ALA A 1 182 ? -60.675 -25.458 98.113 1.00 82.25 182 ALA A N 1
ATOM 1397 C CA . ALA A 1 182 ? -59.268 -25.357 97.726 1.00 82.25 182 ALA A CA 1
ATOM 1398 C C . ALA A 1 182 ? -58.919 -26.316 96.571 1.00 82.25 182 ALA A C 1
ATOM 1400 O O . ALA A 1 182 ? -58.237 -25.934 95.615 1.00 82.25 182 ALA A O 1
ATOM 1401 N N . GLN A 1 183 ? -59.447 -27.542 96.580 1.00 85.25 183 GLN A N 1
ATOM 1402 C CA . GLN A 1 183 ? -59.281 -28.481 95.472 1.00 85.25 183 GLN A CA 1
ATOM 1403 C C . GLN A 1 183 ? -59.991 -28.004 94.203 1.00 85.25 183 GLN A C 1
ATOM 1405 O O . GLN A 1 183 ? -59.441 -28.139 93.107 1.00 85.25 183 GLN A O 1
ATOM 1410 N N . ALA A 1 184 ? -61.191 -27.437 94.313 1.00 84.50 184 ALA A N 1
ATOM 1411 C CA . ALA A 1 184 ? -61.945 -26.911 93.182 1.00 84.50 184 ALA A CA 1
ATOM 1412 C C . ALA A 1 184 ? -61.239 -25.700 92.554 1.00 84.50 184 ALA A C 1
ATOM 1414 O O . ALA A 1 184 ? -61.121 -25.620 91.327 1.00 84.50 184 ALA A O 1
ATOM 1415 N N . THR A 1 185 ? -60.714 -24.781 93.370 1.00 83.12 185 THR A N 1
ATOM 1416 C CA . THR A 1 185 ? -59.918 -23.638 92.890 1.00 83.12 185 THR A CA 1
ATOM 1417 C C . THR A 1 185 ? -58.600 -24.090 92.258 1.00 83.12 185 THR A C 1
ATOM 1419 O O . THR A 1 185 ? -58.269 -23.617 91.169 1.00 83.12 185 THR A O 1
ATOM 1422 N N . TYR A 1 186 ? -57.906 -25.076 92.837 1.00 86.88 186 TYR A N 1
ATOM 1423 C CA . TYR A 1 186 ? -56.706 -25.678 92.245 1.00 86.88 186 TYR A CA 1
ATOM 1424 C C . TYR A 1 186 ? -56.998 -26.384 90.910 1.00 86.88 186 TYR A C 1
ATOM 1426 O O . TYR A 1 186 ? -56.289 -26.167 89.926 1.00 86.88 186 TYR A O 1
ATOM 1434 N N . LYS A 1 187 ? -58.071 -27.185 90.825 1.00 88.44 187 LYS A N 1
ATOM 1435 C CA . LYS A 1 187 ? -58.508 -27.841 89.577 1.00 88.44 187 LYS A CA 1
ATOM 1436 C C . LYS A 1 187 ? -58.853 -26.808 88.500 1.00 88.44 187 LYS A C 1
ATOM 1438 O O . LYS A 1 187 ? -58.406 -26.957 87.363 1.00 88.44 187 LYS A O 1
ATOM 1443 N N . LYS A 1 188 ? -59.562 -25.727 88.854 1.00 87.88 188 LYS A N 1
ATOM 1444 C CA . LYS A 1 188 ? -59.852 -24.603 87.944 1.00 87.88 188 LYS A CA 1
ATOM 1445 C C . LYS A 1 188 ? -58.575 -23.893 87.485 1.00 87.88 188 LYS A C 1
ATOM 1447 O O . LYS A 1 188 ? -58.428 -23.641 86.292 1.00 87.88 188 LYS A O 1
ATOM 1452 N N . ALA A 1 189 ? -57.632 -23.613 88.386 1.00 88.12 189 ALA A N 1
ATOM 1453 C CA . ALA A 1 189 ? -56.348 -23.000 88.043 1.00 88.12 189 ALA A CA 1
ATOM 1454 C C . ALA A 1 189 ? -55.522 -23.893 87.101 1.00 88.12 189 ALA A C 1
ATOM 1456 O O . ALA A 1 189 ? -54.981 -23.413 86.107 1.00 88.12 189 ALA A O 1
ATOM 1457 N N . LYS A 1 190 ? -55.493 -25.206 87.352 1.00 91.44 190 LYS A N 1
ATOM 1458 C CA . LYS A 1 190 ? -54.792 -26.191 86.517 1.00 91.44 190 LYS A CA 1
ATOM 1459 C C . LYS A 1 190 ? -55.456 -26.389 85.151 1.00 91.44 190 LYS A C 1
ATOM 1461 O O . LYS A 1 190 ? -54.744 -26.567 84.165 1.00 91.44 190 LYS A O 1
ATOM 1466 N N . SER A 1 191 ? -56.790 -26.321 85.069 1.00 89.62 191 SER A N 1
ATOM 1467 C CA . SER A 1 191 ? -57.523 -26.302 83.790 1.00 89.62 191 SER A CA 1
ATOM 1468 C C . SER A 1 191 ? -57.147 -25.073 82.970 1.00 89.62 191 SER A C 1
ATOM 1470 O O . SER A 1 191 ? -56.661 -25.216 81.853 1.00 89.62 191 SER A O 1
ATOM 1472 N N . LYS A 1 192 ? -57.230 -23.878 83.573 1.00 90.69 192 LYS A N 1
ATOM 1473 C CA . LYS A 1 192 ? -56.818 -22.624 82.926 1.00 90.69 192 LYS A CA 1
ATOM 1474 C C . LYS A 1 192 ? -55.354 -22.659 82.487 1.00 90.69 192 LYS A C 1
ATOM 1476 O O . LYS A 1 192 ? -55.027 -22.211 81.397 1.00 90.69 192 LYS A O 1
ATOM 1481 N N . GLN A 1 193 ? -54.462 -23.234 83.295 1.00 89.81 193 GLN A N 1
ATOM 1482 C CA . GLN A 1 193 ? -53.053 -23.394 82.929 1.00 89.81 193 GLN A CA 1
ATOM 1483 C C . GLN A 1 193 ? -52.868 -24.320 81.717 1.00 89.81 193 GLN A C 1
ATOM 1485 O O . GLN A 1 193 ? -52.042 -24.030 80.852 1.00 89.81 193 GLN A O 1
ATOM 1490 N N . ARG A 1 194 ? -53.628 -25.421 81.627 1.00 91.19 194 ARG A N 1
ATOM 1491 C CA . ARG A 1 194 ? -53.619 -26.304 80.448 1.00 91.19 194 ARG A CA 1
ATOM 1492 C C . ARG A 1 194 ? -54.146 -25.585 79.213 1.00 91.19 194 ARG A C 1
ATOM 1494 O O . ARG A 1 194 ? -53.506 -25.671 78.173 1.00 91.19 194 ARG A O 1
ATOM 1501 N N . GLU A 1 195 ? -55.242 -24.844 79.344 1.00 91.44 195 GLU A N 1
ATOM 1502 C CA . GLU A 1 195 ? -55.808 -24.030 78.264 1.00 91.44 195 GLU A CA 1
ATOM 1503 C C . GLU A 1 195 ? -54.789 -22.996 77.764 1.00 91.44 195 GLU A C 1
ATOM 1505 O O . GLU A 1 195 ? -54.489 -22.963 76.571 1.00 91.44 195 GLU A O 1
ATOM 1510 N N . PHE A 1 196 ? -54.157 -22.233 78.664 1.00 91.75 196 PHE A N 1
ATOM 1511 C CA . PHE A 1 196 ? -53.104 -21.282 78.295 1.00 91.75 196 PHE A CA 1
ATOM 1512 C C . PHE A 1 196 ? -51.912 -21.954 77.623 1.00 91.75 196 PHE A C 1
ATOM 1514 O O . PHE A 1 196 ? -51.410 -21.435 76.630 1.00 91.75 196 PHE A O 1
ATOM 1521 N N . LYS A 1 197 ? -51.481 -23.121 78.115 1.00 94.62 197 LYS A N 1
ATOM 1522 C CA . LYS A 1 197 ? -50.413 -23.889 77.473 1.00 94.62 197 LYS A CA 1
ATOM 1523 C C . LYS A 1 197 ? -50.803 -24.293 76.051 1.00 94.62 197 LYS A C 1
ATOM 1525 O O . LYS A 1 197 ? -50.039 -24.037 75.132 1.00 94.62 197 LYS A O 1
ATOM 1530 N N . THR A 1 198 ? -51.998 -24.851 75.852 1.00 93.75 198 THR A N 1
ATOM 1531 C CA . THR A 1 198 ? -52.465 -25.230 74.508 1.00 93.75 198 THR A CA 1
ATOM 1532 C C . THR A 1 198 ? -52.573 -24.031 73.566 1.00 93.75 198 THR A C 1
ATOM 1534 O O . THR A 1 198 ? -52.272 -24.153 72.381 1.00 93.75 198 THR A O 1
ATOM 1537 N N . LEU A 1 199 ? -52.952 -22.858 74.083 1.00 93.12 199 LEU A N 1
ATOM 1538 C CA . LEU A 1 199 ? -53.050 -21.623 73.307 1.00 93.12 199 LEU A CA 1
ATOM 1539 C C . LEU A 1 199 ? -51.667 -21.080 72.919 1.00 93.12 199 LEU A C 1
ATOM 1541 O O . LEU A 1 199 ? -51.474 -20.677 71.774 1.00 93.12 199 LEU A O 1
ATOM 1545 N N . LEU A 1 200 ? -50.701 -21.121 73.841 1.00 92.38 200 LEU A N 1
ATOM 1546 C CA . LEU A 1 200 ? -49.308 -20.750 73.582 1.00 92.38 200 LEU A CA 1
ATOM 1547 C C . LEU A 1 200 ? -48.644 -21.710 72.594 1.00 92.38 200 LEU A C 1
ATOM 1549 O O . LEU A 1 200 ? -48.024 -21.251 71.641 1.00 92.38 200 LEU A O 1
ATOM 1553 N N . ASP A 1 201 ? -48.820 -23.021 72.765 1.00 92.75 201 ASP A N 1
ATOM 1554 C CA . ASP A 1 201 ? -48.279 -24.031 71.848 1.00 92.75 201 ASP A CA 1
ATOM 1555 C C . ASP A 1 201 ? -48.850 -23.836 70.432 1.00 92.75 201 ASP A C 1
ATOM 1557 O O . ASP A 1 201 ? -48.106 -23.863 69.448 1.00 92.75 201 ASP A O 1
ATOM 1561 N N . LYS A 1 202 ? -50.151 -23.526 70.319 1.00 93.62 202 LYS A N 1
ATOM 1562 C CA . LYS A 1 202 ? -50.791 -23.178 69.043 1.00 93.62 202 LYS A CA 1
ATOM 1563 C C . LYS A 1 202 ? -50.203 -21.902 68.429 1.00 93.62 202 LYS A C 1
ATOM 1565 O O . LYS A 1 202 ? -49.882 -21.898 67.245 1.00 93.62 202 LYS A O 1
ATOM 1570 N N . GLN A 1 203 ? -50.003 -20.843 69.217 1.00 89.81 203 GLN A N 1
ATOM 1571 C CA . GLN A 1 203 ? -49.371 -19.605 68.741 1.00 89.81 203 GLN A CA 1
ATOM 1572 C C . GLN A 1 203 ? -47.922 -19.826 68.290 1.00 89.81 203 GLN A C 1
ATOM 1574 O O . GLN A 1 203 ? -47.510 -19.292 67.262 1.00 89.81 203 GLN A O 1
ATOM 1579 N N . VAL A 1 204 ? -47.148 -20.638 69.015 1.00 90.56 204 VAL A N 1
ATOM 1580 C CA . VAL A 1 204 ? -45.778 -21.004 68.631 1.00 90.56 204 VAL A CA 1
ATOM 1581 C C . VAL A 1 204 ? -45.780 -21.785 67.318 1.00 90.56 204 VAL A C 1
ATOM 1583 O O . VAL A 1 204 ? -44.958 -21.502 66.445 1.00 90.56 204 VAL A O 1
ATOM 1586 N N . GLN A 1 205 ? -46.718 -22.717 67.133 1.00 89.12 205 GLN A N 1
ATOM 1587 C CA . GLN A 1 205 ? -46.854 -23.483 65.894 1.00 89.12 205 GLN A CA 1
ATOM 1588 C C . GLN A 1 205 ? -47.274 -22.603 64.706 1.00 89.12 205 GLN A C 1
ATOM 1590 O O . GLN A 1 205 ? -46.710 -22.735 63.622 1.00 89.12 205 GLN A O 1
ATOM 1595 N N . GLU A 1 206 ? -48.202 -21.663 64.904 1.00 86.06 206 GLU A N 1
ATOM 1596 C CA . GLU A 1 206 ? -48.607 -20.694 63.878 1.00 86.06 206 GLU A CA 1
ATOM 1597 C C . GLU A 1 206 ? -47.464 -19.735 63.505 1.00 86.06 206 GLU A C 1
ATOM 1599 O O . GLU A 1 206 ? -47.239 -19.479 62.321 1.00 86.06 206 GLU A O 1
ATOM 1604 N N . CYS A 1 207 ? -46.700 -19.235 64.482 1.00 83.69 207 CYS A N 1
ATOM 1605 C CA . CYS A 1 207 ? -45.518 -18.403 64.232 1.00 83.69 207 CYS A CA 1
ATOM 1606 C C . CYS A 1 207 ? -44.402 -19.184 63.518 1.00 83.69 207 CYS A C 1
ATOM 1608 O O . CYS A 1 207 ? -43.785 -18.669 62.587 1.00 83.69 207 CYS A O 1
ATOM 1610 N N . SER A 1 208 ? -44.175 -20.438 63.915 1.00 83.00 208 SER A N 1
ATOM 1611 C CA . SER A 1 208 ? -43.246 -21.364 63.259 1.00 83.00 208 SER A CA 1
ATOM 1612 C C . SER A 1 208 ? -43.637 -21.624 61.797 1.00 83.00 208 SER A C 1
ATOM 1614 O O . SER A 1 208 ? -42.803 -21.493 60.899 1.00 83.00 208 SER A O 1
ATOM 1616 N N . GLY A 1 209 ? -44.918 -21.909 61.539 1.00 80.88 209 GLY A N 1
ATOM 1617 C CA . GLY A 1 209 ? -45.445 -22.139 60.192 1.00 80.88 209 GLY A CA 1
ATOM 1618 C C . GLY A 1 209 ? -45.330 -20.909 59.289 1.00 80.88 209 GLY A C 1
ATOM 1619 O O . GLY A 1 209 ? -44.888 -21.031 58.147 1.00 80.88 209 GLY A O 1
ATOM 1620 N N . LYS A 1 210 ? -45.633 -19.712 59.812 1.00 83.62 210 LYS A N 1
ATOM 1621 C CA . LYS A 1 210 ? -45.434 -18.440 59.091 1.00 83.62 210 LYS A CA 1
ATOM 1622 C C . LYS A 1 210 ? -43.972 -18.236 58.697 1.00 83.62 210 LYS A C 1
ATOM 1624 O O . LYS A 1 210 ? -43.694 -17.969 57.534 1.00 83.62 210 LYS A O 1
ATOM 1629 N N . GLY A 1 211 ? -43.041 -18.472 59.624 1.00 84.00 211 GLY A N 1
ATOM 1630 C CA . GLY A 1 211 ? -41.607 -18.380 59.341 1.00 84.00 211 GLY A CA 1
ATOM 1631 C C . GLY A 1 211 ? -41.104 -19.413 58.322 1.00 84.00 211 GLY A C 1
ATOM 1632 O O . GLY A 1 211 ? -40.117 -19.155 57.636 1.00 84.00 211 GLY A O 1
ATOM 1633 N N . SER A 1 212 ? -41.752 -20.578 58.193 1.00 86.12 212 SER A N 1
ATOM 1634 C CA . SER A 1 212 ? -41.430 -21.547 57.134 1.00 86.12 212 SER A CA 1
ATOM 1635 C C . SER A 1 212 ? -41.935 -21.084 55.768 1.00 86.12 212 SER A C 1
ATOM 1637 O O . SER A 1 212 ? -41.180 -21.127 54.800 1.00 86.12 212 SER A O 1
ATOM 1639 N N . ASN A 1 213 ? -43.175 -20.593 55.700 1.00 86.44 213 ASN A N 1
ATOM 1640 C CA . ASN A 1 213 ? -43.757 -20.088 54.457 1.00 86.44 213 ASN A CA 1
ATOM 1641 C C . ASN A 1 213 ? -42.983 -18.876 53.926 1.00 86.44 213 ASN A C 1
ATOM 1643 O O . ASN A 1 213 ? -42.632 -18.855 52.752 1.00 86.44 213 ASN A O 1
ATOM 1647 N N . GLU A 1 214 ? -42.622 -17.924 54.793 1.00 87.06 214 GLU A N 1
ATOM 1648 C CA . GLU A 1 214 ? -41.796 -16.766 54.419 1.00 87.06 214 GLU A CA 1
ATOM 1649 C C . GLU A 1 214 ? -40.433 -17.192 53.847 1.00 87.06 214 GLU A C 1
ATOM 1651 O O . GLU A 1 214 ? -39.979 -16.643 52.845 1.00 87.06 214 GLU A O 1
ATOM 1656 N N . LYS A 1 215 ? -39.792 -18.218 54.427 1.00 90.00 215 LYS A N 1
ATOM 1657 C CA . LYS A 1 215 ? -38.526 -18.765 53.906 1.00 90.00 215 LYS A CA 1
ATOM 1658 C C . LYS A 1 215 ? -38.692 -19.431 52.547 1.00 90.00 215 LYS A C 1
ATOM 1660 O O . LYS A 1 215 ? -37.786 -19.352 51.720 1.00 90.00 215 LYS A O 1
ATOM 1665 N N . ASP A 1 216 ? -39.796 -20.130 52.315 1.00 90.88 216 ASP A N 1
ATOM 1666 C CA . ASP A 1 216 ? -40.041 -20.784 51.031 1.00 90.88 216 ASP A CA 1
ATOM 1667 C C . ASP A 1 216 ? -40.428 -19.769 49.947 1.00 90.88 216 ASP A C 1
ATOM 1669 O O . ASP A 1 216 ? -39.949 -19.884 48.817 1.00 90.88 216 ASP A O 1
ATOM 1673 N N . GLU A 1 217 ? -41.172 -18.717 50.294 1.00 90.38 217 GLU A N 1
ATOM 1674 C CA . GLU A 1 217 ? -41.406 -17.557 49.426 1.00 90.38 217 GLU A CA 1
ATOM 1675 C C . GLU A 1 217 ? -40.094 -16.829 49.091 1.00 90.38 217 GLU A C 1
ATOM 1677 O O . GLU A 1 217 ? -39.840 -16.521 47.924 1.00 90.38 217 GLU A O 1
ATOM 1682 N N . GLU A 1 218 ? -39.211 -16.622 50.073 1.00 90.62 218 GLU A N 1
ATOM 1683 C CA . GLU A 1 218 ? -37.886 -16.028 49.860 1.00 90.62 218 GLU A CA 1
ATOM 1684 C C . GLU A 1 218 ? -37.025 -16.898 48.932 1.00 90.62 218 GLU A C 1
ATOM 1686 O O . GLU A 1 218 ? -36.434 -16.392 47.973 1.00 90.62 218 GLU A O 1
ATOM 1691 N N . LYS A 1 219 ? -36.999 -18.221 49.139 1.00 93.00 219 LYS A N 1
ATOM 1692 C CA . LYS A 1 219 ? -36.301 -19.154 48.237 1.00 93.00 219 LYS A CA 1
ATOM 1693 C C . LYS A 1 219 ? -36.852 -19.091 46.816 1.00 93.00 219 LYS A C 1
ATOM 1695 O O . LYS A 1 219 ? -36.066 -19.059 45.869 1.00 93.00 219 LYS A O 1
ATOM 1700 N N . GLN A 1 220 ? -38.175 -19.068 46.646 1.00 94.12 220 GLN A N 1
ATOM 1701 C CA . GLN A 1 220 ? -38.803 -18.954 45.327 1.00 94.12 220 GLN A CA 1
ATOM 1702 C C . GLN A 1 220 ? -38.467 -17.619 44.660 1.00 94.12 220 GLN A C 1
ATOM 1704 O O . GLN A 1 220 ? -38.162 -17.578 43.466 1.00 94.12 220 GLN A O 1
ATOM 1709 N N . TYR A 1 221 ? -38.462 -16.532 45.429 1.00 94.12 221 TYR A N 1
ATOM 1710 C CA . TYR A 1 221 ? -38.075 -15.215 44.945 1.00 94.12 221 TYR A CA 1
ATOM 1711 C C . TYR A 1 221 ? -36.616 -15.186 44.472 1.00 94.12 221 TYR A C 1
ATOM 1713 O O . TYR A 1 221 ? -36.340 -14.743 43.354 1.00 94.12 221 TYR A O 1
ATOM 1721 N N . VAL A 1 222 ? -35.688 -15.727 45.267 1.00 94.19 222 VAL A N 1
ATOM 1722 C CA . VAL A 1 222 ? -34.268 -15.843 44.898 1.00 94.19 222 VAL A CA 1
ATOM 1723 C C . VAL A 1 222 ? -34.089 -16.743 43.673 1.00 94.19 222 VAL A C 1
ATOM 1725 O O . VAL A 1 222 ? -33.350 -16.388 42.755 1.00 94.19 222 VAL A O 1
ATOM 1728 N N . ALA A 1 223 ? -34.799 -17.872 43.596 1.00 95.06 223 ALA A N 1
ATOM 1729 C CA . ALA A 1 223 ? -34.771 -18.754 42.431 1.00 95.06 223 ALA A CA 1
ATOM 1730 C C . ALA A 1 223 ? -35.254 -18.036 41.160 1.00 95.06 223 ALA A C 1
ATOM 1732 O O . ALA A 1 223 ? -34.615 -18.140 40.112 1.00 95.06 223 ALA A O 1
ATOM 1733 N N . LYS A 1 224 ? -36.325 -17.238 41.256 1.00 95.88 224 LYS A N 1
ATOM 1734 C CA . LYS A 1 224 ? -36.833 -16.424 40.146 1.00 95.88 224 LYS A CA 1
ATOM 1735 C C . LYS A 1 224 ? -35.844 -15.336 39.727 1.00 95.88 224 LYS A C 1
ATOM 1737 O O . LYS A 1 224 ? -35.652 -15.124 38.531 1.00 95.88 224 LYS A O 1
ATOM 1742 N N . GLN A 1 225 ? -35.190 -14.664 40.677 1.00 93.81 225 GLN A N 1
ATOM 1743 C CA . GLN A 1 225 ? -34.137 -13.695 40.356 1.00 93.81 225 GLN A CA 1
ATOM 1744 C C . GLN A 1 225 ? -32.950 -14.356 39.651 1.00 93.81 225 GLN A C 1
ATOM 1746 O O . GLN A 1 225 ? -32.473 -13.830 38.647 1.00 93.81 225 GLN A O 1
ATOM 1751 N N . ASN A 1 226 ? -32.510 -15.519 40.132 1.00 94.50 226 ASN A N 1
ATOM 1752 C CA . ASN A 1 226 ? -31.430 -16.277 39.505 1.00 94.50 226 ASN A CA 1
ATOM 1753 C C . ASN A 1 226 ? -31.809 -16.728 38.091 1.00 94.50 226 ASN A C 1
ATOM 1755 O O . ASN A 1 226 ? -30.998 -16.596 37.179 1.00 94.50 226 ASN A O 1
ATOM 1759 N N . TYR A 1 227 ? -33.048 -17.183 37.884 1.00 97.31 227 TYR A N 1
ATOM 1760 C CA . TYR A 1 227 ? -33.562 -17.522 36.557 1.00 97.31 227 TYR A CA 1
ATOM 1761 C C . TYR A 1 227 ? -33.501 -16.323 35.598 1.00 97.31 227 TYR A C 1
ATOM 1763 O O . TYR A 1 227 ? -32.924 -16.431 34.519 1.00 97.31 227 TYR A O 1
ATOM 1771 N N . LEU A 1 228 ? -34.014 -15.157 36.012 1.00 96.19 228 LEU A N 1
ATOM 1772 C CA . LEU A 1 228 ? -33.977 -13.935 35.198 1.00 96.19 228 LEU A CA 1
ATOM 1773 C C . LEU A 1 228 ? -32.540 -13.476 34.904 1.00 96.19 228 LEU A C 1
ATOM 1775 O O . LEU A 1 228 ? -32.249 -12.988 33.812 1.00 96.19 228 LEU A O 1
ATOM 1779 N N . LEU A 1 229 ? -31.630 -13.638 35.868 1.00 94.56 229 LEU A N 1
ATOM 1780 C CA . LEU A 1 229 ? -30.214 -13.331 35.696 1.00 94.56 229 LEU A CA 1
ATOM 1781 C C . LEU A 1 229 ? -29.565 -14.252 34.650 1.00 94.56 229 LEU A C 1
ATOM 1783 O O . LEU A 1 229 ? -28.818 -13.772 33.798 1.00 94.56 229 LEU A O 1
ATOM 1787 N N . GLU A 1 230 ? -29.840 -15.555 34.698 1.00 95.50 230 GLU A N 1
ATOM 1788 C CA . GLU A 1 230 ? -29.324 -16.522 33.722 1.00 95.50 230 GLU A CA 1
ATOM 1789 C C . GLU A 1 230 ? -29.932 -16.313 32.328 1.00 95.50 230 GLU A C 1
ATOM 1791 O O . GLU A 1 230 ? -29.214 -16.330 31.326 1.00 95.50 230 GLU A O 1
ATOM 1796 N N . GLU A 1 231 ? -31.225 -16.006 32.235 1.00 96.38 231 GLU A N 1
ATOM 1797 C CA . GLU A 1 231 ? -31.865 -15.632 30.972 1.00 96.38 231 GLU A CA 1
ATOM 1798 C C . GLU A 1 231 ? -31.221 -14.369 30.372 1.00 96.38 231 GLU A C 1
ATOM 1800 O O . GLU A 1 231 ? -30.883 -14.324 29.186 1.00 96.38 231 GLU A O 1
ATOM 1805 N N . TRP A 1 232 ? -30.933 -13.362 31.200 1.00 97.00 232 TRP A N 1
ATOM 1806 C CA . TRP A 1 232 ? -30.218 -12.168 30.753 1.00 97.00 232 TRP A CA 1
ATOM 1807 C C . TRP A 1 232 ? -28.780 -12.472 30.304 1.00 97.00 232 TRP A C 1
ATOM 1809 O O . TRP A 1 232 ? -28.350 -11.988 29.253 1.00 97.00 232 TRP A O 1
ATOM 1819 N N . LYS A 1 233 ? -28.031 -13.300 31.048 1.00 96.19 233 LYS A N 1
ATOM 1820 C CA . LYS A 1 233 ? -26.663 -13.714 30.679 1.00 96.19 233 LYS A CA 1
ATOM 1821 C C . LYS A 1 233 ? -26.641 -14.484 29.362 1.00 96.19 233 LYS A C 1
ATOM 1823 O O . LYS A 1 233 ? -25.810 -14.191 28.503 1.00 96.19 233 LYS A O 1
ATOM 1828 N N . THR A 1 234 ? -27.550 -15.439 29.181 1.00 96.25 234 THR A N 1
ATOM 1829 C CA . THR A 1 234 ? -27.664 -16.210 27.933 1.00 96.25 234 THR A CA 1
ATOM 1830 C C . THR A 1 234 ? -28.077 -15.312 26.765 1.00 96.25 234 THR A C 1
ATOM 1832 O O . THR A 1 234 ? -27.518 -15.433 25.674 1.00 96.25 234 THR A O 1
ATOM 1835 N N . GLY A 1 235 ? -28.967 -14.339 26.992 1.00 95.25 235 GLY A N 1
ATOM 1836 C CA . GLY A 1 235 ? -29.293 -13.288 26.025 1.00 95.25 235 GLY A CA 1
ATOM 1837 C C . GLY A 1 235 ? -28.073 -12.452 25.620 1.00 95.25 235 GLY A C 1
ATOM 1838 O O . GLY A 1 235 ? -27.808 -12.278 24.430 1.00 95.25 235 GLY A O 1
ATOM 1839 N N . GLN A 1 236 ? -27.272 -11.998 26.589 1.00 94.50 236 GLN A N 1
ATOM 1840 C CA . GLN A 1 236 ? -26.024 -11.266 26.333 1.00 94.50 236 GLN A CA 1
ATOM 1841 C C . GLN A 1 236 ? -25.003 -12.105 25.561 1.00 94.50 236 GLN A C 1
ATOM 1843 O O . GLN A 1 236 ? -24.393 -11.611 24.613 1.00 94.50 236 GLN A O 1
ATOM 1848 N N . GLN A 1 237 ? -24.840 -13.381 25.916 1.00 95.44 237 GLN A N 1
ATOM 1849 C CA . GLN A 1 237 ? -23.958 -14.298 25.195 1.00 95.44 237 GLN A CA 1
ATOM 1850 C C . GLN A 1 237 ? -24.404 -14.489 23.743 1.00 95.44 237 GLN A C 1
ATOM 1852 O O . GLN A 1 237 ? -23.567 -14.423 22.844 1.00 95.44 237 GLN A O 1
ATOM 1857 N N . LYS A 1 238 ? -25.709 -14.653 23.484 1.00 96.00 238 LYS A N 1
ATOM 1858 C CA . LYS A 1 238 ? -26.247 -14.730 22.116 1.00 96.00 238 L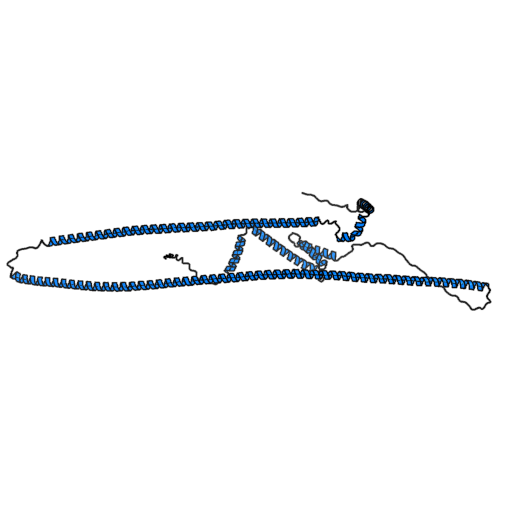YS A CA 1
ATOM 1859 C C . LYS A 1 238 ? -25.929 -13.465 21.321 1.00 96.00 238 LYS A C 1
ATOM 1861 O O . LYS A 1 238 ? -25.410 -13.568 20.214 1.00 96.00 238 LYS A O 1
ATOM 1866 N N . VAL A 1 239 ? -26.151 -12.284 21.902 1.00 95.19 239 VAL A N 1
ATOM 1867 C CA . VAL A 1 239 ? -25.819 -11.001 21.257 1.00 95.19 239 VAL A CA 1
ATOM 1868 C C . VAL A 1 239 ? -24.321 -10.903 20.955 1.00 95.19 239 VAL A C 1
ATOM 1870 O O . VAL A 1 239 ? -23.947 -10.536 19.841 1.00 95.19 239 VAL A O 1
ATOM 1873 N N . GLN A 1 240 ? -23.454 -11.278 21.900 1.00 95.12 240 GLN A N 1
ATOM 1874 C CA . GLN A 1 240 ? -22.005 -11.298 21.677 1.00 95.12 240 GLN A CA 1
ATOM 1875 C C . GLN A 1 240 ? -21.601 -12.271 20.565 1.00 95.12 240 GLN A C 1
ATOM 1877 O O . GLN A 1 240 ? -20.786 -11.909 19.718 1.00 95.12 240 GLN A O 1
ATOM 1882 N N . MET A 1 241 ? -22.187 -13.469 20.525 1.00 95.25 241 MET A N 1
ATOM 1883 C CA . MET A 1 241 ? -21.949 -14.448 19.462 1.00 95.25 241 MET A CA 1
ATOM 1884 C C . MET A 1 241 ? -22.396 -13.920 18.098 1.00 95.25 241 MET A C 1
ATOM 1886 O O . MET A 1 241 ? -21.659 -14.059 17.127 1.00 95.25 241 MET A O 1
ATOM 1890 N N . THR A 1 242 ? -23.545 -13.244 18.014 1.00 94.88 242 THR A N 1
ATOM 1891 C CA . THR A 1 242 ? -24.003 -12.607 16.771 1.00 94.88 242 THR A CA 1
ATOM 1892 C C . THR A 1 242 ? -23.066 -11.484 16.324 1.00 94.88 242 THR A C 1
ATOM 1894 O O . THR A 1 242 ? -22.739 -11.396 15.142 1.00 94.88 242 THR A O 1
ATOM 1897 N N . ILE A 1 243 ? -22.605 -10.629 17.245 1.00 92.62 243 ILE A N 1
ATOM 1898 C CA . ILE A 1 243 ? -21.641 -9.560 16.931 1.00 92.62 243 ILE A CA 1
ATOM 1899 C C . ILE A 1 243 ? -20.325 -10.163 16.435 1.00 92.62 243 ILE A C 1
ATOM 1901 O O . ILE A 1 243 ? -19.782 -9.715 15.425 1.00 92.62 243 ILE A O 1
ATOM 1905 N N . ARG A 1 244 ? -19.827 -11.197 17.117 1.00 94.62 244 ARG A N 1
ATOM 1906 C CA . ARG A 1 244 ? -18.605 -11.901 16.728 1.00 94.62 244 ARG A CA 1
ATOM 1907 C C . ARG A 1 244 ? -18.745 -12.568 15.360 1.00 94.62 244 ARG A C 1
ATOM 1909 O O . ARG A 1 244 ? -17.849 -12.406 14.541 1.00 94.62 244 ARG A O 1
ATOM 1916 N N . GLY A 1 245 ? -19.871 -13.226 15.089 1.00 95.62 245 GLY A N 1
ATOM 1917 C CA . GLY A 1 245 ? -20.167 -13.819 13.783 1.00 95.62 245 GLY A CA 1
ATOM 1918 C C . GLY A 1 245 ? -20.137 -12.783 12.658 1.00 95.62 245 GLY A C 1
ATOM 1919 O O . GLY A 1 245 ? -19.425 -12.970 11.678 1.00 95.62 245 GLY A O 1
ATOM 1920 N N . LYS A 1 246 ? -20.795 -11.628 12.844 1.00 94.88 246 LYS A N 1
ATOM 1921 C CA . LYS A 1 246 ? -20.762 -10.521 11.867 1.00 94.88 246 LYS A CA 1
ATOM 1922 C C . LYS A 1 246 ? -19.347 -9.985 11.625 1.00 94.88 246 LYS A C 1
ATOM 1924 O O . LYS A 1 246 ? -18.980 -9.712 10.486 1.00 94.88 246 LYS A O 1
ATOM 1929 N N . LEU A 1 247 ? -18.542 -9.846 12.681 1.00 92.12 247 LEU A N 1
ATOM 1930 C CA . LEU A 1 247 ? -17.143 -9.417 12.562 1.00 92.12 247 LEU A CA 1
ATOM 1931 C C . LEU A 1 247 ? -16.282 -10.449 11.820 1.00 92.12 247 LEU A C 1
ATOM 1933 O O . LEU A 1 247 ? -15.414 -10.071 11.034 1.00 92.12 247 LEU A O 1
ATOM 1937 N N . GLU A 1 248 ? -16.505 -11.742 12.056 1.00 95.69 248 GLU A N 1
ATOM 1938 C CA . GLU A 1 248 ? -15.808 -12.827 11.358 1.00 95.69 248 GLU A CA 1
ATOM 1939 C C . GLU A 1 248 ? -16.204 -12.896 9.874 1.00 95.69 248 GLU A C 1
ATOM 1941 O O . GLU A 1 248 ? -15.329 -13.051 9.020 1.00 95.69 248 GLU A O 1
ATOM 1946 N N . GLU A 1 249 ? -17.482 -12.699 9.545 1.00 92.88 249 GLU A N 1
ATOM 1947 C CA . GLU A 1 249 ? -17.967 -12.587 8.164 1.00 92.88 249 GLU A CA 1
ATOM 1948 C C . GLU A 1 249 ? -17.369 -11.375 7.441 1.00 92.88 249 GLU A C 1
ATOM 1950 O O . GLU A 1 249 ? -16.859 -11.510 6.327 1.00 92.88 249 GLU A O 1
ATOM 1955 N N . GLU A 1 250 ? -17.352 -10.201 8.081 1.00 93.06 250 GLU A N 1
ATOM 1956 C CA . GLU A 1 250 ? -16.747 -8.996 7.506 1.00 93.06 250 GLU A CA 1
ATOM 1957 C C . GLU A 1 250 ? -15.238 -9.176 7.293 1.00 93.06 250 GLU A C 1
ATOM 1959 O O . GLU A 1 250 ? -14.693 -8.798 6.251 1.00 93.06 250 GLU A O 1
ATOM 1964 N N . LYS A 1 251 ? -14.549 -9.803 8.254 1.00 95.50 251 LYS A N 1
ATOM 1965 C CA . LYS A 1 251 ? -13.133 -10.155 8.118 1.00 95.50 251 LYS A CA 1
ATOM 1966 C C . LYS A 1 251 ? -12.913 -11.090 6.927 1.00 95.50 251 LYS A C 1
ATOM 1968 O O . LYS A 1 251 ? -12.041 -10.804 6.108 1.00 95.50 251 LYS A O 1
ATOM 1973 N N . ARG A 1 252 ? -13.721 -12.146 6.786 1.00 95.75 252 ARG A N 1
ATOM 1974 C CA . ARG A 1 252 ? -13.644 -13.090 5.659 1.00 95.75 252 ARG A CA 1
ATOM 1975 C C . ARG A 1 252 ? -13.890 -12.388 4.320 1.00 95.75 252 ARG A C 1
ATOM 1977 O O . ARG A 1 252 ? -13.164 -12.638 3.361 1.00 95.75 252 ARG A O 1
ATOM 1984 N N . ALA A 1 253 ? -14.851 -11.466 4.256 1.00 94.44 253 ALA A N 1
ATOM 1985 C CA . ALA A 1 253 ? -15.113 -10.670 3.058 1.00 94.44 253 ALA A CA 1
ATOM 1986 C C . ALA A 1 253 ? -13.915 -9.776 2.686 1.00 94.44 253 ALA A C 1
ATOM 1988 O O . ALA A 1 253 ? -13.508 -9.734 1.524 1.00 94.44 253 ALA A O 1
ATOM 1989 N N . ARG A 1 254 ? -13.299 -9.106 3.670 1.00 88.00 254 ARG A N 1
ATOM 1990 C CA . ARG A 1 254 ? -12.089 -8.291 3.460 1.00 88.00 254 ARG A CA 1
ATOM 1991 C C . ARG A 1 254 ? -10.902 -9.139 3.000 1.00 88.00 254 ARG A C 1
ATOM 1993 O O . ARG A 1 254 ? -10.192 -8.734 2.084 1.00 88.00 254 ARG A O 1
ATOM 2000 N N . GLU A 1 255 ? -10.693 -10.310 3.598 1.00 93.00 255 GLU A N 1
ATOM 2001 C CA . GLU A 1 255 ? -9.650 -11.259 3.180 1.00 93.00 255 GLU A CA 1
ATOM 2002 C C . GLU A 1 255 ? -9.874 -11.744 1.740 1.00 93.00 255 GLU A C 1
ATOM 2004 O O . GLU A 1 255 ? -8.927 -11.758 0.951 1.00 93.00 255 GLU A O 1
ATOM 2009 N N . GLY A 1 256 ? -11.124 -12.032 1.362 1.00 94.00 256 GLY A N 1
ATOM 2010 C CA . GLY A 1 256 ? -11.507 -12.353 -0.015 1.00 94.00 256 GLY A CA 1
ATOM 2011 C C . GLY A 1 256 ? -11.164 -11.231 -1.000 1.00 94.00 256 GLY A C 1
ATOM 2012 O O . GLY A 1 256 ? -10.478 -11.473 -1.991 1.00 94.00 256 GLY A O 1
ATOM 2013 N N . GLN A 1 257 ? -11.537 -9.985 -0.687 1.00 92.75 257 GLN A N 1
ATOM 2014 C CA . GLN A 1 257 ? -11.212 -8.815 -1.517 1.00 92.75 257 GLN A CA 1
ATOM 2015 C C . GLN A 1 257 ? -9.699 -8.581 -1.650 1.00 92.75 257 GLN A C 1
ATOM 2017 O O . GLN A 1 257 ? -9.211 -8.193 -2.715 1.00 92.75 257 GLN A O 1
ATOM 2022 N N . ILE A 1 258 ? -8.936 -8.797 -0.572 1.00 92.06 258 ILE A N 1
ATOM 2023 C CA . ILE A 1 258 ? -7.472 -8.682 -0.594 1.00 92.06 258 ILE A CA 1
ATOM 2024 C C . ILE A 1 258 ? -6.874 -9.763 -1.498 1.00 92.06 258 ILE A C 1
ATOM 2026 O O . ILE A 1 258 ? -6.025 -9.441 -2.332 1.00 92.06 258 ILE A O 1
ATOM 2030 N N . SER A 1 259 ? -7.324 -11.012 -1.362 1.00 95.62 259 SER A N 1
ATOM 2031 C CA . SER A 1 259 ? -6.877 -12.134 -2.192 1.00 95.62 259 SER A CA 1
ATOM 2032 C C . SER A 1 259 ? -7.167 -11.883 -3.674 1.00 95.62 259 SER A C 1
ATOM 2034 O O . SER A 1 259 ? -6.261 -11.959 -4.504 1.00 95.62 259 SER A O 1
ATOM 2036 N N . GLU A 1 260 ? -8.387 -11.456 -4.002 1.00 95.19 260 GLU A N 1
ATOM 2037 C CA . GLU A 1 260 ? -8.786 -11.136 -5.373 1.00 95.19 260 GLU A CA 1
ATOM 2038 C C . GLU A 1 260 ? -7.930 -10.005 -5.963 1.00 95.19 260 GLU A C 1
ATOM 2040 O O . GLU A 1 260 ? -7.417 -10.116 -7.078 1.00 95.19 260 GLU A O 1
ATOM 2045 N N . ARG A 1 261 ? -7.688 -8.928 -5.202 1.00 92.12 261 ARG A N 1
ATOM 2046 C CA . ARG A 1 261 ? -6.812 -7.830 -5.639 1.00 92.12 261 ARG A CA 1
ATOM 2047 C C . ARG A 1 261 ? -5.378 -8.304 -5.872 1.00 92.12 261 ARG A C 1
ATOM 2049 O O . ARG A 1 261 ? -4.741 -7.872 -6.833 1.00 92.12 261 ARG A O 1
ATOM 2056 N N . GLN A 1 262 ? -4.854 -9.174 -5.008 1.00 93.06 262 GLN A N 1
ATOM 2057 C CA . GLN A 1 262 ? -3.527 -9.759 -5.194 1.00 93.06 262 GLN A CA 1
ATOM 2058 C C . GLN A 1 262 ? -3.475 -10.636 -6.445 1.00 93.06 262 GLN A C 1
ATOM 2060 O O . GLN A 1 262 ? -2.501 -10.558 -7.191 1.00 93.06 262 GLN A O 1
ATOM 2065 N N . GLN A 1 263 ? -4.512 -11.433 -6.698 1.00 94.38 263 GLN A N 1
ATOM 2066 C CA . GLN A 1 263 ? -4.597 -12.288 -7.875 1.00 94.38 263 GLN A CA 1
ATOM 2067 C C . GLN A 1 263 ? -4.669 -11.458 -9.158 1.00 94.38 263 GLN A C 1
ATOM 2069 O O . GLN A 1 263 ? -3.855 -11.683 -10.047 1.00 94.38 263 GLN A O 1
ATOM 2074 N N . ARG A 1 264 ? -5.520 -10.422 -9.206 1.00 94.00 264 ARG A N 1
ATOM 2075 C CA . ARG A 1 264 ? -5.586 -9.463 -10.325 1.00 94.00 264 ARG A CA 1
ATOM 2076 C C . ARG A 1 264 ? -4.238 -8.790 -10.588 1.00 94.00 264 ARG A C 1
ATOM 2078 O O . ARG A 1 264 ? -3.808 -8.682 -11.730 1.00 94.00 264 ARG A O 1
ATOM 2085 N N . LYS A 1 265 ? -3.528 -8.385 -9.531 1.00 95.56 265 LYS A N 1
ATOM 2086 C CA . LYS A 1 265 ? -2.195 -7.782 -9.666 1.00 95.56 265 LYS A CA 1
ATOM 2087 C C . LYS A 1 265 ? -1.159 -8.783 -10.184 1.00 95.56 265 LYS A C 1
ATOM 2089 O O . LYS A 1 265 ? -0.303 -8.414 -10.981 1.00 95.56 265 LYS A O 1
ATOM 2094 N N . LYS A 1 266 ? -1.218 -10.044 -9.740 1.00 94.62 266 LYS A N 1
ATOM 2095 C CA . LYS A 1 266 ? -0.344 -11.117 -10.239 1.00 94.62 266 LYS A CA 1
ATOM 2096 C C . LYS A 1 266 ? -0.619 -11.420 -11.711 1.00 94.62 266 LYS A C 1
ATOM 2098 O O . LYS A 1 266 ? 0.338 -11.539 -12.467 1.00 94.62 266 LYS A O 1
ATOM 2103 N N . THR A 1 267 ? -1.885 -11.502 -12.122 1.00 94.88 267 THR A N 1
ATOM 2104 C CA . THR A 1 267 ? -2.252 -11.726 -13.528 1.00 94.88 267 THR A CA 1
ATOM 2105 C C . THR A 1 267 ? -1.866 -10.541 -14.403 1.00 94.88 267 THR A C 1
ATOM 2107 O O . THR A 1 267 ? -1.312 -10.752 -15.472 1.00 94.88 267 THR A O 1
ATOM 2110 N N . GLU A 1 268 ? -2.069 -9.303 -13.942 1.00 93.94 268 GLU A N 1
ATOM 2111 C CA . GLU A 1 268 ? -1.635 -8.102 -14.666 1.00 93.94 268 GLU A CA 1
ATOM 2112 C C . GLU A 1 268 ? -0.109 -8.062 -14.823 1.00 93.94 268 GLU A C 1
ATOM 2114 O O . GLU A 1 268 ? 0.396 -7.811 -15.912 1.00 93.94 268 GLU A O 1
ATOM 2119 N N . LEU A 1 269 ? 0.641 -8.366 -13.759 1.00 95.56 269 LEU A N 1
ATOM 2120 C CA . LEU A 1 269 ? 2.101 -8.433 -13.821 1.00 95.56 269 LEU A CA 1
ATOM 2121 C C . LEU A 1 269 ? 2.580 -9.546 -14.763 1.00 95.56 269 LEU A C 1
ATOM 2123 O O . LEU A 1 269 ? 3.537 -9.342 -15.504 1.00 95.56 269 LEU A O 1
ATOM 2127 N N . ALA A 1 270 ? 1.933 -10.712 -14.739 1.00 95.44 270 ALA A N 1
ATOM 2128 C CA . ALA A 1 270 ? 2.240 -11.808 -15.652 1.00 95.44 270 ALA A CA 1
ATOM 2129 C C . ALA A 1 270 ? 1.943 -11.427 -17.111 1.00 95.44 270 ALA A C 1
ATOM 2131 O O . ALA A 1 270 ? 2.774 -11.683 -17.976 1.00 95.44 270 ALA A O 1
ATOM 2132 N N . ALA A 1 271 ? 0.815 -10.758 -17.372 1.00 95.56 271 ALA A N 1
ATOM 2133 C CA . ALA A 1 271 ? 0.452 -10.269 -18.699 1.00 95.56 271 ALA A CA 1
ATOM 2134 C C . ALA A 1 271 ? 1.437 -9.206 -19.209 1.00 95.56 271 ALA A C 1
ATOM 2136 O O . ALA A 1 271 ? 1.889 -9.299 -20.346 1.00 95.56 271 ALA A O 1
ATOM 2137 N N . ARG A 1 272 ? 1.839 -8.248 -18.361 1.00 94.06 272 ARG A N 1
ATOM 2138 C CA . ARG A 1 272 ? 2.869 -7.254 -18.710 1.00 94.06 272 ARG A CA 1
ATOM 2139 C C . ARG A 1 272 ? 4.201 -7.912 -19.040 1.00 94.06 272 ARG A C 1
ATOM 2141 O O . ARG A 1 272 ? 4.773 -7.615 -20.075 1.00 94.06 272 ARG A O 1
ATOM 2148 N N . ARG A 1 273 ? 4.657 -8.858 -18.214 1.00 91.88 273 ARG A N 1
ATOM 2149 C CA . ARG A 1 273 ? 5.886 -9.616 -18.493 1.00 91.88 273 ARG A CA 1
ATOM 2150 C C . ARG A 1 273 ? 5.794 -10.397 -19.800 1.00 91.88 273 ARG A C 1
ATOM 2152 O O . ARG A 1 273 ? 6.769 -10.444 -20.534 1.00 91.88 273 ARG A O 1
ATOM 2159 N N . ALA A 1 274 ? 4.647 -11.009 -20.090 1.00 95.69 274 ALA A N 1
ATOM 2160 C CA . ALA A 1 274 ? 4.445 -11.719 -21.348 1.00 95.69 274 ALA A CA 1
ATOM 2161 C C . ALA A 1 274 ? 4.515 -10.766 -22.554 1.00 95.69 274 ALA A C 1
ATOM 2163 O O . ALA A 1 274 ? 5.175 -11.097 -23.533 1.00 95.69 274 ALA A O 1
ATOM 2164 N N . ALA A 1 275 ? 3.906 -9.580 -22.460 1.00 93.56 275 ALA A N 1
ATOM 2165 C CA . ALA A 1 275 ? 3.997 -8.548 -23.493 1.00 93.56 275 ALA A CA 1
ATOM 2166 C C . ALA A 1 275 ? 5.438 -8.032 -23.669 1.00 93.56 275 ALA A C 1
ATOM 2168 O O . ALA A 1 275 ? 5.940 -8.007 -24.785 1.00 93.56 275 ALA A O 1
ATOM 2169 N N . GLU A 1 276 ? 6.139 -7.723 -22.574 1.00 92.06 276 GLU A N 1
ATOM 2170 C CA . GLU A 1 276 ? 7.549 -7.304 -22.602 1.00 92.06 276 GLU A CA 1
ATOM 2171 C C . GLU A 1 276 ? 8.448 -8.374 -23.246 1.00 92.06 276 GLU A C 1
ATOM 2173 O O . GLU A 1 276 ? 9.326 -8.051 -24.040 1.00 92.06 276 GLU A O 1
ATOM 2178 N N . ILE A 1 277 ? 8.225 -9.659 -22.945 1.00 94.81 277 ILE A N 1
ATOM 2179 C CA . ILE A 1 277 ? 8.964 -10.765 -23.574 1.00 94.81 277 ILE A CA 1
ATOM 2180 C C . ILE A 1 277 ? 8.685 -10.815 -25.082 1.00 94.81 277 ILE A C 1
ATOM 2182 O O . ILE A 1 277 ? 9.629 -10.928 -25.860 1.00 94.81 277 ILE A O 1
ATOM 2186 N N . GLN A 1 278 ? 7.423 -10.687 -25.501 1.00 95.75 278 GLN A N 1
ATOM 2187 C CA . GLN A 1 278 ? 7.060 -10.662 -26.923 1.00 95.75 278 GLN A CA 1
ATOM 2188 C C . GLN A 1 278 ? 7.705 -9.479 -27.657 1.00 95.75 278 GLN A C 1
ATOM 2190 O O . GLN A 1 278 ? 8.250 -9.659 -28.743 1.00 95.75 278 GLN A O 1
ATOM 2195 N N . GLU A 1 279 ? 7.700 -8.286 -27.060 1.00 90.62 279 GLU A N 1
ATOM 2196 C CA . GLU A 1 279 ? 8.359 -7.103 -27.621 1.00 90.62 279 GLU A CA 1
ATOM 2197 C C . GLU A 1 279 ? 9.873 -7.307 -27.750 1.00 90.62 279 GLU A C 1
ATOM 2199 O O . GLU A 1 279 ? 10.453 -7.015 -28.797 1.00 90.62 279 GLU A O 1
ATOM 2204 N N . LEU A 1 280 ? 10.519 -7.866 -26.721 1.00 89.50 280 LEU A N 1
ATOM 2205 C CA . LEU A 1 280 ? 11.945 -8.192 -26.770 1.00 89.50 280 LEU A CA 1
ATOM 2206 C C . LEU A 1 280 ? 12.265 -9.224 -27.854 1.00 89.50 280 LEU A C 1
ATOM 2208 O O . LEU A 1 280 ? 13.300 -9.105 -28.510 1.00 89.50 280 LEU A O 1
ATOM 2212 N N . ASP A 1 281 ? 11.402 -10.215 -28.067 1.00 94.75 281 ASP A N 1
ATOM 2213 C CA . ASP A 1 281 ? 11.595 -11.215 -29.116 1.00 94.75 281 ASP A CA 1
ATOM 2214 C C . ASP A 1 281 ? 11.426 -10.616 -30.519 1.00 94.75 281 ASP A C 1
ATOM 2216 O O . ASP A 1 281 ? 12.234 -10.915 -31.399 1.00 94.75 281 ASP A O 1
ATOM 2220 N N . ILE A 1 282 ? 10.477 -9.695 -30.719 1.00 93.31 282 ILE A N 1
ATOM 2221 C CA . ILE A 1 282 ? 10.352 -8.929 -31.973 1.00 93.31 282 ILE A CA 1
ATOM 2222 C C . ILE A 1 282 ? 11.625 -8.109 -32.227 1.00 93.31 282 ILE A C 1
ATOM 2224 O O . ILE A 1 282 ? 12.178 -8.144 -33.327 1.00 93.31 282 ILE A O 1
ATOM 2228 N N . VAL A 1 283 ? 12.135 -7.408 -31.210 1.00 92.31 283 VAL A N 1
ATOM 2229 C CA . VAL A 1 283 ? 13.374 -6.622 -31.330 1.00 92.31 283 VAL A CA 1
ATOM 2230 C C . VAL A 1 283 ? 14.572 -7.521 -31.645 1.00 92.31 283 VAL A C 1
ATOM 2232 O O . VAL A 1 283 ? 15.383 -7.179 -32.503 1.00 92.31 283 VAL A O 1
ATOM 2235 N N . ARG A 1 284 ? 14.682 -8.691 -31.006 1.00 93.12 284 ARG A N 1
ATOM 2236 C CA . ARG A 1 284 ? 15.738 -9.673 -31.304 1.00 93.12 284 ARG A CA 1
ATOM 2237 C C . ARG A 1 284 ? 15.676 -10.158 -32.747 1.00 93.12 284 ARG A C 1
ATOM 2239 O O . ARG A 1 284 ? 16.717 -10.219 -33.397 1.00 93.12 284 ARG A O 1
ATOM 2246 N N . GLN A 1 285 ? 14.483 -10.475 -33.248 1.00 95.19 285 GLN A N 1
ATOM 2247 C CA . GLN A 1 285 ? 14.295 -10.884 -34.641 1.00 95.19 285 GLN A CA 1
ATOM 2248 C C . GLN A 1 285 ? 14.690 -9.765 -35.611 1.00 95.19 285 GLN A C 1
ATOM 2250 O O . GLN A 1 285 ? 15.369 -10.028 -36.603 1.00 95.19 285 GLN A O 1
ATOM 2255 N N . GLU A 1 286 ? 14.335 -8.513 -35.315 1.00 93.56 286 GLU A N 1
ATOM 2256 C CA . GLU A 1 286 ? 14.711 -7.375 -36.158 1.00 93.56 286 GLU A CA 1
ATOM 2257 C C . GLU A 1 286 ? 16.226 -7.120 -36.144 1.00 93.56 286 GLU A C 1
ATOM 2259 O O . GLU A 1 286 ? 16.809 -6.883 -37.202 1.00 93.56 286 GLU A O 1
ATOM 2264 N N . ILE A 1 287 ? 16.890 -7.241 -34.988 1.00 91.81 287 ILE A N 1
ATOM 2265 C CA . ILE A 1 287 ? 18.358 -7.158 -34.897 1.00 91.81 287 ILE A CA 1
ATOM 2266 C C . ILE A 1 287 ? 19.003 -8.253 -35.751 1.00 91.81 287 ILE A C 1
ATOM 2268 O O . ILE A 1 287 ? 19.849 -7.945 -36.587 1.00 91.81 287 ILE A O 1
ATOM 2272 N N . GLN A 1 288 ? 18.562 -9.508 -35.619 1.00 95.12 288 GLN A N 1
ATOM 2273 C CA . GLN A 1 288 ? 19.076 -10.617 -36.431 1.00 95.12 288 GLN A CA 1
ATOM 2274 C C . GLN A 1 288 ? 18.857 -10.382 -37.930 1.00 95.12 288 GLN A C 1
ATOM 2276 O O . GLN A 1 288 ? 19.749 -10.623 -38.743 1.00 95.12 288 GLN A O 1
ATOM 2281 N N . ARG A 1 289 ? 17.691 -9.852 -38.317 1.00 96.12 289 ARG A N 1
ATOM 2282 C CA . ARG A 1 289 ? 17.399 -9.485 -39.707 1.00 96.12 289 ARG A CA 1
ATOM 2283 C C . ARG A 1 289 ? 18.357 -8.405 -40.213 1.00 96.12 289 ARG A C 1
ATOM 2285 O O . ARG A 1 289 ? 18.846 -8.496 -41.339 1.00 96.12 289 ARG A O 1
ATOM 2292 N N . GLN A 1 290 ? 18.641 -7.386 -39.402 1.00 91.81 290 GLN A N 1
ATOM 2293 C CA . GLN A 1 290 ? 19.589 -6.325 -39.750 1.00 91.81 290 GLN A CA 1
ATOM 2294 C C . GLN A 1 290 ? 21.028 -6.833 -39.843 1.00 91.81 290 GLN A C 1
ATOM 2296 O O . GLN A 1 290 ? 21.738 -6.458 -40.779 1.00 91.81 290 GLN A O 1
ATOM 2301 N N . GLU A 1 291 ? 21.443 -7.717 -38.936 1.00 93.94 291 GLU A N 1
ATOM 2302 C CA . GLU A 1 291 ? 22.740 -8.394 -38.988 1.00 93.94 291 GLU A CA 1
ATOM 2303 C C . GLU A 1 291 ? 22.883 -9.207 -40.275 1.00 93.94 291 GLU A C 1
ATOM 2305 O O . GLU A 1 291 ? 23.877 -9.051 -40.988 1.00 93.94 291 GLU A O 1
ATOM 2310 N N . GLN A 1 292 ? 21.862 -9.990 -40.637 1.00 94.81 292 GLN A N 1
ATOM 2311 C CA . GLN A 1 292 ? 21.867 -10.766 -41.874 1.00 94.81 292 GLN A CA 1
ATOM 2312 C C . GLN A 1 292 ? 21.947 -9.858 -43.106 1.00 94.81 292 GLN A C 1
ATOM 2314 O O . GLN A 1 292 ? 22.798 -10.065 -43.967 1.00 94.81 292 GLN A O 1
ATOM 2319 N N . MET A 1 293 ? 21.156 -8.780 -43.160 1.00 92.94 293 MET A N 1
ATOM 2320 C CA . MET A 1 293 ? 21.250 -7.798 -44.247 1.00 92.94 293 MET A CA 1
ATOM 2321 C C . MET A 1 293 ? 22.638 -7.147 -44.333 1.00 92.94 293 MET A C 1
ATOM 2323 O O . MET A 1 293 ? 23.117 -6.852 -45.430 1.00 92.94 293 MET A O 1
ATOM 2327 N N . ALA A 1 294 ? 23.293 -6.887 -43.199 1.00 93.12 294 ALA A N 1
ATOM 2328 C CA . ALA A 1 294 ? 24.643 -6.336 -43.174 1.00 93.12 294 ALA A CA 1
ATOM 2329 C C . ALA A 1 294 ? 25.682 -7.352 -43.677 1.00 93.12 294 ALA A C 1
ATOM 2331 O O . ALA A 1 294 ? 26.591 -6.975 -44.422 1.00 93.12 294 ALA A O 1
ATOM 2332 N N . ILE A 1 295 ? 25.540 -8.631 -43.316 1.00 93.56 295 ILE A N 1
ATOM 2333 C CA . ILE A 1 295 ? 26.368 -9.728 -43.833 1.00 93.56 295 ILE A CA 1
ATOM 2334 C C . ILE A 1 295 ? 26.175 -9.864 -45.346 1.00 93.56 295 ILE A C 1
ATOM 2336 O O . ILE A 1 295 ? 27.159 -9.842 -46.084 1.00 93.56 295 ILE A O 1
ATOM 2340 N N . ASP A 1 296 ? 24.934 -9.896 -45.824 1.00 93.94 296 ASP A N 1
ATOM 2341 C CA . ASP A 1 296 ? 24.618 -10.020 -47.249 1.00 93.94 296 ASP A CA 1
ATOM 2342 C C . ASP A 1 296 ? 25.184 -8.842 -48.055 1.00 93.94 296 ASP A C 1
ATOM 2344 O O . ASP A 1 296 ? 25.747 -9.031 -49.133 1.00 93.94 296 ASP A O 1
ATOM 2348 N N . LYS A 1 297 ? 25.114 -7.614 -47.519 1.00 94.06 297 LYS A N 1
ATOM 2349 C CA . LYS A 1 297 ? 25.763 -6.435 -48.123 1.00 94.06 297 LYS A CA 1
ATOM 2350 C C . LYS A 1 297 ? 27.281 -6.600 -48.209 1.00 94.06 297 LYS A C 1
ATOM 2352 O O . LYS A 1 297 ? 27.860 -6.287 -49.246 1.00 94.06 297 LYS A O 1
ATOM 2357 N N . LYS A 1 298 ? 27.930 -7.113 -47.156 1.00 93.56 298 LYS A N 1
ATOM 2358 C CA . LYS A 1 298 ? 29.377 -7.398 -47.168 1.00 93.56 298 LYS A CA 1
ATOM 2359 C C . LYS A 1 298 ? 29.736 -8.473 -48.195 1.00 93.56 298 LYS A C 1
ATOM 2361 O O . LYS A 1 298 ? 30.765 -8.345 -48.856 1.00 93.56 298 LYS A O 1
ATOM 2366 N N . ILE A 1 299 ? 28.908 -9.508 -48.346 1.00 94.31 299 ILE A N 1
ATOM 2367 C CA . ILE A 1 299 ? 29.103 -10.561 -49.353 1.00 94.31 299 ILE A CA 1
ATOM 2368 C C . ILE A 1 299 ? 28.990 -9.969 -50.760 1.00 94.31 299 ILE A C 1
ATOM 2370 O O . ILE A 1 299 ? 29.926 -10.116 -51.543 1.00 94.31 299 ILE A O 1
ATOM 2374 N N . LYS A 1 300 ? 27.917 -9.221 -51.046 1.00 93.25 300 LYS A N 1
ATOM 2375 C CA . LYS A 1 300 ? 27.713 -8.555 -52.343 1.00 93.25 300 LYS A CA 1
ATOM 2376 C C . LYS A 1 300 ? 28.849 -7.597 -52.688 1.00 93.25 300 LYS A C 1
ATOM 2378 O O . LYS A 1 300 ? 29.330 -7.598 -53.816 1.00 93.25 300 LYS A O 1
ATOM 2383 N N . GLU A 1 301 ? 29.328 -6.814 -51.722 1.00 91.50 301 GLU A N 1
ATOM 2384 C CA . GLU A 1 301 ? 30.466 -5.920 -51.950 1.00 91.50 301 GLU A CA 1
ATOM 2385 C C . GLU A 1 301 ? 31.757 -6.704 -52.219 1.00 91.50 301 GLU A C 1
ATOM 2387 O O . GLU A 1 301 ? 32.518 -6.366 -53.124 1.00 91.50 301 GLU A O 1
ATOM 2392 N N . LYS A 1 302 ? 31.990 -7.806 -51.496 1.00 93.50 302 LYS A N 1
ATOM 2393 C CA . LYS A 1 302 ? 33.130 -8.696 -51.753 1.00 93.50 302 LYS A CA 1
ATOM 2394 C C . LYS A 1 302 ? 33.060 -9.316 -53.150 1.00 93.50 302 LYS A C 1
ATOM 2396 O O . LYS A 1 302 ? 34.094 -9.435 -53.802 1.00 93.50 302 LYS A O 1
ATOM 2401 N N . GLU A 1 303 ? 31.879 -9.710 -53.616 1.00 93.81 303 GLU A N 1
ATOM 2402 C CA . GLU A 1 303 ? 31.660 -10.217 -54.977 1.00 93.81 303 GLU A CA 1
ATOM 2403 C C . GLU A 1 303 ? 31.885 -9.135 -56.033 1.00 93.81 303 GLU A C 1
ATOM 2405 O O . GLU A 1 303 ? 32.607 -9.376 -56.999 1.00 93.81 303 GLU A O 1
ATOM 2410 N N . ARG A 1 304 ? 31.378 -7.918 -55.808 1.00 93.44 304 ARG A N 1
ATOM 2411 C CA . ARG A 1 304 ? 31.623 -6.761 -56.678 1.00 93.44 304 ARG A CA 1
ATOM 2412 C C . ARG A 1 304 ? 33.117 -6.467 -56.814 1.00 93.44 304 ARG A C 1
ATOM 2414 O O . ARG A 1 304 ? 33.624 -6.342 -57.925 1.00 93.44 304 ARG A O 1
ATOM 2421 N N . LEU A 1 305 ? 33.843 -6.424 -55.695 1.00 90.81 305 LEU A N 1
ATOM 2422 C CA . LEU A 1 305 ? 35.293 -6.208 -55.684 1.00 90.81 305 LEU A CA 1
ATOM 2423 C C . LEU A 1 305 ? 36.059 -7.344 -56.371 1.00 90.81 305 LEU A C 1
ATOM 2425 O O . LEU A 1 305 ? 37.048 -7.084 -57.053 1.00 90.81 305 LEU A O 1
ATOM 2429 N N . LYS A 1 306 ? 35.617 -8.600 -56.224 1.00 92.88 306 LYS A N 1
ATOM 2430 C CA . LYS A 1 306 ? 36.174 -9.726 -56.991 1.00 92.88 306 LYS A CA 1
ATOM 2431 C C . LYS A 1 306 ? 35.940 -9.547 -58.494 1.00 92.88 306 LYS A C 1
ATOM 2433 O O . LYS A 1 306 ? 36.871 -9.771 -59.259 1.00 92.88 306 LYS A O 1
ATOM 2438 N N . GLY A 1 307 ? 34.749 -9.105 -58.901 1.00 91.88 307 GLY A N 1
ATOM 2439 C CA . GLY A 1 307 ? 34.427 -8.794 -60.296 1.00 91.88 307 GLY A CA 1
ATOM 2440 C C . GLY A 1 307 ? 35.358 -7.733 -60.883 1.00 91.88 307 GLY A C 1
ATOM 2441 O O . GLY A 1 307 ? 35.992 -7.982 -61.902 1.00 91.88 307 GLY A O 1
ATOM 2442 N N . ILE A 1 308 ? 35.537 -6.613 -60.176 1.00 89.75 308 ILE A N 1
ATOM 2443 C CA . ILE A 1 308 ? 36.454 -5.532 -60.583 1.00 89.75 308 ILE A CA 1
ATOM 2444 C C . ILE A 1 308 ? 37.898 -6.039 -60.696 1.00 89.75 308 ILE A C 1
ATOM 2446 O O . ILE A 1 308 ? 38.609 -5.682 -61.628 1.00 89.75 308 ILE A O 1
ATOM 2450 N N . ARG A 1 309 ? 38.359 -6.897 -59.773 1.00 89.62 309 ARG A N 1
ATOM 2451 C CA . ARG A 1 309 ? 39.709 -7.484 -59.863 1.00 89.62 309 ARG A CA 1
ATOM 2452 C C . ARG A 1 309 ? 39.888 -8.321 -61.126 1.00 89.62 309 ARG A C 1
ATOM 2454 O O . ARG A 1 309 ? 40.912 -8.177 -61.783 1.00 89.62 309 ARG A O 1
ATOM 2461 N N . LEU A 1 310 ? 38.902 -9.153 -61.465 1.00 91.81 310 LEU A N 1
ATOM 2462 C CA . LEU A 1 310 ? 38.931 -9.960 -62.687 1.00 91.81 310 LEU A CA 1
ATOM 2463 C C . LEU A 1 310 ? 38.884 -9.086 -63.948 1.00 91.81 310 LEU A C 1
ATOM 2465 O O . LEU A 1 310 ? 39.556 -9.392 -64.928 1.00 91.81 310 LEU A O 1
ATOM 2469 N N . GLU A 1 311 ? 38.111 -8.001 -63.934 1.00 88.62 311 GLU A N 1
ATOM 2470 C CA . GLU A 1 311 ? 38.054 -7.041 -65.040 1.00 88.62 311 GLU A CA 1
ATOM 2471 C C . GLU A 1 311 ? 39.388 -6.304 -65.222 1.00 88.62 311 GLU A C 1
ATOM 2473 O O . GLU A 1 311 ? 39.935 -6.307 -66.322 1.00 88.62 311 GLU A O 1
ATOM 2478 N N . ASN A 1 312 ? 39.975 -5.787 -64.139 1.00 89.56 312 ASN A N 1
ATOM 2479 C CA . ASN A 1 312 ? 41.290 -5.141 -64.161 1.00 89.56 312 ASN A CA 1
ATOM 2480 C C . ASN A 1 312 ? 42.395 -6.098 -64.632 1.00 89.56 312 ASN A C 1
ATOM 2482 O O . ASN A 1 312 ? 43.323 -5.688 -65.327 1.00 89.56 312 ASN A O 1
ATOM 2486 N N . GLU A 1 313 ? 42.321 -7.377 -64.256 1.00 91.19 313 GLU A N 1
ATOM 2487 C CA . GLU A 1 313 ? 43.261 -8.399 -64.716 1.00 91.19 313 GLU A CA 1
ATOM 2488 C C . GLU A 1 313 ? 43.116 -8.659 -66.221 1.00 91.19 313 GLU A C 1
ATOM 2490 O O . GLU A 1 313 ? 44.119 -8.680 -66.938 1.00 91.19 313 GLU A O 1
ATOM 2495 N N . LYS A 1 314 ? 41.881 -8.766 -66.727 1.00 91.44 314 LYS A N 1
ATOM 2496 C CA . LYS A 1 314 ? 41.616 -8.858 -68.171 1.00 91.44 314 LYS A CA 1
ATOM 2497 C C . LYS A 1 314 ? 42.120 -7.625 -68.915 1.00 91.44 314 LYS A C 1
ATOM 2499 O O . LYS A 1 314 ? 42.785 -7.772 -69.936 1.00 91.44 314 LYS A O 1
ATOM 2504 N N . GLU A 1 315 ? 41.854 -6.426 -68.406 1.00 88.44 315 GLU A N 1
ATOM 2505 C CA . GLU A 1 315 ? 42.319 -5.184 -69.022 1.00 88.44 315 GLU A CA 1
ATOM 2506 C C . GLU A 1 315 ? 43.850 -5.109 -69.032 1.00 88.44 315 GLU A C 1
ATOM 2508 O O . GLU A 1 315 ? 44.447 -4.755 -70.046 1.00 88.44 315 GLU A O 1
ATOM 2513 N N . ARG A 1 316 ? 44.510 -5.527 -67.945 1.00 90.31 316 ARG A N 1
ATOM 2514 C CA . ARG A 1 316 ? 45.972 -5.628 -67.886 1.00 90.31 316 ARG A CA 1
ATOM 2515 C C . ARG A 1 316 ? 46.515 -6.595 -68.938 1.00 90.31 316 ARG A C 1
ATOM 2517 O O . ARG A 1 316 ? 47.516 -6.274 -69.573 1.00 90.31 316 ARG A O 1
ATOM 2524 N N . LEU A 1 317 ? 45.876 -7.750 -69.138 1.00 90.44 317 LEU A N 1
ATOM 2525 C CA . LEU A 1 317 ? 46.264 -8.696 -70.189 1.00 90.44 317 LEU A CA 1
ATOM 2526 C C . LEU A 1 317 ? 46.068 -8.102 -71.588 1.00 90.44 317 LEU A C 1
ATOM 2528 O O . LEU A 1 317 ? 46.945 -8.257 -72.430 1.00 90.44 317 LEU A O 1
ATOM 2532 N N . VAL A 1 318 ? 44.966 -7.388 -71.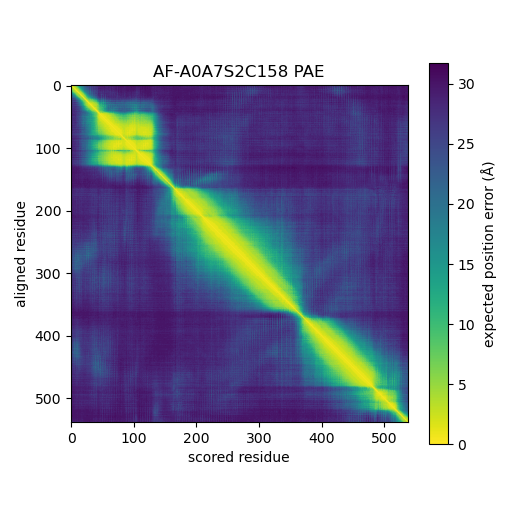831 1.00 89.62 318 VAL A N 1
ATOM 2533 C CA . VAL A 1 318 ? 44.723 -6.698 -73.109 1.00 89.62 318 VAL A CA 1
ATOM 2534 C C . VAL A 1 318 ? 45.769 -5.612 -73.353 1.00 89.62 318 VAL A C 1
ATOM 2536 O O . VAL A 1 318 ? 46.330 -5.553 -74.440 1.00 89.62 318 VAL A O 1
ATOM 2539 N N . ARG A 1 319 ? 46.085 -4.789 -72.347 1.00 87.38 319 ARG A N 1
ATOM 2540 C CA . ARG A 1 319 ? 47.143 -3.772 -72.449 1.00 87.38 319 ARG A CA 1
ATOM 2541 C C . ARG A 1 319 ? 48.505 -4.400 -72.712 1.00 87.38 319 ARG A C 1
ATOM 2543 O O . ARG A 1 319 ? 49.251 -3.879 -73.526 1.00 87.38 319 ARG A O 1
ATOM 2550 N N . LYS A 1 320 ? 48.816 -5.524 -72.058 1.00 89.25 320 LYS A N 1
ATOM 2551 C CA . LYS A 1 320 ? 50.065 -6.253 -72.297 1.00 89.25 320 LYS A CA 1
ATOM 2552 C C . LYS A 1 320 ? 50.142 -6.768 -73.735 1.00 89.25 320 LYS A C 1
ATOM 2554 O O . LYS A 1 320 ? 51.163 -6.565 -74.370 1.00 89.25 320 LYS A O 1
ATOM 2559 N N . LYS A 1 321 ? 49.062 -7.363 -74.252 1.00 88.19 321 LYS A N 1
ATOM 2560 C CA . LYS A 1 321 ? 48.992 -7.812 -75.650 1.00 88.19 321 LYS A CA 1
ATOM 2561 C C . LYS A 1 321 ? 49.161 -6.660 -76.635 1.00 88.19 321 LYS A C 1
ATOM 2563 O O . LYS A 1 321 ? 49.965 -6.785 -77.539 1.00 88.19 321 LYS A O 1
ATOM 2568 N N . ARG A 1 322 ? 48.481 -5.530 -76.416 1.00 85.81 322 ARG A N 1
ATOM 2569 C CA . ARG A 1 322 ? 48.658 -4.333 -77.254 1.00 85.81 322 ARG A CA 1
ATOM 2570 C C . ARG A 1 322 ? 50.086 -3.809 -77.212 1.00 85.81 322 ARG A C 1
ATOM 2572 O O . ARG A 1 322 ? 50.629 -3.506 -78.252 1.00 85.81 322 ARG A O 1
ATOM 2579 N N . ALA A 1 323 ? 50.711 -3.763 -76.037 1.00 88.56 323 ALA A N 1
ATOM 2580 C CA . ALA A 1 323 ? 52.109 -3.358 -75.923 1.00 88.56 323 ALA A CA 1
ATOM 2581 C C . ALA A 1 323 ? 53.064 -4.346 -76.621 1.00 88.56 323 ALA A C 1
ATOM 2583 O O . ALA A 1 323 ? 54.064 -3.927 -77.188 1.00 88.56 323 ALA A O 1
ATOM 2584 N N . GLU A 1 324 ? 52.773 -5.651 -76.582 1.00 88.31 324 GLU A N 1
ATOM 2585 C CA . GLU A 1 324 ? 53.521 -6.676 -77.325 1.00 88.31 324 GLU A CA 1
ATOM 2586 C C . GLU A 1 324 ? 53.316 -6.531 -78.848 1.00 88.31 324 GLU A C 1
ATOM 2588 O O . GLU A 1 324 ? 54.280 -6.654 -79.597 1.00 88.31 324 GLU A O 1
ATOM 2593 N N . GLU A 1 325 ? 52.096 -6.224 -79.300 1.00 85.44 325 GLU A N 1
ATOM 2594 C CA . GLU A 1 325 ? 51.755 -5.944 -80.704 1.00 85.44 325 GLU A CA 1
ATOM 2595 C C . GLU A 1 325 ? 52.421 -4.649 -81.200 1.00 85.44 325 GLU A C 1
ATOM 2597 O O . GLU A 1 325 ? 53.105 -4.682 -82.216 1.00 85.44 325 GLU A O 1
ATOM 2602 N N . GLU A 1 326 ? 52.317 -3.548 -80.452 1.00 81.94 326 GLU A N 1
ATOM 2603 C CA . GLU A 1 326 ? 52.980 -2.266 -80.736 1.00 81.94 326 GLU A CA 1
ATOM 2604 C C . GLU A 1 326 ? 54.506 -2.430 -80.771 1.00 81.94 326 GLU A C 1
ATOM 2606 O O . GLU A 1 326 ? 55.155 -1.945 -81.690 1.00 81.94 326 GLU A O 1
ATOM 2611 N N . ALA A 1 327 ? 55.097 -3.181 -79.833 1.00 84.75 327 ALA A N 1
ATOM 2612 C CA . ALA A 1 327 ? 56.532 -3.463 -79.851 1.00 84.75 327 ALA A CA 1
ATOM 2613 C C . ALA A 1 327 ? 56.951 -4.316 -81.062 1.00 84.75 327 ALA A C 1
ATOM 2615 O O . ALA A 1 327 ? 58.045 -4.125 -81.594 1.00 84.75 327 ALA A O 1
ATOM 2616 N N . ALA A 1 328 ? 56.110 -5.258 -81.501 1.00 86.31 328 ALA A N 1
ATOM 2617 C CA . ALA A 1 328 ? 56.358 -6.048 -82.704 1.00 86.31 328 ALA A CA 1
ATOM 2618 C C . ALA A 1 328 ? 56.216 -5.201 -83.980 1.00 86.31 328 ALA A C 1
ATOM 2620 O O . ALA A 1 328 ? 57.008 -5.356 -84.909 1.00 86.31 328 ALA A O 1
ATOM 2621 N N . GLU A 1 329 ? 55.247 -4.285 -84.023 1.00 81.12 329 GLU A N 1
ATOM 2622 C CA . GLU A 1 329 ? 55.086 -3.315 -85.109 1.00 81.12 329 GLU A CA 1
ATOM 2623 C C . GLU A 1 329 ? 56.256 -2.328 -85.162 1.00 81.12 329 GLU A C 1
ATOM 2625 O O . GLU A 1 329 ? 56.790 -2.101 -86.245 1.00 81.12 329 GLU A O 1
ATOM 2630 N N . ASP A 1 330 ? 56.730 -1.830 -84.019 1.00 82.25 330 ASP A N 1
ATOM 2631 C CA . ASP A 1 330 ? 57.926 -0.986 -83.919 1.00 82.25 330 ASP A CA 1
ATOM 2632 C C . ASP A 1 330 ? 59.185 -1.735 -84.369 1.00 82.25 330 ASP A C 1
ATOM 2634 O O . ASP A 1 330 ? 60.003 -1.186 -85.107 1.00 82.25 330 ASP A O 1
ATOM 2638 N N . GLN A 1 331 ? 59.348 -3.003 -83.973 1.00 79.88 331 GLN A N 1
ATOM 2639 C CA . GLN A 1 331 ? 60.441 -3.850 -84.463 1.00 79.88 331 GLN A CA 1
ATOM 2640 C C . GLN A 1 331 ? 60.360 -4.034 -85.974 1.00 79.88 331 GLN A C 1
ATOM 2642 O O . GLN A 1 331 ? 61.365 -3.863 -86.662 1.00 79.88 331 GLN A O 1
ATOM 2647 N N . ARG A 1 332 ? 59.167 -4.308 -86.505 1.00 88.00 332 ARG A N 1
ATOM 2648 C CA . ARG A 1 332 ? 58.947 -4.418 -87.945 1.00 88.00 332 ARG A CA 1
ATOM 2649 C C . ARG A 1 332 ? 59.255 -3.099 -88.656 1.00 88.00 332 ARG A C 1
ATOM 2651 O O . ARG A 1 332 ? 59.910 -3.122 -89.693 1.00 88.00 332 ARG A O 1
ATOM 2658 N N . LEU A 1 333 ? 58.849 -1.954 -88.106 1.00 81.62 333 LEU A N 1
ATOM 2659 C CA . LEU A 1 333 ? 59.178 -0.637 -88.655 1.00 81.62 333 LEU A CA 1
ATOM 2660 C C . LEU A 1 333 ? 60.685 -0.371 -88.611 1.00 81.62 333 LEU A C 1
ATOM 2662 O O . LEU A 1 333 ? 61.232 0.171 -89.567 1.00 81.62 333 LEU A O 1
ATOM 2666 N N . MET A 1 334 ? 61.372 -0.762 -87.534 1.00 79.44 334 MET A N 1
ATOM 2667 C CA . MET A 1 334 ? 62.828 -0.662 -87.438 1.00 79.44 334 MET A CA 1
ATOM 2668 C C . MET A 1 334 ? 63.526 -1.568 -88.446 1.00 79.44 334 MET A C 1
ATOM 2670 O O . MET A 1 334 ? 64.529 -1.158 -89.017 1.00 79.44 334 MET A O 1
ATOM 2674 N N . GLU A 1 335 ? 63.011 -2.768 -88.699 1.00 81.62 335 GLU A N 1
ATOM 2675 C CA . GLU A 1 335 ? 63.518 -3.665 -89.737 1.00 81.62 335 GLU A CA 1
ATOM 2676 C C . GLU A 1 335 ? 63.246 -3.123 -91.140 1.00 81.62 335 GLU A C 1
ATOM 2678 O O . GLU A 1 335 ? 64.133 -3.170 -91.984 1.00 81.62 335 GLU A O 1
ATOM 2683 N N . GLU A 1 336 ? 62.066 -2.555 -91.396 1.00 78.75 336 GLU A N 1
ATOM 2684 C CA . GLU A 1 336 ? 61.745 -1.874 -92.654 1.00 78.75 336 GLU A CA 1
ATOM 2685 C C . GLU A 1 336 ? 62.633 -0.639 -92.857 1.00 78.75 336 GLU A C 1
ATOM 2687 O O . GLU A 1 336 ? 63.142 -0.421 -93.955 1.00 78.75 336 GLU A O 1
ATOM 2692 N N . TYR A 1 337 ? 62.891 0.135 -91.801 1.00 82.25 337 TYR A N 1
ATOM 2693 C CA . TYR A 1 337 ? 63.792 1.285 -91.828 1.00 82.25 337 TYR A CA 1
ATOM 2694 C C . TYR A 1 337 ? 65.253 0.865 -91.989 1.00 82.25 337 TYR A C 1
ATOM 2696 O O . TYR A 1 337 ? 65.983 1.467 -92.770 1.00 82.25 337 TYR A O 1
ATOM 2704 N N . LYS A 1 338 ? 65.679 -0.203 -91.310 1.00 83.50 338 LYS A N 1
ATOM 2705 C CA . LYS A 1 338 ? 67.000 -0.811 -91.479 1.00 83.50 338 LYS A CA 1
ATOM 2706 C C . LYS A 1 338 ? 67.161 -1.334 -92.896 1.00 83.50 338 LYS A C 1
ATOM 2708 O O . LYS A 1 338 ? 68.173 -1.057 -93.514 1.00 83.50 338 LYS A O 1
ATOM 2713 N N . ARG A 1 339 ? 66.154 -2.011 -93.444 1.00 81.50 339 ARG A N 1
ATOM 2714 C CA . ARG A 1 339 ? 66.138 -2.482 -94.829 1.00 81.50 339 ARG A CA 1
ATOM 2715 C C . ARG A 1 339 ? 66.162 -1.317 -95.808 1.00 81.50 339 ARG A C 1
ATOM 2717 O O . ARG A 1 339 ? 66.828 -1.412 -96.828 1.00 81.50 339 ARG A O 1
ATOM 2724 N N . LYS A 1 340 ? 65.485 -0.209 -95.496 1.00 82.00 340 LYS A N 1
ATOM 2725 C CA . LYS A 1 340 ? 65.561 1.030 -96.273 1.00 82.00 340 LYS A CA 1
ATOM 2726 C C . LYS A 1 340 ? 66.957 1.651 -96.199 1.00 82.00 340 LYS A C 1
ATOM 2728 O O . LYS A 1 340 ? 67.464 2.051 -97.233 1.00 82.00 340 LYS A O 1
ATOM 2733 N N . LEU A 1 341 ? 67.601 1.676 -95.033 1.00 80.19 341 LEU A N 1
ATOM 2734 C CA . LEU A 1 341 ? 68.987 2.123 -94.867 1.00 80.19 341 LEU A CA 1
ATOM 2735 C C . LEU A 1 341 ? 69.979 1.201 -95.576 1.00 80.19 341 LEU A C 1
ATOM 2737 O O . LEU A 1 341 ? 70.871 1.697 -96.241 1.00 80.19 341 LEU A O 1
ATOM 2741 N N . GLU A 1 342 ? 69.807 -0.116 -95.490 1.00 80.00 342 GLU A N 1
ATOM 2742 C CA . GLU A 1 342 ? 70.584 -1.110 -96.234 1.00 80.00 342 GLU A CA 1
ATOM 2743 C C . GLU A 1 342 ? 70.356 -0.947 -97.733 1.00 80.00 342 GLU A C 1
ATOM 2745 O O . GLU A 1 342 ? 71.293 -1.059 -98.507 1.00 80.00 342 GLU A O 1
ATOM 2750 N N . GLN A 1 343 ? 69.136 -0.630 -98.164 1.00 79.62 343 GLN A N 1
ATOM 2751 C CA . GLN A 1 343 ? 68.833 -0.328 -99.555 1.00 79.62 343 GLN A CA 1
ATOM 2752 C C . GLN A 1 343 ? 69.440 1.009 -99.979 1.00 79.62 343 GLN A C 1
ATOM 2754 O O . GLN A 1 343 ? 69.980 1.082 -101.068 1.00 79.62 343 GLN A O 1
ATOM 2759 N N . GLU A 1 344 ? 69.456 2.026 -99.121 1.00 77.69 344 GLU A N 1
ATOM 2760 C CA . GLU A 1 344 ? 70.167 3.287 -99.338 1.00 77.69 344 GLU A CA 1
ATOM 2761 C C . GLU A 1 344 ? 71.690 3.120 -99.271 1.00 77.69 344 GLU A C 1
ATOM 2763 O O . GLU A 1 344 ? 72.401 3.900 -99.891 1.00 77.69 344 GLU A O 1
ATOM 2768 N N . GLU A 1 345 ? 72.213 2.140 -98.535 1.00 76.19 345 GLU A N 1
ATOM 2769 C CA . GLU A 1 345 ? 73.627 1.766 -98.482 1.00 76.19 345 GLU A CA 1
ATOM 2770 C C . GLU A 1 345 ? 74.018 0.925 -99.684 1.00 76.19 345 GLU A C 1
ATOM 2772 O O . GLU A 1 345 ? 75.091 1.136 -100.228 1.00 76.19 345 GLU A O 1
ATOM 2777 N N . VAL A 1 346 ? 73.149 0.032 -100.150 1.00 75.81 346 VAL A N 1
ATOM 2778 C CA . VAL A 1 346 ? 73.277 -0.672 -101.424 1.00 75.81 346 VAL A CA 1
ATOM 2779 C C . VAL A 1 346 ? 73.147 0.327 -102.557 1.00 75.81 346 VAL A C 1
ATOM 2781 O O . VAL A 1 346 ? 73.927 0.254 -103.487 1.00 75.81 346 VAL A O 1
ATOM 2784 N N . ASP A 1 347 ? 72.254 1.306 -102.478 1.00 76.12 347 ASP A N 1
ATOM 2785 C CA . ASP A 1 347 ? 72.115 2.374 -103.461 1.00 76.12 347 ASP A CA 1
ATOM 2786 C C . ASP A 1 347 ? 73.252 3.376 -103.347 1.00 76.12 347 ASP A C 1
ATOM 2788 O O . ASP A 1 347 ? 73.675 3.884 -104.372 1.00 76.12 347 ASP A O 1
ATOM 2792 N N . ARG A 1 348 ? 73.823 3.620 -102.160 1.00 76.81 348 ARG A N 1
ATOM 2793 C CA . ARG A 1 348 ? 75.061 4.390 -101.985 1.00 76.81 348 ARG A CA 1
ATOM 2794 C C . ARG A 1 348 ? 76.261 3.613 -102.469 1.00 76.81 348 ARG A C 1
ATOM 2796 O O . ARG A 1 348 ? 77.099 4.230 -103.090 1.00 76.81 348 ARG A O 1
ATOM 2803 N N . ALA A 1 349 ? 76.354 2.310 -102.248 1.00 73.31 349 ALA A N 1
ATOM 2804 C CA . ALA A 1 349 ? 77.423 1.446 -102.730 1.00 73.31 349 ALA A CA 1
ATOM 2805 C C . ALA A 1 349 ? 77.294 1.236 -104.235 1.00 73.31 349 ALA A C 1
ATOM 2807 O O . ALA A 1 349 ? 78.295 1.258 -104.930 1.00 73.31 349 ALA A O 1
ATOM 2808 N N . ASN A 1 350 ? 76.077 1.144 -104.764 1.00 74.44 350 ASN A N 1
ATOM 2809 C CA . ASN A 1 350 ? 75.770 1.159 -106.186 1.00 74.44 350 ASN A CA 1
ATOM 2810 C C . ASN A 1 350 ? 75.959 2.555 -106.761 1.00 74.44 350 ASN A C 1
ATOM 2812 O O . ASN A 1 350 ? 76.345 2.649 -107.908 1.00 74.44 350 ASN A O 1
ATOM 2816 N N . ALA A 1 351 ? 75.729 3.638 -106.017 1.00 71.12 351 ALA A N 1
ATOM 2817 C CA . ALA A 1 351 ? 76.029 5.008 -106.426 1.00 71.12 351 ALA A CA 1
ATOM 2818 C C . ALA A 1 351 ? 77.517 5.314 -106.298 1.00 71.12 351 ALA A C 1
ATOM 2820 O O . ALA A 1 351 ? 77.992 6.165 -107.030 1.00 71.12 351 ALA A O 1
ATOM 2821 N N . PHE A 1 352 ? 78.244 4.630 -105.412 1.00 68.81 352 PHE A N 1
ATOM 2822 C CA . PHE A 1 352 ? 79.688 4.697 -105.220 1.00 68.81 352 PHE A CA 1
ATOM 2823 C C . PHE A 1 352 ? 80.381 3.867 -106.288 1.00 68.81 352 PHE A C 1
ATOM 2825 O O . PHE A 1 352 ? 81.314 4.356 -106.891 1.00 68.81 352 PHE A O 1
ATOM 2832 N N . LYS A 1 353 ? 79.853 2.680 -106.605 1.00 68.06 353 LYS A N 1
ATOM 2833 C CA . LYS A 1 353 ? 80.221 1.832 -107.742 1.00 68.06 353 LYS A CA 1
ATOM 2834 C C . LYS A 1 353 ? 79.878 2.527 -109.048 1.00 68.06 353 LYS A C 1
ATOM 2836 O O . LYS A 1 353 ? 80.766 2.734 -109.849 1.00 68.06 353 LYS A O 1
ATOM 2841 N N . ARG A 1 354 ? 78.667 3.075 -109.184 1.00 66.31 354 ARG A N 1
ATOM 2842 C CA . ARG A 1 354 ? 78.323 3.999 -110.269 1.00 66.31 354 ARG A CA 1
ATOM 2843 C C . ARG A 1 354 ? 79.190 5.240 -110.225 1.00 66.31 354 ARG A C 1
ATOM 2845 O O . ARG A 1 354 ? 79.437 5.727 -111.293 1.00 66.31 354 ARG A O 1
ATOM 2852 N N . ARG A 1 355 ? 79.652 5.783 -109.092 1.00 58.78 355 ARG A N 1
ATOM 2853 C CA . ARG A 1 355 ? 80.622 6.902 -109.019 1.00 58.78 355 ARG A CA 1
ATOM 2854 C C . ARG A 1 355 ? 82.043 6.457 -109.305 1.00 58.78 355 ARG A C 1
ATOM 2856 O O . ARG A 1 355 ? 82.837 7.337 -109.556 1.00 58.78 355 ARG A O 1
ATOM 2863 N N . LEU A 1 356 ? 82.363 5.171 -109.251 1.00 61.12 356 LEU A N 1
ATOM 2864 C CA . LEU A 1 356 ? 83.636 4.579 -109.649 1.00 61.12 356 LEU A CA 1
ATOM 2865 C C . LEU A 1 356 ? 83.600 4.372 -111.167 1.00 61.12 356 LEU A C 1
ATOM 2867 O O . LEU A 1 356 ? 84.391 4.990 -111.865 1.00 61.12 356 LEU A O 1
ATOM 2871 N N . ASP A 1 357 ? 82.550 3.717 -111.670 1.00 55.00 357 ASP A N 1
ATOM 2872 C CA . ASP A 1 357 ? 82.190 3.583 -113.090 1.00 55.00 357 ASP A CA 1
ATOM 2873 C C . ASP A 1 357 ? 81.949 4.960 -113.750 1.00 55.00 357 ASP A C 1
ATOM 2875 O O . ASP A 1 357 ? 82.178 5.165 -114.937 1.00 55.00 357 ASP A O 1
ATOM 2879 N N . LYS A 1 358 ? 81.498 5.953 -112.974 1.00 55.34 358 LYS A N 1
ATOM 2880 C CA . LYS A 1 358 ? 81.301 7.356 -113.366 1.00 55.34 358 LYS A CA 1
ATOM 2881 C C . LYS A 1 358 ? 82.459 8.232 -112.897 1.00 55.34 358 LYS A C 1
ATOM 2883 O O . LYS A 1 358 ? 82.501 9.347 -113.346 1.00 55.34 358 LYS A O 1
ATOM 2888 N N . LEU A 1 359 ? 83.448 7.816 -112.108 1.00 50.34 359 LEU A N 1
ATOM 2889 C CA . LEU A 1 359 ? 84.739 8.535 -112.030 1.00 50.34 359 LEU A CA 1
ATOM 2890 C C . LEU A 1 359 ? 85.542 8.188 -113.283 1.00 50.34 359 LEU A C 1
ATOM 2892 O O . LEU A 1 359 ? 86.193 9.051 -113.861 1.00 50.34 359 LEU A O 1
ATOM 2896 N N . GLU A 1 360 ? 85.391 6.948 -113.743 1.00 47.94 360 GLU A N 1
ATOM 2897 C CA . GLU A 1 360 ? 85.848 6.461 -115.036 1.00 47.94 360 GLU A CA 1
ATOM 2898 C C . GLU A 1 360 ? 85.063 7.113 -116.198 1.00 47.94 360 GLU A C 1
ATOM 2900 O O . GLU A 1 360 ? 85.668 7.508 -117.190 1.00 47.94 360 GLU A O 1
ATOM 2905 N N . ALA A 1 361 ? 83.750 7.369 -116.053 1.00 48.75 361 ALA A N 1
ATOM 2906 C CA . ALA A 1 361 ? 82.932 8.052 -117.079 1.00 48.75 361 ALA A CA 1
ATOM 2907 C C . ALA A 1 361 ? 82.668 9.569 -116.864 1.00 48.75 361 ALA A C 1
ATOM 2909 O O . ALA A 1 361 ? 82.075 10.221 -117.721 1.00 48.75 361 ALA A O 1
ATOM 2910 N N . THR A 1 362 ? 83.089 10.171 -115.747 1.00 46.25 362 THR A N 1
ATOM 2911 C CA . THR A 1 362 ? 82.949 11.609 -115.406 1.00 46.25 362 THR A CA 1
ATOM 2912 C C . THR A 1 362 ? 84.220 12.197 -114.773 1.00 46.25 362 THR A C 1
ATOM 2914 O O . THR A 1 362 ? 84.162 13.082 -113.927 1.00 46.25 362 THR A O 1
ATOM 2917 N N . GLY A 1 363 ? 85.377 11.870 -115.358 1.00 45.97 363 GLY A N 1
ATOM 2918 C CA . GLY A 1 363 ? 86.383 12.893 -115.699 1.00 45.97 363 GLY A CA 1
ATOM 2919 C C . GLY A 1 363 ? 85.883 13.902 -116.756 1.00 45.97 363 GLY A C 1
ATOM 2920 O O . GLY A 1 363 ? 86.644 14.688 -117.305 1.00 45.97 363 GLY A O 1
ATOM 2921 N N . SER A 1 364 ? 84.593 13.871 -117.103 1.00 44.91 364 SER A N 1
ATOM 2922 C CA . SER A 1 364 ? 83.961 14.682 -118.143 1.00 44.91 364 SER A CA 1
ATOM 2923 C C . SER A 1 364 ? 82.478 14.961 -117.866 1.00 44.91 364 SER A C 1
ATOM 2925 O O . SER A 1 364 ? 81.668 14.697 -118.746 1.00 44.91 364 SER A O 1
ATOM 2927 N N . LYS A 1 365 ? 82.113 15.459 -116.667 1.00 40.78 365 LYS A N 1
ATOM 2928 C CA . LYS A 1 365 ? 80.942 16.351 -116.416 1.00 40.78 365 LYS A CA 1
ATOM 2929 C C . LYS A 1 365 ? 80.618 16.464 -114.919 1.00 40.78 365 LYS A C 1
ATOM 2931 O O . LYS A 1 365 ? 79.728 15.800 -114.394 1.00 40.78 365 LYS A O 1
ATOM 2936 N N . TRP A 1 366 ? 81.350 17.349 -114.251 1.00 38.56 366 TRP A N 1
ATOM 2937 C CA . TRP A 1 366 ? 80.823 18.168 -113.163 1.00 38.56 366 TRP A CA 1
ATOM 2938 C C . TRP A 1 366 ? 80.182 19.400 -113.802 1.00 38.56 366 TRP A C 1
ATOM 2940 O O . TRP A 1 366 ? 80.908 20.131 -114.468 1.00 38.56 366 TRP A O 1
ATOM 2950 N N . ALA A 1 367 ? 78.879 19.608 -113.626 1.00 35.78 367 ALA A N 1
ATOM 2951 C CA . ALA A 1 367 ? 78.223 20.922 -113.597 1.00 35.78 367 ALA A CA 1
ATOM 2952 C C . ALA A 1 367 ? 76.697 20.736 -113.580 1.00 35.78 367 ALA A C 1
ATOM 2954 O O . ALA A 1 367 ? 76.172 20.013 -114.420 1.00 35.78 367 ALA A O 1
ATOM 2955 N N . GLU A 1 368 ? 76.051 21.438 -112.642 1.00 36.59 368 GLU A N 1
ATOM 2956 C CA . GLU A 1 368 ? 74.638 21.865 -112.643 1.00 36.59 368 GLU A CA 1
ATOM 2957 C C . GLU A 1 368 ? 73.569 20.800 -112.341 1.00 36.59 368 GLU A C 1
ATOM 2959 O O . GLU A 1 368 ? 73.503 19.760 -112.981 1.00 36.59 368 GLU A O 1
ATOM 2964 N N . GLU A 1 369 ? 72.606 20.952 -111.429 1.00 43.00 369 GLU A N 1
ATOM 2965 C CA . GLU A 1 369 ? 72.158 21.935 -110.414 1.00 43.00 369 GLU A CA 1
ATOM 2966 C C . GLU A 1 369 ? 70.841 21.280 -109.885 1.00 43.00 369 GLU A C 1
ATOM 2968 O O . GLU A 1 369 ? 70.201 20.529 -110.615 1.00 43.00 369 GLU A O 1
ATOM 2973 N N . GLY A 1 370 ? 70.330 21.364 -108.655 1.00 40.28 370 GLY A N 1
ATOM 2974 C CA . GLY A 1 370 ? 70.328 22.413 -107.641 1.00 40.28 370 GLY A CA 1
ATOM 2975 C C . GLY A 1 370 ? 68.897 22.499 -107.066 1.00 40.28 370 GLY A C 1
ATOM 2976 O O . GLY A 1 370 ? 68.119 23.362 -107.456 1.00 40.28 370 GLY A O 1
ATOM 2977 N N . ALA A 1 371 ? 68.513 21.552 -106.197 1.00 50.81 371 ALA A N 1
ATOM 2978 C CA . ALA A 1 371 ? 67.176 21.431 -105.600 1.00 50.81 371 ALA A CA 1
ATOM 2979 C C . ALA A 1 371 ? 67.058 22.259 -104.304 1.00 50.81 371 ALA A C 1
ATOM 2981 O O . ALA A 1 371 ? 67.676 21.916 -103.301 1.00 50.81 371 ALA A O 1
ATOM 2982 N N . GLY A 1 372 ? 66.265 23.339 -104.314 1.00 50.66 372 GLY A N 1
ATOM 2983 C CA . GLY A 1 372 ? 66.105 24.220 -103.141 1.00 50.66 372 GLY A CA 1
ATOM 2984 C C . GLY A 1 372 ? 64.733 24.880 -102.966 1.00 50.66 372 GLY A C 1
ATOM 2985 O O . GLY A 1 372 ? 64.580 25.715 -102.081 1.00 50.66 372 GLY A O 1
ATOM 2986 N N . LYS A 1 373 ? 63.725 24.539 -103.784 1.00 49.81 373 LYS A N 1
ATOM 2987 C CA . LYS A 1 373 ? 62.410 25.214 -103.754 1.00 49.81 373 LYS A CA 1
ATOM 2988 C C . LYS A 1 373 ? 61.266 24.373 -103.170 1.00 49.81 373 LYS A C 1
ATOM 2990 O O . LYS A 1 373 ? 60.318 24.944 -102.651 1.00 49.81 373 LYS A O 1
ATOM 2995 N N . GLU A 1 374 ? 61.373 23.042 -103.170 1.00 54.06 374 GLU A N 1
ATOM 2996 C CA . GLU A 1 374 ? 60.329 22.145 -102.633 1.00 54.06 374 GLU A CA 1
ATOM 2997 C C . GLU A 1 374 ? 60.317 22.028 -101.100 1.00 54.06 374 GLU A C 1
ATOM 2999 O O . GLU A 1 374 ? 59.284 21.698 -100.526 1.00 54.06 374 GLU A O 1
ATOM 3004 N N . GLN A 1 375 ? 61.423 22.331 -100.411 1.00 56.50 375 GLN A N 1
ATOM 3005 C CA . GLN A 1 375 ? 61.482 22.205 -98.947 1.00 56.50 375 GLN A CA 1
ATOM 3006 C C . GLN A 1 375 ? 60.696 23.309 -98.221 1.00 56.50 375 GLN A C 1
ATOM 3008 O O . GLN A 1 375 ? 60.081 23.047 -97.191 1.00 56.50 375 GLN A O 1
ATOM 3013 N N . MET A 1 376 ? 60.614 24.512 -98.800 1.00 54.84 376 MET A N 1
ATOM 3014 C CA . MET A 1 376 ? 59.953 25.651 -98.150 1.00 54.84 376 MET A CA 1
ATOM 3015 C C . MET A 1 376 ? 58.412 25.544 -98.143 1.00 54.84 376 MET A C 1
ATOM 3017 O O . MET A 1 376 ? 57.753 26.031 -97.224 1.00 54.84 376 MET A O 1
ATOM 3021 N N . ASP A 1 377 ? 57.817 24.876 -99.139 1.00 56.59 377 ASP A N 1
ATOM 3022 C CA . ASP A 1 377 ? 56.356 24.703 -99.230 1.00 56.59 377 ASP A CA 1
ATOM 3023 C C . ASP A 1 377 ? 55.830 23.568 -98.330 1.00 56.59 377 ASP A C 1
ATOM 3025 O O . ASP A 1 377 ? 54.655 23.563 -97.943 1.00 56.59 377 ASP A O 1
ATOM 3029 N N . VAL A 1 378 ? 56.699 22.626 -97.949 1.00 61.88 378 VAL A N 1
ATOM 3030 C CA . VAL A 1 378 ? 56.382 21.563 -96.984 1.00 61.88 378 VAL A CA 1
ATOM 3031 C C . VAL A 1 378 ? 56.374 22.116 -95.557 1.00 61.88 378 VAL A C 1
ATOM 3033 O O . VAL A 1 378 ? 55.436 21.832 -94.808 1.00 61.88 378 VAL A O 1
ATOM 3036 N N . GLU A 1 379 ? 57.336 22.975 -95.205 1.00 59.81 379 GLU A N 1
ATOM 3037 C CA . GLU A 1 379 ? 57.395 23.630 -93.888 1.00 59.81 379 GLU A CA 1
ATOM 3038 C C . GLU A 1 379 ? 56.160 24.510 -93.631 1.00 59.81 379 GLU A C 1
ATOM 3040 O O . GLU A 1 379 ? 55.504 24.369 -92.596 1.00 59.81 379 GLU A O 1
ATOM 3045 N N . LYS A 1 380 ? 55.725 25.304 -94.622 1.00 63.72 380 LYS A N 1
ATOM 3046 C CA . LYS A 1 380 ? 54.504 26.130 -94.509 1.00 63.72 380 LYS A CA 1
ATOM 3047 C C . LYS A 1 380 ? 53.217 25.329 -94.286 1.00 63.72 380 LYS A C 1
ATOM 3049 O O . LYS A 1 380 ? 52.298 25.809 -93.621 1.00 63.72 380 LYS A O 1
ATOM 3054 N N . ARG A 1 381 ? 53.104 24.120 -94.847 1.00 67.12 381 ARG A N 1
ATOM 3055 C CA . ARG A 1 381 ? 51.927 23.255 -94.629 1.00 67.12 381 ARG A CA 1
ATOM 3056 C C . ARG A 1 381 ? 51.924 22.625 -93.241 1.00 67.12 381 ARG A C 1
ATOM 3058 O O . ARG A 1 381 ? 50.847 22.445 -92.672 1.00 67.12 381 ARG A O 1
ATOM 3065 N N . LEU A 1 382 ? 53.100 22.316 -92.704 1.00 68.25 382 LEU A N 1
ATOM 3066 C CA . LEU A 1 382 ? 53.242 21.737 -91.373 1.00 68.25 382 LEU A CA 1
ATOM 3067 C C . LEU A 1 382 ? 52.891 22.768 -90.288 1.00 68.25 382 LEU A C 1
ATOM 3069 O O . LEU A 1 382 ? 52.095 22.474 -89.398 1.00 68.25 382 LEU A O 1
ATOM 3073 N N . GLU A 1 383 ? 53.376 24.006 -90.425 1.00 65.56 383 GLU A N 1
ATOM 3074 C CA . GLU A 1 383 ? 53.050 25.111 -89.508 1.00 65.56 383 GLU A CA 1
ATOM 3075 C C . GLU A 1 383 ? 51.540 25.405 -89.455 1.00 65.56 383 GLU A C 1
ATOM 3077 O O . GLU A 1 383 ? 50.965 25.577 -88.377 1.00 65.56 383 GLU A O 1
ATOM 3082 N N . ALA A 1 384 ? 50.856 25.377 -90.605 1.00 70.12 384 ALA A N 1
ATOM 3083 C CA . ALA A 1 384 ? 49.407 25.573 -90.668 1.00 70.12 384 ALA A CA 1
ATOM 3084 C C . ALA A 1 384 ? 48.607 24.438 -89.996 1.00 70.12 384 ALA A C 1
ATOM 3086 O O . ALA A 1 384 ? 47.516 24.672 -89.465 1.00 70.12 384 ALA A O 1
ATOM 3087 N N . MET A 1 385 ? 49.130 23.208 -90.000 1.00 68.19 385 MET A N 1
ATOM 3088 C CA . MET A 1 385 ? 48.510 22.068 -89.319 1.00 68.19 385 MET A CA 1
ATOM 3089 C C . MET A 1 385 ? 48.667 22.181 -87.795 1.00 68.19 385 MET A C 1
ATOM 3091 O O . MET A 1 385 ? 47.682 22.013 -87.074 1.00 68.19 385 MET A O 1
ATOM 3095 N N . VAL A 1 386 ? 49.856 22.572 -87.324 1.00 70.75 386 VAL A N 1
ATOM 3096 C CA . VAL A 1 386 ? 50.167 22.769 -85.896 1.00 70.75 386 VAL A CA 1
ATOM 3097 C C . VAL A 1 386 ? 49.307 23.877 -85.279 1.00 70.75 386 VAL A C 1
ATOM 3099 O O . VAL A 1 386 ? 48.732 23.689 -84.206 1.00 70.75 386 VAL A O 1
ATOM 3102 N N . LEU A 1 387 ? 49.120 25.003 -85.976 1.00 73.62 387 LEU A N 1
ATOM 3103 C CA . LEU A 1 387 ? 48.263 26.098 -85.495 1.00 73.62 387 LEU A CA 1
ATOM 3104 C C . LEU A 1 387 ? 46.785 25.691 -85.378 1.00 73.62 387 LEU A C 1
ATOM 3106 O O . LEU A 1 387 ? 46.078 26.131 -84.470 1.00 73.62 387 LEU A O 1
ATOM 3110 N N . ARG A 1 388 ? 46.304 24.816 -86.269 1.00 75.31 388 ARG A N 1
ATOM 3111 C CA . ARG A 1 388 ? 44.920 24.321 -86.238 1.00 75.31 388 ARG A CA 1
ATOM 3112 C C . ARG A 1 388 ? 44.685 23.323 -85.105 1.00 75.31 388 ARG A C 1
ATOM 3114 O O . ARG A 1 388 ? 43.568 23.232 -84.596 1.00 75.31 388 ARG A O 1
ATOM 3121 N N . GLU A 1 389 ? 45.709 22.568 -84.729 1.00 74.31 389 GLU A N 1
ATOM 3122 C CA . GLU A 1 389 ? 45.659 21.622 -83.616 1.00 74.31 389 GLU A CA 1
ATOM 3123 C C . GLU A 1 389 ? 45.761 22.333 -82.258 1.00 74.31 389 GLU A C 1
ATOM 3125 O O . GLU A 1 389 ? 44.986 22.018 -81.354 1.00 74.31 389 GLU A O 1
ATOM 3130 N N . ALA A 1 390 ? 46.595 23.375 -82.155 1.00 71.00 390 ALA A N 1
ATOM 3131 C CA . ALA A 1 390 ? 46.646 24.258 -80.988 1.00 71.00 390 ALA A CA 1
ATOM 3132 C C . ALA A 1 390 ? 45.286 24.930 -80.719 1.00 71.00 390 ALA A C 1
ATOM 3134 O O . ALA A 1 390 ? 44.742 24.797 -79.626 1.00 71.00 390 ALA A O 1
ATOM 3135 N N . ALA A 1 391 ? 44.656 25.514 -81.746 1.00 75.06 391 ALA A N 1
ATOM 3136 C CA . ALA A 1 391 ? 43.340 26.147 -81.609 1.00 75.06 391 ALA A CA 1
ATOM 3137 C C . ALA A 1 391 ? 42.223 25.166 -81.193 1.00 75.06 391 ALA A C 1
ATOM 3139 O O . ALA A 1 391 ? 41.290 25.537 -80.482 1.00 75.06 391 ALA A O 1
ATOM 3140 N N . LYS A 1 392 ? 42.299 23.895 -81.617 1.00 78.56 392 LYS A N 1
ATOM 3141 C CA . LYS A 1 392 ? 41.353 22.853 -81.175 1.00 78.56 392 LYS A CA 1
ATOM 3142 C C . LYS A 1 392 ? 41.561 22.463 -79.714 1.00 78.56 392 LYS A C 1
ATOM 3144 O O . LYS A 1 392 ? 40.584 22.148 -79.037 1.00 78.56 392 LYS A O 1
ATOM 3149 N N . LYS A 1 393 ? 42.810 22.456 -79.246 1.00 81.69 393 LYS A N 1
ATOM 3150 C CA . LYS A 1 393 ? 43.145 22.151 -77.856 1.00 81.69 393 LYS A CA 1
ATOM 3151 C C . LYS A 1 393 ? 42.680 23.268 -76.922 1.00 81.69 393 LYS A C 1
ATOM 3153 O O . LYS A 1 393 ? 41.993 22.968 -75.951 1.00 81.69 393 LYS A O 1
ATOM 3158 N N . ASP A 1 394 ? 42.926 24.524 -77.290 1.00 73.50 394 ASP A N 1
ATOM 3159 C CA . ASP A 1 394 ? 42.483 25.687 -76.512 1.00 73.50 394 ASP A CA 1
ATOM 3160 C C . ASP A 1 394 ? 40.950 25.722 -76.376 1.00 73.50 394 ASP A C 1
ATOM 3162 O O . ASP A 1 394 ? 40.425 25.863 -75.273 1.00 73.50 394 ASP A O 1
ATOM 3166 N N . ALA A 1 395 ? 40.208 25.454 -77.459 1.00 78.31 395 ALA A N 1
ATOM 3167 C CA . ALA A 1 395 ? 38.745 25.360 -77.409 1.00 78.31 395 ALA A CA 1
ATOM 3168 C C . ALA A 1 395 ? 38.234 24.192 -76.534 1.00 78.31 395 ALA A C 1
ATOM 3170 O O . ALA A 1 395 ? 37.189 24.295 -75.885 1.00 78.31 395 ALA A O 1
ATOM 3171 N N . ALA A 1 396 ? 38.953 23.065 -76.502 1.00 80.06 396 ALA A N 1
ATOM 3172 C CA . ALA A 1 396 ? 38.601 21.924 -75.659 1.00 80.06 396 ALA A CA 1
ATOM 3173 C C . ALA A 1 396 ? 38.879 22.189 -74.167 1.00 80.06 396 ALA A C 1
ATOM 3175 O O . ALA A 1 396 ? 38.111 21.730 -73.310 1.00 80.06 396 ALA A O 1
ATOM 3176 N N . ASP A 1 397 ? 39.945 22.931 -73.863 1.00 76.56 397 ASP A N 1
ATOM 3177 C CA . ASP A 1 397 ? 40.309 23.331 -72.505 1.00 76.56 397 ASP A CA 1
ATOM 3178 C C . ASP A 1 397 ? 39.351 24.413 -71.968 1.00 76.56 397 ASP A C 1
ATOM 3180 O O . ASP A 1 397 ? 38.864 24.287 -70.840 1.00 76.56 397 ASP A O 1
ATOM 3184 N N . GLU A 1 398 ? 38.939 25.382 -72.794 1.00 78.12 398 GLU A N 1
ATOM 3185 C CA . GLU A 1 398 ? 37.908 26.369 -72.434 1.00 78.12 398 GLU A CA 1
ATOM 3186 C C . GLU A 1 398 ? 36.551 25.719 -72.101 1.00 78.12 398 GLU A C 1
ATOM 3188 O O . GLU A 1 398 ? 35.922 26.057 -71.091 1.00 78.12 398 GLU A O 1
ATOM 3193 N N . GLU A 1 399 ? 36.095 24.736 -72.888 1.00 81.50 399 GLU A N 1
ATOM 3194 C CA . GLU A 1 399 ? 34.834 24.032 -72.608 1.00 81.50 399 GLU A CA 1
ATOM 3195 C C . GLU A 1 399 ? 34.930 23.164 -71.339 1.00 81.50 399 GLU A C 1
ATOM 3197 O O . GLU A 1 399 ? 33.942 22.990 -70.612 1.00 81.50 399 GLU A O 1
ATOM 3202 N N . ARG A 1 400 ? 36.119 22.625 -71.028 1.00 82.69 400 ARG A N 1
ATOM 3203 C CA . ARG A 1 400 ? 36.366 21.913 -69.765 1.00 82.69 400 ARG A CA 1
ATOM 3204 C C . ARG A 1 400 ? 36.284 22.872 -68.580 1.00 82.69 400 ARG A C 1
ATOM 3206 O O . ARG A 1 400 ? 35.522 22.600 -67.654 1.00 82.69 400 ARG A O 1
ATOM 3213 N N . GLU A 1 401 ? 36.953 24.023 -68.648 1.00 83.50 401 GLU A N 1
ATOM 3214 C CA . GLU A 1 401 ? 36.862 25.046 -67.601 1.00 83.50 401 GLU A CA 1
ATOM 3215 C C . GLU A 1 401 ? 35.426 25.523 -67.376 1.00 83.50 401 GLU A C 1
ATOM 3217 O O . GLU A 1 401 ? 35.007 25.761 -66.239 1.00 83.50 401 GLU A O 1
ATOM 3222 N N . ARG A 1 402 ? 34.644 25.667 -68.451 1.00 83.75 402 ARG A N 1
ATOM 3223 C CA . ARG A 1 402 ? 33.249 26.104 -68.360 1.00 83.75 402 ARG A CA 1
ATOM 3224 C C . ARG A 1 402 ? 32.374 25.063 -67.658 1.00 83.75 402 ARG A C 1
ATOM 3226 O O . ARG A 1 402 ? 31.538 25.434 -66.827 1.00 83.75 402 ARG A O 1
ATOM 3233 N N . ARG A 1 403 ? 32.582 23.771 -67.945 1.00 82.44 403 ARG A N 1
ATOM 3234 C CA . ARG A 1 403 ? 31.910 22.658 -67.251 1.00 82.44 403 ARG A CA 1
ATOM 3235 C C . ARG A 1 403 ? 32.324 22.567 -65.788 1.00 82.44 403 ARG A C 1
ATOM 3237 O O . ARG A 1 403 ? 31.446 22.459 -64.933 1.00 82.44 403 ARG A O 1
ATOM 3244 N N . ASP A 1 404 ? 33.610 22.703 -65.488 1.00 80.88 404 ASP A N 1
ATOM 3245 C CA . ASP A 1 404 ? 34.120 22.638 -64.117 1.00 80.88 404 ASP A CA 1
ATOM 3246 C C . ASP A 1 404 ? 33.615 23.823 -63.277 1.00 80.88 404 ASP A C 1
ATOM 3248 O O . ASP A 1 404 ? 33.132 23.636 -62.157 1.00 80.88 404 ASP A O 1
ATOM 3252 N N . LYS A 1 405 ? 33.587 25.041 -63.840 1.00 83.62 405 LYS A N 1
ATOM 3253 C CA . LYS A 1 405 ? 32.984 26.224 -63.192 1.00 83.62 405 LYS A CA 1
ATOM 3254 C C . LYS A 1 405 ? 31.476 26.057 -62.969 1.00 83.62 405 LYS A C 1
ATOM 3256 O O . LYS A 1 405 ? 30.961 26.494 -61.937 1.00 83.62 405 LYS A O 1
ATOM 3261 N N . ALA A 1 406 ? 30.751 25.433 -63.900 1.00 85.88 406 ALA A N 1
ATOM 3262 C CA . ALA A 1 406 ? 29.326 25.143 -63.730 1.00 85.88 406 ALA A CA 1
ATOM 3263 C C . ALA A 1 406 ? 29.080 24.084 -62.639 1.00 85.88 406 ALA A C 1
ATOM 3265 O O . ALA A 1 406 ? 28.199 24.272 -61.796 1.00 85.88 406 ALA A O 1
ATOM 3266 N N . ALA A 1 407 ? 29.894 23.026 -62.597 1.00 87.19 407 ALA A N 1
ATOM 3267 C CA . ALA A 1 407 ? 29.840 21.996 -61.562 1.00 87.19 407 ALA A CA 1
ATOM 3268 C C . ALA A 1 407 ? 30.162 22.565 -60.172 1.00 87.19 407 ALA A C 1
ATOM 3270 O O . ALA A 1 407 ? 29.474 22.251 -59.200 1.00 87.19 407 ALA A O 1
ATOM 3271 N N . LEU A 1 408 ? 31.144 23.469 -60.076 1.00 84.12 408 LEU A N 1
ATOM 3272 C CA . LEU A 1 40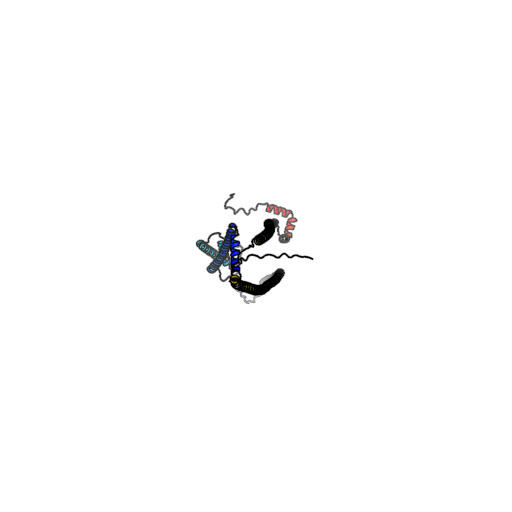8 ? 31.485 24.155 -58.830 1.00 84.12 408 LEU A CA 1
ATOM 3273 C C . LEU A 1 408 ? 30.307 24.996 -58.307 1.00 84.12 408 LEU A C 1
ATOM 3275 O O . LEU A 1 408 ? 29.961 24.912 -57.129 1.00 84.12 408 LEU A O 1
ATOM 3279 N N . LYS A 1 409 ? 29.643 25.760 -59.187 1.00 89.44 409 LYS A N 1
ATOM 3280 C CA . LYS A 1 409 ? 28.447 26.550 -58.835 1.00 89.44 409 LYS A CA 1
ATOM 3281 C C . LYS A 1 409 ? 27.276 25.666 -58.403 1.00 89.44 409 LYS A C 1
ATOM 3283 O O . LYS A 1 409 ? 26.590 25.999 -57.438 1.00 89.44 409 LYS A O 1
ATOM 3288 N N . TYR A 1 410 ? 27.057 24.545 -59.089 1.00 88.56 410 TYR A N 1
ATOM 3289 C CA . TYR A 1 410 ? 26.016 23.583 -58.731 1.00 88.56 410 TYR A CA 1
ATOM 3290 C C . TYR A 1 410 ? 26.272 22.957 -57.352 1.00 88.56 410 TYR A C 1
ATOM 3292 O O . TYR A 1 410 ? 25.385 22.972 -56.500 1.00 88.56 410 TYR A O 1
ATOM 3300 N N . ASN A 1 411 ? 27.501 22.504 -57.086 1.00 83.19 411 ASN A N 1
ATOM 3301 C CA . ASN A 1 411 ? 27.889 21.955 -55.784 1.00 83.19 411 ASN A CA 1
ATOM 3302 C C . ASN A 1 411 ? 27.780 22.993 -54.657 1.00 83.19 411 ASN A C 1
ATOM 3304 O O . ASN A 1 411 ? 27.285 22.672 -53.578 1.00 83.19 411 ASN A O 1
ATOM 3308 N N . ALA A 1 412 ? 28.178 24.246 -54.902 1.00 87.75 412 ALA A N 1
ATOM 3309 C CA . ALA A 1 412 ? 28.025 25.328 -53.930 1.00 87.75 412 ALA A CA 1
ATOM 3310 C C . ALA A 1 412 ? 26.547 25.599 -53.595 1.00 87.75 412 ALA A C 1
ATOM 3312 O O . ALA A 1 412 ? 26.197 25.769 -52.426 1.00 87.75 412 ALA A O 1
ATOM 3313 N N . LYS A 1 413 ? 25.663 25.584 -54.603 1.00 91.75 413 LYS A N 1
ATOM 3314 C CA . LYS A 1 413 ? 24.216 25.738 -54.405 1.00 91.75 413 LYS A CA 1
ATOM 3315 C C . LYS A 1 413 ? 23.625 24.568 -53.614 1.00 91.75 413 LYS A C 1
ATOM 3317 O O . LYS A 1 413 ? 22.875 24.801 -52.671 1.00 91.75 413 LYS A O 1
ATOM 3322 N N . LEU A 1 414 ? 24.017 23.336 -53.942 1.00 89.75 414 LEU A N 1
ATOM 3323 C CA . LEU A 1 414 ? 23.573 22.138 -53.231 1.00 89.75 414 LEU A CA 1
ATOM 3324 C C . LEU A 1 414 ? 23.989 22.175 -51.752 1.00 89.75 414 LEU A C 1
ATOM 3326 O O . LEU A 1 414 ? 23.169 21.912 -50.880 1.00 89.75 414 LEU A O 1
ATOM 3330 N N . MET A 1 415 ? 25.230 22.576 -51.457 1.00 84.69 415 MET A N 1
ATOM 3331 C CA . MET A 1 415 ? 25.710 22.747 -50.078 1.00 84.69 415 MET A CA 1
ATOM 3332 C C . MET A 1 415 ? 24.958 23.849 -49.318 1.00 84.69 415 MET A C 1
ATOM 3334 O O . MET A 1 415 ? 24.689 23.718 -48.124 1.00 84.69 415 MET A O 1
ATOM 3338 N N . ALA A 1 416 ? 24.594 24.945 -49.988 1.00 89.81 416 ALA A N 1
ATOM 3339 C CA . ALA A 1 416 ? 23.791 25.999 -49.372 1.00 89.81 416 ALA A CA 1
ATOM 3340 C C . ALA A 1 416 ? 22.367 25.513 -49.041 1.00 89.81 416 ALA A C 1
ATOM 3342 O O . ALA A 1 416 ? 21.853 25.801 -47.959 1.00 89.81 416 ALA A O 1
ATOM 3343 N N . GLU A 1 417 ? 21.746 24.742 -49.936 1.00 91.56 417 GLU A N 1
ATOM 3344 C CA . GLU A 1 417 ? 20.417 24.156 -49.728 1.00 91.56 417 GLU A CA 1
ATOM 3345 C C . GLU A 1 417 ? 20.414 23.104 -48.609 1.00 91.56 417 GLU A C 1
ATOM 3347 O O . GLU A 1 417 ? 19.528 23.128 -47.749 1.00 91.56 417 GLU A O 1
ATOM 3352 N N . THR A 1 418 ? 21.427 22.232 -48.542 1.00 87.50 418 THR A N 1
ATOM 3353 C CA . THR A 1 418 ? 21.546 21.240 -47.460 1.00 87.50 418 THR A CA 1
ATOM 3354 C C . THR A 1 418 ? 21.787 21.904 -46.106 1.00 87.50 418 THR A C 1
ATOM 3356 O O . THR A 1 418 ? 21.118 21.554 -45.131 1.00 87.50 418 THR A O 1
ATOM 3359 N N . ASN A 1 419 ? 22.654 22.921 -46.036 1.00 88.44 419 ASN A N 1
ATOM 3360 C CA . ASN A 1 419 ? 22.877 23.696 -44.812 1.00 88.44 419 ASN A CA 1
ATOM 3361 C C . ASN A 1 419 ? 21.607 24.426 -44.357 1.00 88.44 419 ASN A C 1
ATOM 3363 O O . ASN A 1 419 ? 21.287 24.422 -43.165 1.00 88.44 419 ASN A O 1
ATOM 3367 N N . LYS A 1 420 ? 20.845 25.002 -45.295 1.00 92.75 420 LYS A N 1
ATOM 3368 C CA . LYS A 1 420 ? 19.552 25.632 -45.003 1.00 92.75 420 LYS A CA 1
ATOM 3369 C C . LYS A 1 420 ? 18.551 24.618 -44.440 1.00 92.75 420 LYS A C 1
ATOM 3371 O O . LYS A 1 420 ? 17.971 24.869 -43.385 1.00 92.75 420 LYS A O 1
ATOM 3376 N N . SER A 1 421 ? 18.406 23.451 -45.072 1.00 91.06 421 SER A N 1
ATOM 3377 C CA . SER A 1 421 ? 17.524 22.378 -44.587 1.00 91.06 421 SER A CA 1
ATOM 3378 C C . SER A 1 421 ? 17.921 21.886 -43.190 1.00 91.06 421 SER A C 1
ATOM 3380 O O . SER A 1 421 ? 17.058 21.606 -42.356 1.00 91.06 421 SER A O 1
ATOM 3382 N N . LEU A 1 422 ? 19.222 21.790 -42.908 1.00 87.44 422 LEU A N 1
ATOM 3383 C CA . LEU A 1 422 ? 19.735 21.355 -41.609 1.00 87.44 422 LEU A CA 1
ATOM 3384 C C . LEU A 1 422 ? 19.443 22.395 -40.518 1.00 87.44 422 LEU A C 1
ATOM 3386 O O . LEU A 1 422 ? 19.010 22.033 -39.422 1.00 87.44 422 LEU A O 1
ATOM 3390 N N . MET A 1 423 ? 19.603 23.685 -40.825 1.00 91.12 423 MET A N 1
ATOM 3391 C CA . MET A 1 423 ? 19.236 24.778 -39.919 1.00 91.12 423 MET A CA 1
ATOM 3392 C C . MET A 1 423 ? 17.733 24.807 -39.636 1.00 91.12 423 MET A C 1
ATOM 3394 O O . MET A 1 423 ? 17.337 24.869 -38.474 1.00 91.12 423 MET A O 1
ATOM 3398 N N . GLU A 1 424 ? 16.888 24.681 -40.659 1.00 91.81 424 GLU A N 1
ATOM 3399 C CA . GLU A 1 424 ? 15.433 24.618 -40.479 1.00 91.81 424 GLU A CA 1
ATOM 3400 C C . GLU A 1 424 ? 14.999 23.401 -39.653 1.00 91.81 424 GLU A C 1
ATOM 3402 O O . GLU A 1 424 ? 14.092 23.510 -38.826 1.00 91.81 424 GLU A O 1
ATOM 3407 N N . SER A 1 425 ? 15.649 22.248 -39.838 1.00 89.25 425 SER A N 1
ATOM 3408 C CA . SER A 1 425 ? 15.394 21.053 -39.028 1.00 89.25 425 SER A CA 1
ATOM 3409 C C . SER A 1 425 ? 15.811 21.252 -37.571 1.00 89.25 425 SER A C 1
ATOM 3411 O O . SER A 1 425 ? 15.081 20.839 -36.672 1.00 89.25 425 SER A O 1
ATOM 3413 N N . LYS A 1 426 ? 16.957 21.900 -37.316 1.00 90.44 426 LYS A N 1
ATOM 3414 C CA . LYS A 1 426 ? 17.409 22.236 -35.955 1.00 90.44 426 LYS A CA 1
ATOM 3415 C C . LYS A 1 426 ? 16.460 23.210 -35.270 1.00 90.44 426 LYS A C 1
ATOM 3417 O O . LYS A 1 426 ? 16.110 22.993 -34.115 1.00 90.44 426 LYS A O 1
ATOM 3422 N N . VAL A 1 427 ? 16.010 24.243 -35.983 1.00 92.75 427 VAL A N 1
ATOM 3423 C CA . VAL A 1 427 ? 15.023 25.200 -35.464 1.00 92.75 427 VAL A CA 1
ATOM 3424 C C . VAL A 1 427 ? 13.714 24.481 -35.143 1.00 92.75 427 VAL A C 1
ATOM 3426 O O . VAL A 1 427 ? 13.217 24.617 -34.029 1.00 92.75 427 VAL A O 1
ATOM 3429 N N . ARG A 1 428 ? 13.195 23.644 -36.052 1.00 92.25 428 ARG A N 1
ATOM 3430 C CA . ARG A 1 428 ? 11.981 22.847 -35.804 1.00 92.25 428 ARG A CA 1
ATOM 3431 C C . ARG A 1 428 ? 12.126 21.935 -34.585 1.00 92.25 428 ARG A C 1
ATOM 3433 O O . ARG A 1 428 ? 11.263 21.968 -33.711 1.00 92.25 428 ARG A O 1
ATOM 3440 N N . ALA A 1 429 ? 13.222 21.185 -34.484 1.00 87.81 429 ALA A N 1
ATOM 3441 C CA . ALA A 1 429 ? 13.490 20.322 -33.334 1.00 87.81 429 ALA A CA 1
ATOM 3442 C C . ALA A 1 429 ? 13.587 21.119 -32.022 1.00 87.81 429 ALA A C 1
ATOM 3444 O O . ALA A 1 429 ? 12.969 20.735 -31.033 1.00 87.81 429 ALA A O 1
ATOM 3445 N N . GLY A 1 430 ? 14.280 22.263 -32.029 1.00 88.69 430 GLY A N 1
ATOM 3446 C CA . GLY A 1 430 ? 14.380 23.149 -30.869 1.00 88.69 430 GLY A CA 1
ATOM 3447 C C . GLY A 1 430 ? 13.024 23.712 -30.439 1.00 88.69 430 GLY A C 1
ATOM 3448 O O . GLY A 1 430 ? 12.687 23.670 -29.260 1.00 88.69 430 GLY A O 1
ATOM 3449 N N . THR A 1 431 ? 12.195 24.163 -31.387 1.00 91.06 431 THR A N 1
ATOM 3450 C CA . THR A 1 431 ? 10.836 24.644 -31.079 1.00 91.06 431 THR A CA 1
ATOM 3451 C C . THR A 1 431 ? 9.921 23.535 -30.557 1.00 91.06 431 THR A C 1
ATOM 3453 O O . THR A 1 431 ? 9.122 23.780 -29.657 1.00 91.06 431 THR A O 1
ATOM 3456 N N . ALA A 1 432 ? 10.054 22.306 -31.069 1.00 89.75 432 ALA A N 1
ATOM 3457 C CA . ALA A 1 432 ? 9.297 21.154 -30.586 1.00 89.75 432 ALA A CA 1
ATOM 3458 C C . ALA A 1 432 ? 9.705 20.774 -29.154 1.00 89.75 432 ALA A C 1
ATOM 3460 O O . ALA A 1 432 ? 8.834 20.598 -28.306 1.00 89.75 432 ALA A O 1
ATOM 3461 N N . GLN A 1 433 ? 11.010 20.741 -28.862 1.00 85.25 433 GLN A N 1
ATOM 3462 C CA . GLN A 1 433 ? 11.527 20.506 -27.510 1.00 85.25 433 GLN A CA 1
ATOM 3463 C C . GLN A 1 433 ? 11.056 21.584 -26.531 1.00 85.25 433 GLN A C 1
ATOM 3465 O O . GLN A 1 433 ? 10.523 21.254 -25.478 1.00 85.25 433 GLN A O 1
ATOM 3470 N N . GLN A 1 434 ? 11.142 22.864 -26.902 1.00 89.56 434 GLN A N 1
ATOM 3471 C CA . GLN A 1 434 ? 10.628 23.958 -26.071 1.00 89.56 434 GLN A CA 1
ATOM 3472 C C . GLN A 1 434 ? 9.116 23.847 -25.828 1.00 89.56 434 GLN A C 1
ATOM 3474 O O . GLN A 1 434 ? 8.645 24.118 -24.724 1.00 89.56 434 GLN A O 1
ATOM 3479 N N . ALA A 1 435 ? 8.339 23.430 -26.833 1.00 92.12 435 ALA A N 1
ATOM 3480 C CA . ALA A 1 435 ? 6.906 23.206 -26.675 1.00 92.12 435 ALA A CA 1
ATOM 3481 C C . ALA A 1 435 ? 6.604 22.031 -25.728 1.00 92.12 435 ALA A C 1
ATOM 3483 O O . ALA A 1 435 ? 5.658 22.106 -24.942 1.00 92.12 435 ALA A O 1
ATOM 3484 N N . GLU A 1 436 ? 7.396 20.958 -25.770 1.00 87.62 436 GLU A N 1
ATOM 3485 C CA . GLU A 1 436 ? 7.291 19.844 -24.824 1.00 87.62 436 GLU A CA 1
ATOM 3486 C C . GLU A 1 436 ? 7.698 20.257 -23.408 1.00 87.62 436 GLU A C 1
ATOM 3488 O O . GLU A 1 436 ? 6.949 20.002 -22.467 1.00 87.62 436 GLU A O 1
ATOM 3493 N N . GLU A 1 437 ? 8.814 20.966 -23.244 1.00 87.88 437 GLU A N 1
ATOM 3494 C CA . GLU A 1 437 ? 9.255 21.511 -21.956 1.00 87.88 437 GLU A CA 1
ATOM 3495 C C . GLU A 1 437 ? 8.207 22.450 -21.349 1.00 87.88 437 GLU A C 1
ATOM 3497 O O . GLU A 1 437 ? 7.897 22.345 -20.162 1.00 87.88 437 GLU A O 1
ATOM 3502 N N . MET A 1 438 ? 7.591 23.314 -22.162 1.00 92.06 438 MET A N 1
ATOM 3503 C CA . MET A 1 438 ? 6.475 24.168 -21.745 1.00 92.06 438 MET A CA 1
ATOM 3504 C C . MET A 1 438 ? 5.264 23.349 -21.288 1.00 92.06 438 MET A C 1
ATOM 3506 O O . MET A 1 438 ? 4.683 23.657 -20.245 1.00 92.06 438 MET A O 1
ATOM 3510 N N . LYS A 1 439 ? 4.900 22.280 -22.013 1.00 91.00 439 LYS A N 1
ATOM 3511 C CA . LYS A 1 439 ? 3.819 21.366 -21.604 1.00 91.00 439 LYS A CA 1
ATOM 3512 C C . LYS A 1 439 ? 4.137 20.689 -20.274 1.00 91.00 439 LYS A C 1
ATOM 3514 O O . LYS A 1 439 ? 3.281 20.676 -19.391 1.00 91.00 439 LYS A O 1
ATOM 3519 N N . TYR A 1 440 ? 5.354 20.177 -20.098 1.00 89.31 440 TYR A N 1
ATOM 3520 C CA . TYR A 1 440 ? 5.780 19.571 -18.837 1.00 89.31 440 TYR A CA 1
ATOM 3521 C C . TYR A 1 440 ? 5.766 20.591 -17.696 1.00 89.31 440 TYR A C 1
ATOM 3523 O O . TYR A 1 440 ? 5.176 20.332 -16.649 1.00 89.31 440 TYR A O 1
ATOM 3531 N N . ALA A 1 441 ? 6.333 21.781 -17.898 1.00 89.25 441 ALA A N 1
ATOM 3532 C CA . ALA A 1 441 ? 6.328 22.845 -16.899 1.00 89.25 441 ALA A CA 1
ATOM 3533 C C . ALA A 1 441 ? 4.900 23.242 -16.492 1.00 89.25 441 ALA A C 1
ATOM 3535 O O . ALA A 1 441 ? 4.624 23.428 -15.304 1.00 89.25 441 ALA A O 1
ATOM 3536 N N . GLN A 1 442 ? 3.975 23.325 -17.452 1.00 91.88 442 GLN A N 1
ATOM 3537 C CA . GLN A 1 442 ? 2.569 23.607 -17.179 1.00 91.88 442 GLN A CA 1
ATOM 3538 C C . GLN A 1 442 ? 1.905 22.474 -16.388 1.00 91.88 442 GLN A C 1
ATOM 3540 O O . GLN A 1 442 ? 1.241 22.761 -15.396 1.00 91.88 442 GLN A O 1
ATOM 3545 N N . GLN A 1 443 ? 2.143 21.209 -16.750 1.00 89.50 443 GLN A N 1
ATOM 3546 C CA . GLN A 1 443 ? 1.638 20.047 -16.006 1.00 89.50 443 GLN A CA 1
ATOM 3547 C C . GLN A 1 443 ? 2.141 20.016 -14.559 1.00 89.50 443 GLN A C 1
ATOM 3549 O O . GLN A 1 443 ? 1.376 19.718 -13.644 1.00 89.50 443 GLN A O 1
ATOM 3554 N N . PHE A 1 444 ? 3.411 20.355 -14.323 1.00 88.62 444 PHE A N 1
ATOM 3555 C CA . PHE A 1 444 ? 3.956 20.434 -12.967 1.00 88.62 444 PHE A CA 1
ATOM 3556 C C . PHE A 1 444 ? 3.356 21.589 -12.163 1.00 88.62 444 PHE A C 1
ATOM 3558 O O . PHE A 1 444 ? 3.105 21.426 -10.968 1.00 88.62 444 PHE A O 1
ATOM 3565 N N . ARG A 1 445 ? 3.079 22.736 -12.800 1.00 90.31 445 ARG A N 1
ATOM 3566 C CA . ARG A 1 445 ? 2.360 23.840 -12.147 1.00 90.31 445 ARG A CA 1
ATOM 3567 C C . ARG A 1 445 ? 0.942 23.427 -11.769 1.00 90.31 445 ARG A C 1
ATOM 3569 O O . ARG A 1 445 ? 0.587 23.556 -10.602 1.00 90.31 445 ARG A O 1
ATOM 3576 N N . THR A 1 446 ? 0.172 22.865 -12.701 1.00 93.38 446 THR A N 1
ATOM 3577 C CA . THR A 1 446 ? -1.207 22.429 -12.430 1.00 93.38 446 THR A CA 1
ATOM 3578 C C . THR A 1 446 ? -1.252 21.330 -11.373 1.00 93.38 446 THR A C 1
ATOM 3580 O O . THR A 1 446 ? -2.009 21.443 -10.418 1.00 93.38 446 THR A O 1
ATOM 3583 N N . ALA A 1 447 ? -0.377 20.321 -11.457 1.00 89.56 447 ALA A N 1
ATOM 3584 C CA . ALA A 1 447 ? -0.296 19.266 -10.446 1.00 89.56 447 ALA A CA 1
ATOM 3585 C C . ALA A 1 447 ? 0.102 19.814 -9.062 1.00 89.56 447 ALA A C 1
ATOM 3587 O O . ALA A 1 447 ? -0.397 19.346 -8.037 1.00 89.56 447 ALA A O 1
ATOM 3588 N N . GLY A 1 448 ? 0.981 20.821 -9.018 1.00 88.31 448 GLY A N 1
ATOM 3589 C CA . GLY A 1 448 ? 1.340 21.526 -7.790 1.00 88.31 448 GLY A CA 1
ATOM 3590 C C . GLY A 1 448 ? 0.164 22.300 -7.187 1.00 88.31 448 GLY A C 1
ATOM 3591 O O . GLY A 1 448 ? -0.076 22.208 -5.981 1.00 88.31 448 GLY A O 1
ATOM 3592 N N . GLU A 1 449 ? -0.591 23.025 -8.012 1.00 91.81 449 GLU A N 1
ATOM 3593 C CA . GLU A 1 449 ? -1.800 23.748 -7.599 1.00 91.81 449 GLU A CA 1
ATOM 3594 C C . GLU A 1 449 ? -2.901 22.796 -7.117 1.00 91.81 449 GLU A C 1
ATOM 3596 O O . GLU A 1 449 ? -3.499 23.034 -6.066 1.00 91.81 449 GLU A O 1
ATOM 3601 N N . ASP A 1 450 ? -3.133 21.692 -7.826 1.00 88.81 450 ASP A N 1
ATOM 3602 C CA . ASP A 1 450 ? -4.126 20.682 -7.460 1.00 88.81 450 ASP A CA 1
ATOM 3603 C C . ASP A 1 450 ? -3.769 20.002 -6.139 1.00 88.81 450 ASP A C 1
ATOM 3605 O O . ASP A 1 450 ? -4.618 19.888 -5.253 1.00 88.81 450 ASP A O 1
ATOM 3609 N N . TYR A 1 451 ? -2.495 19.656 -5.933 1.00 91.06 451 TYR A N 1
ATOM 3610 C CA . TYR A 1 451 ? -2.029 19.131 -4.651 1.00 91.06 451 TYR A CA 1
ATOM 3611 C C . TYR A 1 451 ? -2.267 20.125 -3.503 1.00 91.06 451 TYR A C 1
ATOM 3613 O O . TYR A 1 451 ? -2.723 19.744 -2.421 1.00 91.06 451 TYR A O 1
ATOM 3621 N N . GLN A 1 452 ? -2.002 21.417 -3.722 1.00 89.12 452 GLN A N 1
ATOM 3622 C CA . GLN A 1 452 ? -2.283 22.447 -2.719 1.00 89.12 452 GLN A CA 1
ATOM 3623 C C . GLN A 1 452 ? -3.785 22.582 -2.443 1.00 89.12 452 GLN A C 1
ATOM 3625 O O . GLN A 1 452 ? -4.181 22.647 -1.275 1.00 89.12 452 GLN A O 1
ATOM 3630 N N . ARG A 1 453 ? -4.630 22.578 -3.482 1.00 93.19 453 ARG A N 1
ATOM 3631 C CA . ARG A 1 453 ? -6.095 22.610 -3.348 1.00 93.19 453 ARG A CA 1
ATOM 3632 C C . ARG A 1 453 ? -6.609 21.402 -2.571 1.00 93.19 453 ARG A C 1
ATOM 3634 O O . ARG A 1 453 ? -7.406 21.572 -1.648 1.00 93.19 453 ARG A O 1
ATOM 3641 N N . GLU A 1 454 ? -6.125 20.202 -2.876 1.00 89.44 454 GLU A N 1
ATOM 3642 C CA . GLU A 1 454 ? -6.463 18.986 -2.134 1.00 89.44 454 GLU A CA 1
ATOM 3643 C C . GLU A 1 454 ? -6.053 19.079 -0.664 1.00 89.44 454 GLU A C 1
ATOM 3645 O O . GLU A 1 454 ? -6.835 18.727 0.221 1.00 89.44 454 GLU A O 1
ATOM 3650 N N . GLU A 1 455 ? -4.859 19.592 -0.371 1.00 91.06 455 GLU A N 1
ATOM 3651 C CA . GLU A 1 455 ? -4.369 19.714 1.000 1.00 91.06 455 GLU A CA 1
ATOM 3652 C C . GLU A 1 455 ? -5.166 20.761 1.801 1.00 91.06 455 GLU A C 1
ATOM 3654 O O . GLU A 1 455 ? -5.478 20.552 2.981 1.00 91.06 455 GLU A O 1
ATOM 3659 N N . ILE A 1 456 ? -5.568 21.867 1.163 1.00 92.19 456 ILE A N 1
ATOM 3660 C CA . ILE A 1 456 ? -6.496 22.853 1.739 1.00 92.19 456 ILE A CA 1
ATOM 3661 C C . ILE A 1 456 ? -7.860 22.201 1.999 1.00 92.19 456 ILE A C 1
ATOM 3663 O O . ILE A 1 456 ? -8.381 22.301 3.113 1.00 92.19 456 ILE A O 1
ATOM 3667 N N . ASN A 1 457 ? -8.406 21.462 1.033 1.00 92.19 457 ASN A N 1
ATOM 3668 C CA . ASN A 1 457 ? -9.682 20.761 1.173 1.00 92.19 457 ASN A CA 1
ATOM 3669 C C . ASN A 1 457 ? -9.644 19.711 2.289 1.00 92.19 457 ASN A C 1
ATOM 3671 O O . ASN A 1 457 ? -10.579 19.633 3.088 1.00 92.19 457 ASN A O 1
ATOM 3675 N N . ARG A 1 458 ? -8.544 18.964 2.435 1.00 92.75 458 ARG A N 1
ATOM 3676 C CA . ARG A 1 458 ? -8.332 18.028 3.552 1.00 92.75 458 ARG A CA 1
ATOM 3677 C C . ARG A 1 458 ? -8.319 18.745 4.897 1.00 92.75 458 ARG A C 1
ATOM 3679 O O . ARG A 1 458 ? -8.941 18.271 5.850 1.00 92.75 458 ARG A O 1
ATOM 3686 N N . LYS A 1 459 ? -7.653 19.900 4.994 1.00 92.12 459 LYS A N 1
ATOM 3687 C CA . LYS A 1 459 ? -7.657 20.723 6.216 1.00 92.12 459 LYS A CA 1
ATOM 3688 C C . LYS A 1 459 ? -9.058 21.242 6.540 1.00 92.12 459 LYS A C 1
ATOM 3690 O O . LYS A 1 459 ? -9.472 21.153 7.696 1.00 92.12 459 LYS A O 1
ATOM 3695 N N . ILE A 1 460 ? -9.803 21.723 5.542 1.00 93.62 460 ILE A N 1
ATOM 3696 C CA . ILE A 1 460 ? -11.194 22.173 5.703 1.00 93.62 460 ILE A CA 1
ATOM 3697 C C . ILE A 1 460 ? -12.085 21.010 6.150 1.00 93.62 460 ILE A C 1
ATOM 3699 O O . ILE A 1 460 ? -12.824 21.157 7.121 1.00 93.62 460 ILE A O 1
ATOM 3703 N N . ALA A 1 461 ? -11.982 19.842 5.511 1.00 93.19 461 ALA A N 1
ATOM 3704 C CA . ALA A 1 461 ? -12.741 18.647 5.875 1.00 93.19 461 ALA A CA 1
ATOM 3705 C C . ALA A 1 461 ? -12.442 18.204 7.313 1.00 93.19 461 ALA A C 1
ATOM 3707 O O . ALA A 1 461 ? -13.361 17.948 8.088 1.00 93.19 461 ALA A O 1
ATOM 3708 N N . LYS A 1 462 ? -11.165 18.206 7.717 1.00 92.44 462 LYS A N 1
ATOM 3709 C CA . LYS A 1 462 ? -10.758 17.908 9.097 1.00 92.44 462 LYS A CA 1
ATOM 3710 C C . LYS A 1 462 ? -11.319 18.926 10.093 1.00 92.44 462 LYS A C 1
ATOM 3712 O O . LYS A 1 462 ? -11.753 18.537 11.175 1.00 92.44 462 LYS A O 1
ATOM 3717 N N . ARG A 1 463 ? -11.342 20.214 9.734 1.00 93.38 463 ARG A N 1
ATOM 3718 C CA . ARG A 1 463 ? -11.935 21.276 10.562 1.00 93.38 463 ARG A CA 1
ATOM 3719 C C . ARG A 1 463 ? -13.448 21.101 10.698 1.00 93.38 463 ARG A C 1
ATOM 3721 O O . ARG A 1 463 ? -13.944 21.160 11.816 1.00 93.38 463 ARG A O 1
ATOM 3728 N N . LYS A 1 464 ? -14.156 20.811 9.601 1.00 93.94 464 LYS A N 1
ATOM 3729 C CA . LYS A 1 464 ? -15.597 20.508 9.607 1.00 93.94 464 LYS A CA 1
ATOM 3730 C C . LYS A 1 464 ? -15.911 19.272 10.451 1.00 93.94 464 LYS A C 1
ATOM 3732 O O . LYS A 1 464 ? -16.821 19.319 11.267 1.00 93.94 464 LYS A O 1
ATOM 3737 N N . ALA A 1 465 ? -15.127 18.199 10.327 1.00 92.94 465 ALA A N 1
ATOM 3738 C CA . ALA A 1 465 ? -15.286 16.998 11.148 1.00 92.94 465 ALA A CA 1
ATOM 3739 C C . ALA A 1 465 ? -15.062 17.286 12.643 1.00 92.94 465 ALA A C 1
ATOM 3741 O O . ALA A 1 465 ? -15.820 16.816 13.487 1.00 92.94 465 ALA A O 1
ATOM 3742 N N . MET A 1 466 ? -14.061 18.106 12.977 1.00 92.44 466 MET A N 1
ATOM 3743 C CA . MET A 1 466 ? -13.811 18.540 14.353 1.00 92.44 466 MET A CA 1
ATOM 3744 C C . MET A 1 466 ? -14.952 19.406 14.900 1.00 92.44 466 MET A C 1
ATOM 3746 O O . MET A 1 466 ? -15.366 19.200 16.036 1.00 92.44 466 MET A O 1
ATOM 3750 N N . GLN A 1 467 ? -15.486 20.329 14.096 1.00 93.38 467 GLN A N 1
ATOM 3751 C CA . GLN A 1 467 ? -16.655 21.137 14.457 1.00 93.38 467 GLN A CA 1
ATOM 3752 C C . GLN A 1 467 ? -17.904 20.271 14.659 1.00 93.38 467 GLN A C 1
ATOM 3754 O O . GLN A 1 467 ? -18.610 20.456 15.644 1.00 93.38 467 GLN A O 1
ATOM 3759 N N . ALA A 1 468 ? -18.149 19.289 13.787 1.00 93.00 468 ALA A N 1
ATOM 3760 C CA . ALA A 1 468 ? -19.253 18.343 13.941 1.00 93.00 468 ALA A CA 1
ATOM 3761 C C . ALA A 1 468 ? -19.111 17.517 15.229 1.00 93.00 468 ALA A C 1
ATOM 3763 O O . ALA A 1 468 ? -20.066 17.384 15.991 1.00 93.00 468 ALA A O 1
ATOM 3764 N N . HIS A 1 469 ? -17.904 17.028 15.525 1.00 90.81 469 HIS A N 1
ATOM 3765 C CA . HIS A 1 469 ? -17.623 16.322 16.774 1.00 90.81 469 HIS A CA 1
ATOM 3766 C C . HIS A 1 469 ? -17.800 17.229 18.004 1.00 90.81 469 HIS A C 1
ATOM 3768 O O . HIS A 1 469 ? -18.358 16.809 19.015 1.00 90.81 469 HIS A O 1
ATOM 3774 N N . GLN A 1 470 ? -17.370 18.492 17.925 1.00 91.94 470 GLN A N 1
ATOM 3775 C CA . GLN A 1 470 ? -17.600 19.479 18.980 1.00 91.94 470 GLN A CA 1
ATOM 3776 C C . GLN A 1 470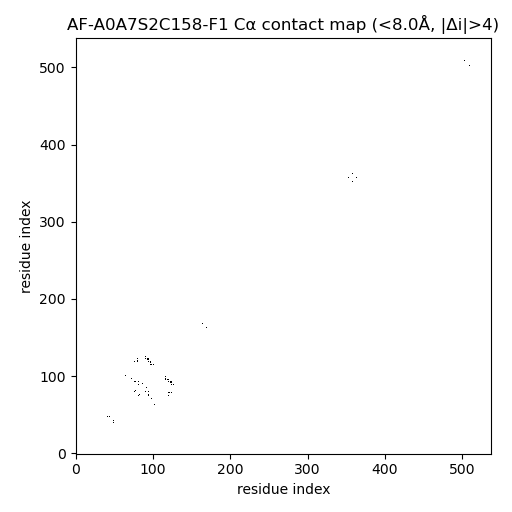 ? -19.098 19.734 19.192 1.00 91.94 470 GLN A C 1
ATOM 3778 O O . GLN A 1 470 ? -19.538 19.791 20.338 1.00 91.94 470 GLN A O 1
ATOM 3783 N N . ALA A 1 471 ? -19.883 19.844 18.118 1.00 93.19 471 ALA A N 1
ATOM 3784 C CA . ALA A 1 471 ? -21.332 20.000 18.194 1.00 93.19 471 ALA A CA 1
ATOM 3785 C C . ALA A 1 471 ? -21.993 18.782 18.858 1.00 93.19 471 ALA A C 1
ATOM 3787 O O . ALA A 1 471 ? -22.790 18.955 19.775 1.00 93.19 471 ALA A O 1
ATOM 3788 N N . GLN A 1 472 ? -21.593 17.560 18.490 1.00 91.62 472 GLN A N 1
ATOM 3789 C CA . GLN A 1 472 ? -22.059 16.333 19.147 1.00 91.62 472 GLN A CA 1
ATOM 3790 C C . GLN A 1 472 ? -21.695 16.300 20.637 1.00 91.62 472 GLN A C 1
ATOM 3792 O O . GLN A 1 472 ? -22.510 15.903 21.466 1.00 91.62 472 GLN A O 1
ATOM 3797 N N . LEU A 1 473 ? -20.488 16.739 21.006 1.00 91.81 473 LEU A N 1
ATOM 3798 C CA . LEU A 1 473 ? -20.075 16.817 22.407 1.00 91.81 473 LEU A CA 1
ATOM 3799 C C . LEU A 1 473 ? -20.904 17.854 23.177 1.00 91.81 473 LEU A C 1
ATOM 3801 O O . LEU A 1 473 ? -21.352 17.578 24.287 1.00 91.81 473 LEU A O 1
ATOM 3805 N N . MET A 1 474 ? -21.137 19.027 22.585 1.00 91.44 474 MET A N 1
ATOM 3806 C CA . MET A 1 474 ? -22.003 20.063 23.153 1.00 91.44 474 MET A CA 1
ATOM 3807 C C . MET A 1 474 ? -23.433 19.557 23.322 1.00 91.44 474 MET A C 1
ATOM 3809 O O . MET A 1 474 ? -24.030 19.784 24.370 1.00 91.44 474 MET A O 1
ATOM 3813 N N . GLU A 1 475 ? -23.955 18.805 22.355 1.00 91.75 475 GLU A N 1
ATOM 3814 C CA . GLU A 1 475 ? -25.261 18.162 22.456 1.00 91.75 475 GLU A CA 1
ATOM 3815 C C . GLU A 1 475 ? -25.287 17.115 23.577 1.00 91.75 475 GLU A C 1
ATOM 3817 O O . GLU A 1 475 ? -26.220 17.086 24.373 1.00 91.75 475 GLU A O 1
ATOM 3822 N N . GLN A 1 476 ? -24.246 16.291 23.721 1.00 86.88 476 GLN A N 1
ATOM 3823 C CA . GLN A 1 476 ? -24.138 15.343 24.835 1.00 86.88 476 GLN A CA 1
ATOM 3824 C C . GLN A 1 476 ? -24.061 16.048 26.192 1.00 86.88 476 GLN A C 1
ATOM 3826 O O . GLN A 1 476 ? -24.669 15.582 27.156 1.00 86.88 476 GLN A O 1
ATOM 3831 N N . ILE A 1 477 ? -23.332 17.163 26.287 1.00 84.94 477 ILE A N 1
ATOM 3832 C CA . ILE A 1 477 ? -23.264 17.988 27.498 1.00 84.94 477 ILE A CA 1
ATOM 3833 C C . ILE A 1 477 ? -24.633 18.603 27.782 1.00 84.94 477 ILE A C 1
ATOM 3835 O O . ILE A 1 477 ? -25.078 18.555 28.925 1.00 84.94 477 ILE A O 1
ATOM 3839 N N . ALA A 1 478 ? -25.315 19.135 26.767 1.00 85.75 478 ALA A N 1
ATOM 3840 C CA . ALA A 1 478 ? -26.657 19.688 26.892 1.00 85.75 478 ALA A CA 1
ATOM 3841 C C . ALA A 1 478 ? -27.654 18.617 27.348 1.00 85.75 478 ALA A C 1
ATOM 3843 O O . ALA A 1 478 ? -28.356 18.838 28.325 1.00 85.75 478 ALA A O 1
ATOM 3844 N N . ARG A 1 479 ? -27.637 17.418 26.750 1.00 83.50 479 ARG A N 1
ATOM 3845 C CA . ARG A 1 479 ? -28.439 16.262 27.185 1.00 83.50 479 ARG A CA 1
ATOM 3846 C C . ARG A 1 479 ? -28.122 15.877 28.632 1.00 83.50 479 ARG A C 1
ATOM 3848 O O . ARG A 1 479 ? -29.035 15.704 29.424 1.00 83.50 479 ARG A O 1
ATOM 3855 N N . LYS A 1 480 ? -26.844 15.800 29.017 1.00 78.56 480 LYS A N 1
ATOM 3856 C CA . LYS A 1 480 ? -26.437 15.492 30.401 1.00 78.56 480 LYS A CA 1
ATOM 3857 C C . LYS A 1 480 ? -26.806 16.582 31.409 1.00 78.56 480 LYS A C 1
ATOM 3859 O O . LYS A 1 480 ? -27.013 16.251 32.570 1.00 78.56 480 LYS A O 1
ATOM 3864 N N . LYS A 1 481 ? -26.844 17.851 30.996 1.00 76.50 481 LYS A N 1
ATOM 3865 C CA . LYS A 1 481 ? -27.311 18.974 31.824 1.00 76.50 481 LYS A CA 1
ATOM 3866 C C . LYS A 1 481 ? -28.838 19.020 31.916 1.00 76.50 481 LYS A C 1
ATOM 3868 O O . LYS A 1 481 ? -29.344 19.350 32.976 1.00 76.50 481 LYS A O 1
ATOM 3873 N N . ALA A 1 482 ? -29.541 18.686 30.833 1.00 67.88 482 ALA A N 1
ATOM 3874 C CA . ALA A 1 482 ? -31.002 18.642 30.762 1.00 67.88 482 ALA A CA 1
ATOM 3875 C C . ALA A 1 482 ? -31.601 17.428 31.488 1.00 67.88 482 ALA A C 1
ATOM 3877 O O . ALA A 1 482 ? -32.766 17.455 31.872 1.00 67.88 482 ALA A O 1
ATOM 3878 N N . VAL A 1 483 ? -30.819 16.365 31.705 1.00 64.06 483 VAL A N 1
ATOM 3879 C CA . VAL A 1 483 ? -31.156 15.342 32.699 1.00 64.06 483 VAL A CA 1
ATOM 3880 C C . VAL A 1 483 ? -31.002 15.984 34.076 1.00 64.06 483 VAL A C 1
ATOM 3882 O O . VAL A 1 483 ? -29.914 15.999 34.656 1.00 64.06 483 VAL A O 1
ATOM 3885 N N . ASP A 1 484 ? -32.102 16.548 34.570 1.00 56.03 484 ASP A N 1
ATOM 3886 C CA . ASP A 1 484 ? -32.203 17.104 35.912 1.00 56.03 484 ASP A CA 1
ATOM 3887 C C . ASP A 1 484 ? -31.784 16.043 36.930 1.00 56.03 484 ASP A C 1
ATOM 3889 O O . ASP A 1 484 ? -32.508 15.084 37.197 1.00 56.03 484 ASP A O 1
ATOM 3893 N N . LYS A 1 485 ? -30.606 16.225 37.537 1.00 59.19 485 LYS A N 1
ATOM 3894 C CA . LYS A 1 485 ? -30.096 15.349 38.607 1.00 59.19 485 LYS A CA 1
ATOM 3895 C C . LYS A 1 485 ? -31.017 15.291 39.833 1.00 59.19 485 LYS A C 1
ATOM 3897 O O . LYS A 1 485 ? -30.801 14.451 40.699 1.00 59.19 485 LYS A O 1
ATOM 3902 N N . PHE A 1 486 ? -32.002 16.183 39.910 1.00 55.12 486 PHE A N 1
ATOM 3903 C CA . PHE A 1 486 ? -32.967 16.296 40.999 1.00 55.12 486 PHE A CA 1
ATOM 3904 C C . PHE A 1 486 ? -34.347 15.718 40.657 1.00 55.12 486 PHE A C 1
ATOM 3906 O O . PHE A 1 486 ? -35.202 15.629 41.536 1.00 55.12 486 PHE A O 1
ATOM 3913 N N . ALA A 1 487 ? -34.584 15.297 39.411 1.00 60.00 487 ALA A N 1
ATOM 3914 C CA . ALA A 1 487 ? -35.828 14.641 39.041 1.00 60.00 487 ALA A CA 1
ATOM 3915 C C . ALA A 1 487 ? -35.752 13.148 39.394 1.00 60.00 487 ALA A C 1
ATOM 3917 O O . ALA A 1 487 ? -34.881 12.433 38.901 1.00 60.00 487 ALA A O 1
ATOM 3918 N N . MET A 1 488 ? -36.686 12.665 40.224 1.00 61.91 488 MET A N 1
ATOM 3919 C CA . MET A 1 488 ? -36.806 11.230 40.515 1.00 61.91 488 MET A CA 1
ATOM 3920 C C . MET A 1 488 ? -36.929 10.429 39.218 1.00 61.91 488 MET A C 1
ATOM 3922 O O . MET A 1 488 ? -37.716 10.795 38.333 1.00 61.91 488 MET A O 1
ATOM 3926 N N . SER A 1 489 ? -36.186 9.323 39.130 1.00 72.38 489 SER A N 1
ATOM 3927 C CA . SER A 1 489 ? -36.251 8.408 37.990 1.00 72.38 489 SER A CA 1
ATOM 3928 C C . SER A 1 489 ? -37.679 7.893 37.788 1.00 72.38 489 SER A C 1
ATOM 3930 O O . SER A 1 489 ? -38.471 7.818 38.728 1.00 72.38 489 SER A O 1
ATOM 3932 N N . GLY A 1 490 ? -38.041 7.506 36.561 1.00 75.31 490 GLY A N 1
ATOM 3933 C CA . GLY A 1 490 ? -39.393 7.006 36.269 1.00 75.31 490 GLY A CA 1
ATOM 3934 C C . GLY A 1 490 ? -39.806 5.807 37.137 1.00 75.31 490 GLY A C 1
ATOM 3935 O O . GLY A 1 490 ? -40.981 5.657 37.463 1.00 75.31 490 GLY A O 1
ATOM 3936 N N . SER A 1 491 ? -38.843 4.989 37.566 1.00 74.50 491 SER A N 1
ATOM 3937 C CA . SER A 1 491 ? -39.019 3.894 38.526 1.00 74.50 491 SER A CA 1
ATOM 3938 C C . SER A 1 491 ? -39.270 4.386 39.953 1.00 74.50 491 SER A C 1
ATOM 3940 O O . SER A 1 491 ? -40.233 3.949 40.576 1.00 74.50 491 SER A O 1
ATOM 3942 N N . GLU A 1 492 ? -38.473 5.331 40.457 1.00 73.62 492 GLU A N 1
ATOM 3943 C CA . GLU A 1 492 ? -38.683 5.927 41.788 1.00 73.62 492 GLU A CA 1
ATOM 3944 C C . GLU A 1 492 ? -40.005 6.694 41.849 1.00 73.62 492 GLU A C 1
ATOM 3946 O O . GLU A 1 492 ? -40.728 6.609 42.835 1.00 73.62 492 GLU A O 1
ATOM 3951 N N . ARG A 1 493 ? -40.384 7.378 40.763 1.00 80.44 493 ARG A N 1
ATOM 3952 C CA . ARG A 1 493 ? -41.677 8.060 40.650 1.00 80.44 493 ARG A CA 1
ATOM 3953 C C . ARG A 1 493 ? -42.850 7.079 40.689 1.00 80.44 493 ARG A C 1
ATOM 3955 O O . ARG A 1 493 ? -43.873 7.420 41.263 1.00 80.44 493 ARG A O 1
ATOM 3962 N N . LYS A 1 494 ? -42.707 5.873 40.123 1.00 79.69 494 LYS A N 1
ATOM 3963 C CA . LYS A 1 494 ? -43.724 4.806 40.203 1.00 79.69 494 LYS A CA 1
ATOM 3964 C C . LYS A 1 494 ? -43.846 4.230 41.612 1.00 79.69 494 LYS A C 1
ATOM 3966 O O . LYS A 1 494 ? -44.961 4.064 42.089 1.00 79.69 494 LYS A O 1
ATOM 3971 N N . VAL A 1 495 ? -42.724 3.976 42.287 1.00 78.38 495 VAL A N 1
ATOM 3972 C CA . VAL A 1 495 ? -42.720 3.505 43.686 1.00 78.38 495 VAL A CA 1
ATOM 3973 C C . VAL A 1 495 ? -43.322 4.565 44.612 1.00 78.38 495 VAL A C 1
ATOM 3975 O O . VAL A 1 495 ? -44.158 4.260 45.458 1.00 78.38 495 VAL A O 1
ATOM 3978 N N . ASN A 1 496 ? -42.983 5.833 44.384 1.00 78.06 496 ASN A N 1
ATOM 3979 C CA . ASN A 1 496 ? -43.483 6.956 45.169 1.00 78.06 496 ASN A CA 1
ATOM 3980 C C . ASN A 1 496 ? -44.841 7.483 44.678 1.00 78.06 496 ASN A C 1
ATOM 3982 O O . ASN A 1 496 ? -45.355 8.433 45.261 1.00 78.06 496 ASN A O 1
ATOM 3986 N N . ALA A 1 497 ? -45.455 6.886 43.649 1.00 81.12 497 ALA A N 1
ATOM 3987 C CA . ALA A 1 497 ? -46.671 7.407 43.017 1.00 81.12 497 ALA A CA 1
ATOM 3988 C C . ALA A 1 497 ? -47.839 7.513 44.004 1.00 81.12 497 ALA A C 1
ATOM 3990 O O . ALA A 1 497 ? -48.553 8.510 44.013 1.00 81.12 497 ALA A O 1
ATOM 3991 N N . ALA A 1 498 ? -47.998 6.522 44.885 1.00 76.50 498 ALA A N 1
ATOM 3992 C CA . ALA A 1 498 ? -49.035 6.543 45.913 1.00 76.50 498 ALA A CA 1
ATOM 3993 C C . ALA A 1 498 ? -48.824 7.673 46.938 1.00 76.50 498 ALA A C 1
ATOM 3995 O O . ALA A 1 498 ? -49.793 8.251 47.424 1.00 76.50 498 ALA A O 1
ATOM 3996 N N . LEU A 1 499 ? -47.569 8.007 47.255 1.00 75.38 499 LEU A N 1
ATOM 3997 C CA . LEU A 1 499 ? -47.223 9.091 48.176 1.00 75.38 499 LEU A CA 1
ATOM 3998 C C . LEU A 1 499 ? -47.375 10.463 47.501 1.00 75.38 499 LEU A C 1
ATOM 4000 O O . LEU A 1 499 ? -47.944 11.378 48.086 1.00 75.38 499 LEU A O 1
ATOM 4004 N N . LEU A 1 500 ? -46.922 10.582 46.249 1.00 74.62 500 LEU A N 1
ATOM 4005 C CA . LEU A 1 500 ? -47.059 11.786 45.427 1.00 74.62 500 LEU A CA 1
ATOM 4006 C C . LEU A 1 500 ? -48.528 12.122 45.167 1.00 74.62 500 LEU A C 1
ATOM 4008 O O . LEU A 1 500 ? -48.920 13.272 45.322 1.00 74.62 500 LEU A O 1
ATOM 4012 N N . ASN A 1 501 ? -49.364 11.133 44.847 1.00 79.25 501 ASN A N 1
ATOM 4013 C CA . ASN A 1 501 ? -50.798 11.347 44.653 1.00 79.25 501 ASN A CA 1
ATOM 4014 C C . ASN A 1 501 ? -51.483 11.806 45.949 1.00 79.25 501 ASN A C 1
ATOM 4016 O O . ASN A 1 501 ? -52.353 12.666 45.898 1.00 79.25 501 ASN A O 1
ATOM 4020 N N . LYS A 1 502 ? -51.061 11.302 47.119 1.00 76.38 502 LYS A N 1
ATOM 4021 C CA . LYS A 1 502 ? -51.545 11.798 48.421 1.00 76.38 502 LYS A CA 1
ATOM 4022 C C . LYS A 1 502 ? -51.121 13.247 48.681 1.00 76.38 502 LYS A C 1
ATOM 4024 O O . LYS A 1 502 ? -51.951 14.040 49.094 1.00 76.38 502 LYS A O 1
ATOM 4029 N N . LEU A 1 503 ? -49.869 13.598 48.381 1.00 68.56 503 LEU A N 1
ATOM 4030 C CA . LEU A 1 503 ? -49.362 14.976 48.456 1.00 68.56 503 LEU A CA 1
ATOM 4031 C C . LEU A 1 503 ? -50.091 15.927 47.494 1.00 68.56 503 LEU A C 1
ATOM 4033 O O . LEU A 1 503 ? -50.298 17.084 47.823 1.00 68.56 503 LEU A O 1
ATOM 4037 N N . THR A 1 504 ? -50.495 15.446 46.317 1.00 73.56 504 THR A N 1
ATOM 4038 C CA . THR A 1 504 ? -51.170 16.275 45.303 1.00 73.56 504 THR A CA 1
ATOM 4039 C C . THR A 1 504 ? -52.662 16.462 45.608 1.00 73.56 504 THR A C 1
ATOM 4041 O O . THR A 1 504 ? -53.220 17.510 45.302 1.00 73.56 504 THR A O 1
ATOM 4044 N N . ASN A 1 505 ? -53.302 15.467 46.234 1.00 75.62 505 ASN A N 1
ATOM 4045 C CA . ASN A 1 505 ? -54.740 15.467 46.524 1.00 75.62 505 ASN A CA 1
ATOM 4046 C C . ASN A 1 505 ? -55.101 16.003 47.925 1.00 75.62 505 ASN A C 1
ATOM 4048 O O . ASN A 1 505 ? -56.281 16.224 48.186 1.00 75.62 505 ASN A O 1
ATOM 4052 N N . ASP A 1 506 ? -54.127 16.205 48.821 1.00 73.50 506 ASP A N 1
ATOM 4053 C CA . ASP A 1 506 ? -54.330 16.779 50.161 1.00 73.50 506 ASP A CA 1
ATOM 4054 C C . ASP A 1 506 ? -53.638 18.158 50.284 1.00 73.50 506 ASP A C 1
ATOM 4056 O O . ASP A 1 506 ? -52.460 18.244 50.658 1.00 73.50 506 ASP A O 1
ATOM 4060 N N . PRO A 1 507 ? -54.346 19.262 49.971 1.00 70.69 507 PRO A N 1
ATOM 4061 C CA . PRO A 1 507 ? -53.767 20.608 49.980 1.00 70.69 507 PRO A CA 1
ATOM 4062 C C . PRO A 1 507 ? -53.352 21.074 51.385 1.00 70.69 507 PRO A C 1
ATOM 4064 O O . PRO A 1 507 ? -52.402 21.845 51.522 1.00 70.69 507 PRO A O 1
ATOM 4067 N N . VAL A 1 508 ? -53.994 20.557 52.440 1.00 74.06 508 VAL A N 1
ATOM 4068 C CA . VAL A 1 508 ? -53.686 20.899 53.840 1.00 74.06 508 VAL A CA 1
ATOM 4069 C C . VAL A 1 508 ? -52.340 20.304 54.262 1.00 74.06 508 VAL A C 1
ATOM 4071 O O . VAL A 1 508 ? -51.598 20.892 55.055 1.00 74.06 508 VAL A O 1
ATOM 4074 N N . PHE A 1 509 ? -51.991 19.132 53.729 1.00 71.62 509 PHE A N 1
ATOM 4075 C CA . PHE A 1 509 ? -50.700 18.499 53.982 1.00 71.62 509 PHE A CA 1
ATOM 4076 C C . PHE A 1 509 ? -49.548 19.210 53.252 1.00 71.62 509 PHE A C 1
ATOM 4078 O O . PHE A 1 509 ? -48.472 19.368 53.833 1.00 71.62 509 PHE A O 1
ATOM 4085 N N . MET A 1 510 ? -49.776 19.704 52.029 1.00 72.25 510 MET A N 1
ATOM 4086 C CA . MET A 1 510 ? -48.797 20.518 51.289 1.00 72.25 510 MET A CA 1
ATOM 4087 C C . MET A 1 510 ? -48.469 21.836 51.998 1.00 72.25 510 MET A C 1
ATOM 4089 O O . MET A 1 510 ? -47.297 22.191 52.107 1.00 72.25 510 MET A O 1
ATOM 4093 N N . GLU A 1 511 ? -49.463 22.517 52.568 1.00 72.69 511 GLU A N 1
ATOM 4094 C CA . GLU A 1 511 ? -49.252 23.768 53.311 1.00 72.69 511 GLU A CA 1
ATOM 4095 C C . GLU A 1 511 ? -48.427 23.554 54.600 1.00 72.69 511 GLU A C 1
ATOM 4097 O O . GLU A 1 511 ? -47.526 24.336 54.923 1.00 72.69 511 GLU A O 1
ATOM 4102 N N . LYS A 1 512 ? -48.647 22.430 55.302 1.00 70.62 512 LYS A N 1
ATOM 4103 C CA . LYS A 1 512 ? -47.821 22.005 56.452 1.00 70.62 512 LYS A CA 1
ATOM 4104 C C . LYS A 1 512 ? -46.384 21.653 56.047 1.00 70.62 512 LYS A C 1
ATOM 4106 O O . LYS A 1 512 ? -45.452 21.903 56.818 1.00 70.62 512 LYS A O 1
ATOM 4111 N N . LEU A 1 513 ? -46.195 21.070 54.863 1.00 66.31 513 LEU A N 1
ATOM 4112 C CA . LEU A 1 513 ? -44.879 20.746 54.310 1.00 66.31 513 LEU A CA 1
ATOM 4113 C C . LEU A 1 513 ? -44.101 22.024 53.955 1.00 66.31 513 LEU A C 1
ATOM 4115 O O . LEU A 1 513 ? -42.935 22.154 54.329 1.00 66.31 513 LEU A O 1
ATOM 4119 N N . ASP A 1 514 ? -44.762 22.994 53.322 1.00 66.06 514 ASP A N 1
ATOM 4120 C CA . ASP A 1 514 ? -44.184 24.299 52.982 1.00 66.06 514 ASP A CA 1
ATOM 4121 C C . ASP A 1 514 ? -43.813 25.112 54.231 1.00 66.06 514 ASP A C 1
ATOM 4123 O O . ASP A 1 514 ? -42.728 25.699 54.285 1.00 66.06 514 ASP A O 1
ATOM 4127 N N . GLN A 1 515 ? -44.639 25.085 55.285 1.00 70.25 515 GLN A N 1
ATOM 4128 C CA . GLN A 1 515 ? -44.283 25.673 56.585 1.00 70.25 515 GLN A CA 1
ATOM 4129 C C . GLN A 1 515 ? -43.037 25.019 57.202 1.00 70.25 515 GLN A C 1
ATOM 4131 O O . GLN A 1 515 ? -42.187 25.714 57.762 1.00 70.25 515 GLN A O 1
ATOM 4136 N N . LYS A 1 516 ? -42.887 23.694 57.082 1.00 66.31 516 LYS A N 1
ATOM 4137 C CA . LYS A 1 516 ? -41.709 22.951 57.563 1.00 66.31 516 LYS A CA 1
ATOM 4138 C C . LYS A 1 516 ? -40.448 23.216 56.736 1.00 66.31 516 LYS A C 1
ATOM 4140 O O . LYS A 1 516 ? -39.366 23.234 57.316 1.00 66.31 516 LYS A O 1
ATOM 4145 N N . LEU A 1 517 ? -40.574 23.420 55.423 1.00 62.47 517 LEU A N 1
ATOM 4146 C CA . LEU A 1 517 ? -39.455 23.719 54.519 1.00 62.47 517 LEU A CA 1
ATOM 4147 C C . LEU A 1 517 ? -38.996 25.183 54.605 1.00 62.47 517 LEU A C 1
ATOM 4149 O O . LEU A 1 517 ? -37.806 25.455 54.460 1.00 62.47 517 LEU A O 1
ATOM 4153 N N . ARG A 1 518 ? -39.912 26.124 54.879 1.00 64.38 518 ARG A N 1
ATOM 4154 C CA . ARG A 1 518 ? -39.590 27.543 55.124 1.00 64.38 518 ARG A CA 1
ATOM 4155 C C . ARG A 1 518 ? -39.113 27.827 56.549 1.00 64.38 518 ARG A C 1
ATOM 4157 O O . ARG A 1 518 ? -38.449 28.839 56.768 1.00 64.38 518 ARG A O 1
ATOM 4164 N N . ALA A 1 519 ? -39.422 26.965 57.518 1.00 54.88 519 ALA A N 1
ATOM 4165 C CA . ALA A 1 519 ? -38.903 27.100 58.873 1.00 54.88 519 ALA A CA 1
ATOM 4166 C C . ALA A 1 519 ? -37.378 26.853 58.884 1.00 54.88 519 ALA A C 1
ATOM 4168 O O . ALA A 1 519 ? -36.931 25.778 58.476 1.00 54.88 519 ALA A O 1
ATOM 4169 N N . PRO A 1 520 ? -36.548 27.800 59.363 1.00 50.28 520 PRO A N 1
ATOM 4170 C CA . PRO A 1 520 ? -35.106 27.606 59.409 1.00 50.28 520 PRO A CA 1
ATOM 4171 C C . PRO A 1 520 ? -34.775 26.420 60.321 1.00 50.28 520 PRO A C 1
ATOM 4173 O O . PRO A 1 520 ? -35.043 26.443 61.525 1.00 50.28 520 PRO A O 1
ATOM 4176 N N . SER A 1 521 ? -34.192 25.374 59.732 1.00 45.19 521 SER A N 1
ATOM 4177 C CA . SER A 1 521 ? -33.675 24.202 60.438 1.00 45.19 521 SER A CA 1
ATOM 4178 C C . SER A 1 521 ? -32.724 24.642 61.557 1.00 45.19 521 SER A C 1
ATOM 4180 O O . SER A 1 521 ? -31.587 25.050 61.319 1.00 45.19 521 SER A O 1
ATOM 4182 N N . ARG A 1 522 ? -33.194 24.566 62.807 1.00 50.84 522 ARG A N 1
ATOM 4183 C CA . ARG A 1 522 ? -32.436 24.953 64.008 1.00 50.84 522 ARG A CA 1
ATOM 4184 C C . ARG A 1 522 ? -31.302 23.980 64.376 1.00 50.84 522 ARG A C 1
ATOM 4186 O O . ARG A 1 522 ? -30.655 24.196 65.393 1.00 50.84 522 ARG A O 1
ATOM 4193 N N . GLN A 1 523 ? -31.024 22.938 63.587 1.00 51.69 523 GLN A N 1
ATOM 4194 C CA . GLN A 1 523 ? -30.122 21.850 64.002 1.00 51.69 523 GLN A CA 1
ATOM 4195 C C . GLN A 1 523 ? -28.724 21.814 63.363 1.00 51.69 523 GLN A C 1
ATOM 4197 O O . GLN A 1 523 ? -27.934 20.970 63.762 1.00 51.69 523 GLN A O 1
ATOM 4202 N N . ASN A 1 524 ? -28.347 22.742 62.475 1.00 43.97 524 ASN A N 1
ATOM 4203 C CA . ASN A 1 524 ? -27.002 22.723 61.859 1.00 43.97 524 ASN A CA 1
ATOM 4204 C C . ASN A 1 524 ? -26.092 23.917 62.192 1.00 43.97 524 ASN A C 1
ATOM 4206 O O . ASN A 1 524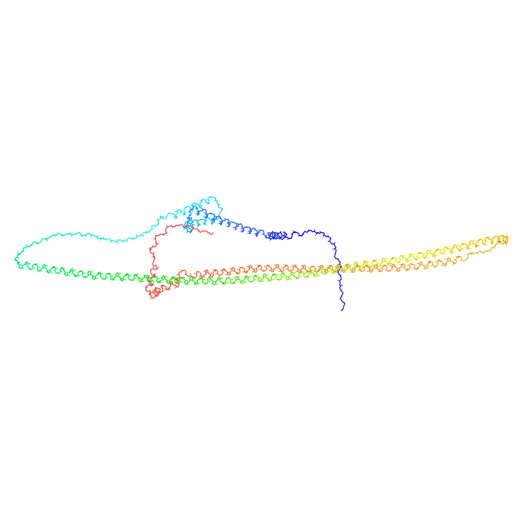 ? -25.080 24.132 61.529 1.00 43.97 524 ASN A O 1
ATOM 4210 N N . ARG A 1 525 ? -26.374 24.670 63.263 1.00 42.00 525 ARG A N 1
ATOM 4211 C CA . ARG A 1 525 ? -25.504 25.771 63.719 1.00 42.00 525 ARG A CA 1
ATOM 4212 C C . ARG A 1 525 ? -24.548 25.329 64.832 1.00 42.00 525 ARG A C 1
ATOM 4214 O O . ARG A 1 525 ? -24.533 25.918 65.901 1.00 42.00 525 ARG A O 1
ATOM 4221 N N . ALA A 1 526 ? -23.765 24.281 64.591 1.00 46.62 526 ALA A N 1
ATOM 4222 C CA . ALA A 1 526 ? -22.664 23.896 65.478 1.00 46.62 526 ALA A CA 1
ATOM 4223 C C . ALA A 1 526 ? -21.635 23.019 64.748 1.00 46.62 526 ALA A C 1
ATOM 4225 O O . ALA A 1 526 ? -21.483 21.854 65.094 1.00 46.62 526 ALA A O 1
ATOM 4226 N N . ARG A 1 527 ? -20.982 23.552 63.701 1.00 48.38 527 ARG A N 1
ATOM 4227 C CA . ARG A 1 527 ? -19.648 23.141 63.191 1.00 48.38 527 ARG A CA 1
ATOM 4228 C C . ARG A 1 527 ? -19.373 23.781 61.823 1.00 48.38 527 ARG A C 1
ATOM 4230 O O . ARG A 1 527 ? -19.475 23.130 60.794 1.00 48.38 527 ARG A O 1
ATOM 4237 N N . SER A 1 528 ? -19.005 25.059 61.808 1.00 41.03 528 SER A N 1
ATOM 4238 C CA . SER A 1 528 ? -18.169 25.618 60.730 1.00 41.03 528 SER A CA 1
ATOM 4239 C C . SER A 1 528 ? -17.533 26.933 61.191 1.00 41.03 528 SER A C 1
ATOM 4241 O O . SER A 1 528 ? -17.768 28.002 60.635 1.00 41.03 528 SER A O 1
ATOM 4243 N N . SER A 1 529 ? -16.758 26.863 62.270 1.00 46.78 529 SER A N 1
ATOM 4244 C CA . SER A 1 529 ? -15.770 27.886 62.607 1.00 46.78 529 SER A CA 1
ATOM 4245 C C . SER A 1 529 ? -14.389 27.281 62.366 1.00 46.78 529 SER A C 1
ATOM 4247 O O . SER A 1 529 ? -13.976 26.381 63.095 1.00 46.78 529 SER A O 1
ATOM 4249 N N . GLY A 1 530 ? -13.719 27.758 61.319 1.00 41.06 530 GLY A N 1
ATOM 4250 C CA . GLY A 1 530 ? -12.404 27.310 60.857 1.00 41.06 530 GLY A CA 1
ATOM 4251 C C . GLY A 1 530 ? -12.509 26.815 59.417 1.00 41.06 530 GLY A C 1
ATOM 4252 O O . GLY A 1 530 ? -13.213 25.854 59.151 1.00 41.06 530 GLY A O 1
ATOM 4253 N N . GLY A 1 531 ? -11.899 27.424 58.413 1.00 42.59 531 GLY A N 1
ATOM 4254 C CA . GLY A 1 531 ? -10.931 28.508 58.350 1.00 42.59 531 GLY A CA 1
ATOM 4255 C C . GLY A 1 531 ? -10.300 28.462 56.953 1.00 42.59 531 GLY A C 1
ATOM 4256 O O . GLY A 1 531 ? -10.340 27.411 56.316 1.00 42.59 531 GLY A O 1
ATOM 4257 N N . LEU A 1 532 ? -9.687 29.582 56.547 1.00 41.91 532 LEU A N 1
ATOM 4258 C CA . LEU A 1 532 ? -8.806 29.759 55.375 1.00 41.91 532 LEU A CA 1
ATOM 4259 C C . LEU A 1 532 ? -9.573 29.820 54.031 1.00 41.91 532 LEU A C 1
ATOM 4261 O O . LEU A 1 532 ? -10.206 28.859 53.623 1.00 41.91 532 LEU A O 1
ATOM 4265 N N . GLY A 1 533 ? -9.639 30.936 53.296 1.00 47.47 533 GLY A N 1
ATOM 4266 C CA . GLY A 1 533 ? -8.625 31.975 53.092 1.00 47.47 533 GLY A CA 1
ATOM 4267 C C . GLY A 1 533 ? -7.648 31.522 52.001 1.00 47.47 533 GLY A C 1
ATOM 4268 O O . GLY A 1 533 ? -7.119 30.425 52.124 1.00 47.47 533 GLY A O 1
ATOM 4269 N N . ILE A 1 534 ? -7.397 32.385 51.000 1.00 44.50 534 ILE A N 1
ATOM 4270 C CA . ILE A 1 534 ? -6.666 32.192 49.718 1.00 44.50 534 ILE A CA 1
ATOM 4271 C C . ILE A 1 534 ? -7.647 31.957 48.555 1.00 44.50 534 ILE A C 1
ATOM 4273 O O . ILE A 1 534 ? -8.424 31.016 48.571 1.00 44.50 534 ILE A O 1
ATOM 4277 N N . GLY A 1 535 ? -7.695 32.750 47.489 1.00 41.38 535 GLY A N 1
ATOM 4278 C CA . GLY A 1 535 ? -6.857 33.858 47.049 1.00 41.38 535 GLY A CA 1
ATOM 4279 C C . GLY A 1 535 ? -7.160 34.064 45.566 1.00 41.38 535 GLY A C 1
ATOM 4280 O O . GLY A 1 535 ? -6.908 33.180 44.754 1.00 41.38 535 GLY A O 1
ATOM 4281 N N . SER A 1 536 ? -7.773 35.198 45.244 1.00 42.38 536 SER A N 1
ATOM 4282 C CA . SER A 1 536 ? -8.024 35.660 43.881 1.00 42.38 536 SER A CA 1
ATOM 4283 C C . SER A 1 536 ? -6.771 36.370 43.379 1.00 42.38 536 SER A C 1
ATOM 4285 O O . SER A 1 536 ? -6.327 37.326 44.008 1.00 42.38 536 SER A O 1
ATOM 4287 N N . MET A 1 537 ? -6.231 35.937 42.245 1.00 43.75 537 MET A N 1
ATOM 4288 C CA . MET A 1 537 ? -5.381 36.762 41.391 1.00 43.75 537 MET A CA 1
ATOM 4289 C C . MET A 1 537 ? -5.784 36.534 39.938 1.00 43.75 537 MET A C 1
ATOM 4291 O O . MET A 1 537 ? -6.248 35.447 39.583 1.00 43.75 537 MET A O 1
ATOM 4295 N N . GLY A 1 538 ? -5.686 37.623 39.176 1.00 39.44 538 GLY A N 1
ATOM 4296 C CA . GLY A 1 538 ? -6.005 37.705 37.757 1.00 39.44 538 GLY A CA 1
ATOM 4297 C C . GLY A 1 538 ? -4.866 37.259 36.861 1.00 39.44 538 GLY A C 1
ATOM 4298 O O . GLY A 1 538 ? -3.821 36.817 37.391 1.00 39.44 538 GLY A O 1
#

Organism: NCBI:txid236787

Sequence (538 aa):
ETGLSALPAPPDVAFTARCCSARGAVVQEDERKMNMNTIKATAMSDSRRRKIEGLRERERLREYRTRLQSMLNQKLLTKYGDIKTRGSRKNDAIKKTVAAFMKQTGPITDQHLVQLEQQVKQVVADLANPQTSARPASSGSGMPSGNGMVGKLRAQTAGVKKDYNEWTILDAYNAIEAEEGAQATYKKAKSKQREFKTLLDKQVQECSGKGSNEKDEEKQYVAKQNYLLEEWKTGQQKVQMTIRGKLEEEKRAREGQISERQQRKKTELAARRAAEIQELDIVRQEIQRQEQMAIDKKIKEKERLKGIRLENEKERLVRKKRAEEEAAEDQRLMEEYKRKLEQEEVDRANAFKRRLDKLEATGSKWAEEGAGKEQMDVEKRLEAMVLREAAKKDAADEERERRDKAALKYNAKLMAETNKSLMESKVRAGTAQQAEEMKYAQQFRTAGEDYQREEINRKIAKRKAMQAHQAQLMEQIARKKAVDKFAMSGSERKVNAALLNKLTNDPVFMEKLDQKLRAPSRQNRARSSGGLGIGSMG